Protein AF-A0A1E3P821-F1 (afdb_monomer)

Sequence (654 aa):
MSILVTGGAGYIGSHTVIELIQNNYSVIILDNLSNSSYDAIARIEFIVGRSIPFYNIDLRDHDKLSQLFQSNDIKSVIHFAALKAVGESTKIPLTYYDNNINGTINLLKIMNQFNVKSIVFSSSATVYGDATRFENMIPIPESCPNDPTNPYGQTKYTIEQIIHDLYKSDPTWKAAILRYFNPIGAHPSGLIGEDPLGIPNNLLPYLAQVAIGRREKLSIFGNDYDSHDGTPIRDYIHVVDLAKGHISALNYLEQNQSGLFREWNLGTGKGSTVFDVYNAFCKAVGKNLPYEVVGRRDGDVLNLTADPKRANNELKWFAKLSIQDACADLWKWTIENPFGFNIEGYKWEQFGETRLHHVEIKDFKISIMNYGATVQDLKIGEESLVLGFNDFQSYKSNGNPYFGATIGRYANRISNGEFKLNGKVFKTDVNENSNTLHGGANGFDKQHWLGPIAQISGDSTILQFKLIDQEQSNGFPNQVETIVKFIVGYKSLEIEYQANSNGPTPINLTNHSYFKLGNDIDINLSTKKYLETSNGLPTGEILEIPSQNFKLEDRKFDDCFILNESSSIDTRSNQLIEIFKASTPSHSLTIQSTEPSFQFYTGDGVNIQNFHSRSGFAVEPGRFIDAINSPIYSNQVVLNKDETYGSKTKYIFN

Foldseek 3Di:
DEEEEECLQAFLNLLLLLVCVVVVYQYAYEYLCPWGDCQSQLLSCVVSVHHHHYDNDQLLPLVVLLVVLVVDPHQEYEYDFADAQQVVCQVVVVVRLCRLVSSLVSNVVSCVVSVRQHYEYEAALLQLQFLVVDPPCVVHEPPRHGDHDTSNSVSRNVSLVVNVVVCVVPFQHAYEYEHEWAEFAFPLVLQGHHQGDDADPDLQVNQLLQLVPVDVAAEQAFQCFPDPRGFAKTFYAYSNLVSVLVVLSRVLSVPDPIHDHDYFYDGQQDIDGSVRLQVLLCVLSVHHTHYDYDHHDPSGYRYHGHPRVCCCPRSVGHGDDDSNNRSNRRNSNCVFAVNHQDDPQWDWDDAPPWIWIWGDDPQWIWIAIQQLSFGQFTGRNPDTFWDHDPHDVLLVDPLPPLARGKFDQAAAWAPQQWFDDPNDIWHFADDDDSIAHRRHPCTSNGDGWRHFSWGDDPQWIKTKTWHFAAACRRRWHFIKIKIWIWIDHDQKTKIKIKMATQFKTFGKIWTWIFTDDDAQKKKAFPAQWWFDDDPRAGPRDIDGDPHRIDTLVVDFFFTKGFQALDDALAQPPPDFDFGMKIDDPVKIKTKTWSAGIKTKGQQQPDDDDPDHGRNGITIIGIFDHNLCRDPRGNNNGIHGNPDMGMIMMMIGMD

Mean predicted aligned error: 4.49 Å

Solvent-accessible surface area (backbone atoms only — not comparable to full-atom values): 33433 Å² total; per-residue (Å²): 101,32,34,37,26,32,22,23,43,25,58,62,28,38,48,27,52,52,50,39,48,76,69,66,33,45,62,36,34,30,29,63,54,90,64,36,47,70,60,47,47,27,35,48,23,51,74,73,66,46,88,64,57,73,41,86,46,52,58,72,42,59,68,63,53,45,52,51,55,73,76,40,83,59,54,30,38,39,45,53,60,56,81,78,57,56,82,52,18,72,74,43,40,67,60,42,43,47,53,35,41,48,17,47,53,44,48,53,50,48,28,56,76,70,69,32,45,34,38,37,39,66,42,42,51,46,24,35,37,63,40,78,86,43,86,90,32,77,53,34,44,84,84,54,73,69,52,40,84,45,48,42,23,43,37,42,44,52,47,54,49,52,53,47,51,48,29,73,77,40,58,69,26,28,38,38,38,38,26,35,54,42,74,38,35,28,44,82,85,26,76,46,49,74,52,64,78,76,80,57,90,51,72,64,66,39,47,51,35,31,76,74,63,80,35,88,54,43,80,39,57,30,63,81,44,101,44,102,77,11,27,45,27,35,7,61,23,29,37,59,46,53,21,52,44,51,54,30,46,50,53,49,54,69,73,43,90,64,38,44,78,50,72,36,38,53,30,60,50,49,63,39,36,54,63,57,52,51,52,36,35,24,60,53,74,69,48,89,72,58,67,46,83,45,69,68,54,90,89,71,55,63,61,51,26,29,35,26,62,61,27,42,68,74,44,69,41,74,64,78,66,47,64,55,54,18,27,39,19,31,47,44,17,38,74,67,27,78,64,43,89,62,50,89,52,51,51,71,47,83,41,79,97,35,48,35,35,37,42,46,45,87,57,26,37,40,30,37,25,30,50,6,60,12,41,44,41,37,26,58,65,88,48,62,40,42,46,55,68,98,51,51,68,57,68,72,36,92,76,46,87,45,55,11,13,31,30,12,55,30,38,50,39,32,61,67,11,47,42,67,57,95,90,40,80,42,52,37,35,56,66,47,93,59,20,14,41,34,29,18,77,71,11,39,45,73,35,76,30,35,40,54,49,75,40,77,56,88,87,23,42,34,40,35,31,37,36,72,47,52,55,53,54,41,39,39,56,42,38,36,45,36,37,42,34,40,40,37,39,73,48,30,44,33,42,39,41,39,33,40,28,84,29,65,27,73,43,31,57,33,49,42,41,23,40,34,74,78,70,85,35,40,33,41,42,68,49,45,38,26,51,38,60,60,98,80,39,66,74,80,49,76,46,69,52,98,58,41,63,48,52,54,87,81,55,87,46,83,40,40,32,50,77,43,86,72,63,60,43,47,20,61,86,48,71,72,39,73,50,38,35,40,33,34,102,82,32,36,42,38,35,26,32,32,50,33,18,30,37,38,31,42,28,71,83,40,73,48,94,93,40,44,58,46,62,26,32,33,64,32,50,26,66,61,58,33,20,64,74,33,94,80,40,19,76,42,24,50,37,39,48,94,45,54,34,27,39,33,40,35,42,38,51,89

pLDDT: mean 96.28, std 3.52, range [73.25, 98.94]

Radius of gyration: 28.95 Å; Cα contacts (8 Å, |Δi|>4): 1587; chains: 1; bounding box: 70×55×87 Å

Structure (mmCIF, N/CA/C/O backbone):
data_AF-A0A1E3P821-F1
#
_entry.id   AF-A0A1E3P821-F1
#
loop_
_atom_site.group_PDB
_atom_site.id
_atom_site.type_symbol
_atom_site.label_atom_id
_atom_site.label_alt_id
_atom_site.label_comp_id
_atom_site.label_asym_id
_atom_site.label_entity_id
_atom_site.label_seq_id
_atom_site.pdbx_PDB_ins_code
_atom_site.Cartn_x
_atom_site.Cartn_y
_atom_site.Cartn_z
_atom_site.occupancy
_atom_site.B_iso_or_equiv
_atom_site.auth_seq_id
_atom_site.auth_comp_id
_atom_site.auth_asym_id
_atom_site.auth_atom_id
_atom_site.pdbx_PDB_model_num
ATOM 1 N N . MET A 1 1 ? -7.449 -14.692 -15.722 1.00 88.06 1 MET A N 1
ATOM 2 C CA . MET A 1 1 ? -6.181 -15.397 -16.024 1.00 88.06 1 MET A CA 1
ATOM 3 C C . MET A 1 1 ? -5.154 -15.042 -14.953 1.00 88.06 1 MET A C 1
ATOM 5 O O . MET A 1 1 ? -5.174 -13.899 -14.511 1.00 88.06 1 MET A O 1
ATOM 9 N N . SER A 1 2 ? -4.326 -15.993 -14.497 1.00 96.62 2 SER A N 1
ATOM 10 C CA . SER A 1 2 ? -3.308 -15.742 -13.460 1.00 96.62 2 SER A CA 1
ATOM 11 C C . SER A 1 2 ? -1.955 -15.385 -14.072 1.00 96.62 2 SER A C 1
ATOM 13 O O . SER A 1 2 ? -1.449 -16.117 -14.931 1.00 96.62 2 SER A O 1
ATOM 15 N N . ILE A 1 3 ? -1.387 -14.265 -13.632 1.00 98.62 3 ILE A N 1
ATOM 16 C CA . ILE A 1 3 ? -0.174 -13.656 -14.171 1.00 98.62 3 ILE A CA 1
ATOM 17 C C . ILE A 1 3 ? 0.892 -13.599 -13.077 1.00 98.62 3 ILE A C 1
ATOM 19 O O . ILE A 1 3 ? 0.701 -12.946 -12.050 1.00 98.62 3 ILE A O 1
ATOM 23 N N . LEU A 1 4 ? 2.034 -14.244 -13.314 1.00 98.88 4 LEU A N 1
ATOM 24 C CA . LEU A 1 4 ? 3.218 -14.061 -12.476 1.00 98.88 4 LEU A CA 1
ATOM 25 C C . LEU A 1 4 ? 3.951 -12.792 -12.913 1.00 98.88 4 LEU A C 1
ATOM 27 O O . LEU A 1 4 ? 4.366 -12.679 -14.065 1.00 98.88 4 LEU A O 1
ATOM 31 N N . VAL A 1 5 ? 4.160 -11.861 -11.990 1.00 98.88 5 VAL A N 1
ATOM 32 C CA . VAL A 1 5 ? 4.912 -10.626 -12.220 1.00 98.88 5 VAL A CA 1
ATOM 33 C C . VAL A 1 5 ? 6.214 -10.691 -11.434 1.00 98.88 5 VAL A C 1
ATOM 35 O O . VAL A 1 5 ? 6.258 -10.419 -10.233 1.00 98.88 5 VAL A O 1
ATOM 38 N N . THR A 1 6 ? 7.295 -11.065 -12.115 1.00 98.88 6 THR A N 1
ATOM 39 C CA . THR A 1 6 ? 8.636 -11.048 -11.506 1.00 98.88 6 THR A CA 1
ATOM 40 C C . THR A 1 6 ? 9.162 -9.612 -11.480 1.00 98.88 6 THR A C 1
ATOM 42 O O . THR A 1 6 ? 8.986 -8.898 -12.469 1.00 98.88 6 THR A O 1
ATOM 45 N N . GLY A 1 7 ? 9.826 -9.187 -10.407 1.00 98.50 7 GLY A N 1
ATOM 46 C CA . GLY A 1 7 ? 10.219 -7.789 -10.210 1.00 98.50 7 GLY A CA 1
ATOM 47 C C . GLY A 1 7 ? 9.019 -6.874 -9.926 1.00 98.50 7 GLY A C 1
ATOM 48 O O . GLY A 1 7 ? 9.068 -5.678 -10.221 1.00 98.50 7 GLY A O 1
ATOM 49 N N . GLY A 1 8 ? 7.903 -7.444 -9.453 1.00 98.31 8 GLY A N 1
ATOM 50 C CA . GLY A 1 8 ? 6.634 -6.732 -9.283 1.00 98.31 8 GLY A CA 1
ATOM 51 C C . GLY A 1 8 ? 6.617 -5.729 -8.127 1.00 98.31 8 GLY A C 1
ATOM 52 O O . GLY A 1 8 ? 5.743 -4.867 -8.115 1.00 98.31 8 GLY A O 1
ATOM 53 N N . ALA A 1 9 ? 7.587 -5.782 -7.205 1.00 98.00 9 ALA A N 1
ATOM 54 C CA . ALA A 1 9 ? 7.763 -4.752 -6.177 1.00 98.00 9 ALA A CA 1
ATOM 55 C C . ALA A 1 9 ? 8.562 -3.540 -6.693 1.00 98.00 9 ALA A C 1
ATOM 57 O O . ALA A 1 9 ? 8.598 -2.492 -6.051 1.00 98.00 9 ALA A O 1
ATOM 58 N N . GLY A 1 10 ? 9.207 -3.665 -7.858 1.00 97.19 10 GLY A N 1
ATOM 59 C CA . GLY A 1 10 ? 9.958 -2.588 -8.493 1.00 97.19 10 GLY A CA 1
ATOM 60 C C . GLY A 1 10 ? 9.082 -1.485 -9.095 1.00 97.19 10 GLY A C 1
ATOM 61 O O . GLY A 1 10 ? 7.856 -1.568 -9.152 1.00 97.19 10 GLY A O 1
ATOM 62 N N . TYR A 1 11 ? 9.735 -0.442 -9.615 1.00 97.94 11 TYR A N 1
ATOM 63 C CA . TYR A 1 11 ? 9.069 0.754 -10.144 1.00 97.94 11 TYR A CA 1
ATOM 64 C C . TYR A 1 11 ? 8.019 0.452 -11.229 1.00 97.94 11 TYR A C 1
ATOM 66 O O . TYR A 1 11 ? 6.841 0.707 -11.025 1.00 97.94 11 TYR A O 1
ATOM 74 N N . ILE A 1 12 ? 8.400 -0.132 -12.368 1.00 98.56 12 ILE A N 1
ATOM 75 C CA . ILE A 1 12 ? 7.449 -0.394 -13.469 1.00 98.56 12 ILE A CA 1
ATOM 76 C C . ILE A 1 12 ? 6.516 -1.566 -13.123 1.00 98.56 12 ILE A C 1
ATOM 78 O O . ILE A 1 12 ? 5.328 -1.543 -13.452 1.00 98.56 12 ILE A O 1
ATOM 82 N N . GLY A 1 13 ? 7.053 -2.574 -12.424 1.00 98.56 13 GLY A N 1
ATOM 83 C CA . GLY A 1 13 ? 6.309 -3.753 -11.991 1.00 98.56 13 GLY A CA 1
ATOM 84 C C . GLY A 1 13 ? 5.100 -3.382 -11.137 1.00 98.56 13 GLY A C 1
ATOM 85 O O . GLY A 1 13 ? 3.987 -3.772 -11.477 1.00 98.56 13 GLY A O 1
ATOM 86 N N . SER A 1 14 ? 5.289 -2.543 -10.117 1.00 98.62 14 SER A N 1
ATOM 87 C CA . SER A 1 14 ? 4.220 -2.116 -9.203 1.00 98.62 14 SER A CA 1
ATOM 88 C C . SER A 1 14 ? 3.066 -1.402 -9.912 1.00 98.62 14 SER A C 1
ATOM 90 O O . SER A 1 14 ? 1.900 -1.703 -9.660 1.00 98.62 14 SER A O 1
ATOM 92 N N . HIS A 1 15 ? 3.370 -0.521 -10.867 1.00 98.88 15 HIS A N 1
ATOM 93 C CA . HIS A 1 15 ? 2.353 0.162 -11.672 1.00 98.88 15 HIS A CA 1
ATOM 94 C C . HIS A 1 15 ? 1.616 -0.817 -12.595 1.00 98.88 15 HIS A C 1
ATOM 96 O O . HIS A 1 15 ? 0.401 -0.731 -12.759 1.00 98.88 15 HIS A O 1
ATOM 102 N N . THR A 1 16 ? 2.333 -1.792 -13.157 1.00 98.88 16 THR A N 1
ATOM 103 C CA . THR A 1 16 ? 1.739 -2.829 -14.014 1.00 98.88 16 THR A CA 1
ATOM 104 C C . THR A 1 16 ? 0.839 -3.776 -13.228 1.00 98.88 16 THR A C 1
ATOM 106 O O . THR A 1 16 ? -0.210 -4.166 -13.732 1.00 98.88 16 THR A O 1
ATOM 109 N N . VAL A 1 17 ? 1.187 -4.108 -11.982 1.00 98.81 17 VAL A N 1
ATOM 110 C CA . VAL A 1 17 ? 0.329 -4.907 -11.093 1.00 98.81 17 VAL A CA 1
ATOM 111 C C . VAL A 1 17 ? -1.022 -4.222 -10.869 1.00 98.81 17 VAL A C 1
ATOM 113 O O . VAL A 1 17 ? -2.053 -4.888 -10.950 1.00 98.81 17 VAL A O 1
ATOM 116 N N . ILE A 1 18 ? -1.036 -2.905 -10.632 1.00 98.69 18 ILE A N 1
ATOM 117 C CA . ILE A 1 18 ? -2.286 -2.145 -10.469 1.00 98.69 18 ILE A CA 1
ATOM 118 C C . ILE A 1 18 ? -3.151 -2.269 -11.727 1.00 98.69 18 ILE A C 1
ATOM 120 O O . ILE A 1 18 ? -4.317 -2.653 -11.631 1.00 98.69 18 ILE A O 1
ATOM 124 N N . GLU A 1 19 ? -2.575 -2.006 -12.902 1.00 98.56 19 GLU A N 1
ATOM 125 C CA . GLU A 1 19 ? -3.300 -2.090 -14.175 1.00 98.56 19 GLU A CA 1
ATOM 126 C C . GLU A 1 19 ? -3.802 -3.517 -14.455 1.00 98.56 19 GLU A C 1
ATOM 128 O O . GLU A 1 19 ? -4.927 -3.690 -14.922 1.00 98.56 19 GLU A O 1
ATOM 133 N N . LEU A 1 20 ? -3.025 -4.555 -14.125 1.00 98.62 20 LEU A N 1
ATOM 134 C CA . LEU A 1 20 ? -3.451 -5.954 -14.255 1.00 98.62 20 LEU A CA 1
ATOM 135 C C . LEU A 1 20 ? -4.696 -6.237 -13.406 1.00 98.62 20 LEU A C 1
ATOM 137 O O . LEU A 1 20 ? -5.687 -6.761 -13.916 1.00 98.62 20 LEU A O 1
ATOM 141 N N . ILE A 1 21 ? -4.678 -5.856 -12.129 1.00 98.06 21 ILE A N 1
ATOM 142 C CA . ILE A 1 21 ? -5.801 -6.101 -11.213 1.00 98.06 21 ILE A CA 1
ATOM 143 C C . ILE A 1 21 ? -7.043 -5.309 -11.643 1.00 98.06 21 ILE A C 1
ATOM 145 O O . ILE A 1 21 ? -8.152 -5.846 -11.619 1.00 98.06 21 ILE A O 1
ATOM 149 N N . GLN A 1 22 ? -6.869 -4.060 -12.084 1.00 96.62 22 GLN A N 1
ATOM 150 C CA . GLN A 1 22 ? -7.956 -3.228 -12.613 1.00 96.62 22 GLN A CA 1
ATOM 151 C C . GLN A 1 22 ? -8.552 -3.786 -13.915 1.00 96.62 22 GLN A C 1
ATOM 153 O O . GLN A 1 22 ? -9.733 -3.579 -14.185 1.00 96.62 22 GLN A O 1
ATOM 158 N N . ASN A 1 23 ? -7.772 -4.548 -14.685 1.00 96.94 23 ASN A N 1
ATOM 159 C CA . ASN A 1 23 ? -8.228 -5.279 -15.869 1.00 96.94 23 ASN A CA 1
ATOM 160 C C . ASN A 1 23 ? -8.634 -6.737 -15.557 1.00 96.94 23 ASN A C 1
ATOM 162 O O . ASN A 1 23 ? -8.692 -7.570 -16.458 1.00 96.94 23 ASN A O 1
ATOM 166 N N . ASN A 1 24 ? -8.967 -7.044 -14.296 1.00 96.50 24 ASN A N 1
ATOM 167 C CA . ASN A 1 24 ? -9.491 -8.339 -13.836 1.00 96.50 24 ASN A CA 1
ATOM 168 C C . ASN A 1 24 ? -8.536 -9.537 -14.004 1.00 96.50 24 ASN A C 1
ATOM 170 O O . ASN A 1 24 ? -8.975 -10.692 -14.051 1.00 96.50 24 ASN A O 1
ATOM 174 N N . TYR A 1 25 ? -7.227 -9.290 -14.046 1.00 97.31 25 TYR A N 1
ATOM 175 C CA . TYR A 1 25 ? -6.230 -10.350 -13.928 1.00 97.31 25 TYR A CA 1
ATOM 176 C C . TYR A 1 25 ? -6.003 -10.725 -12.462 1.00 97.31 25 TYR A C 1
ATOM 178 O O . TYR A 1 25 ? -6.017 -9.879 -11.566 1.00 97.31 25 TYR A O 1
ATOM 186 N N . SER A 1 26 ? -5.754 -12.011 -12.217 1.00 97.38 26 SER A N 1
ATOM 187 C CA . SER A 1 26 ? -5.201 -12.472 -10.943 1.00 97.38 26 SER A CA 1
ATOM 188 C C . SER A 1 26 ? -3.687 -12.321 -11.018 1.00 97.38 26 SER A C 1
ATOM 190 O O . SER A 1 26 ? -3.089 -12.694 -12.026 1.00 97.38 26 SER A O 1
ATOM 192 N N . VAL A 1 27 ? -3.067 -11.766 -9.982 1.00 98.44 27 VAL A N 1
ATOM 193 C CA . VAL A 1 27 ? -1.636 -11.448 -9.996 1.00 98.44 27 VAL A CA 1
ATOM 194 C C . VAL A 1 27 ? -0.927 -12.160 -8.858 1.00 98.44 27 VAL A C 1
ATOM 196 O O . VAL A 1 27 ? -1.427 -12.188 -7.737 1.00 98.44 27 VAL A O 1
ATOM 199 N N . ILE A 1 28 ? 0.247 -12.707 -9.159 1.00 98.69 28 ILE A N 1
ATOM 200 C CA . ILE A 1 28 ? 1.212 -13.218 -8.187 1.00 98.69 28 ILE A CA 1
ATOM 201 C C . ILE A 1 28 ? 2.492 -12.413 -8.366 1.00 98.69 28 ILE A C 1
ATOM 203 O O . ILE A 1 28 ? 2.988 -12.290 -9.487 1.00 98.69 28 ILE A O 1
ATOM 207 N N . ILE A 1 29 ? 3.038 -11.871 -7.284 1.00 98.81 29 ILE A N 1
ATOM 208 C CA . ILE A 1 29 ? 4.276 -11.096 -7.319 1.00 98.81 29 ILE A CA 1
ATOM 209 C C . ILE A 1 29 ? 5.436 -11.962 -6.844 1.00 98.81 29 ILE A C 1
ATOM 211 O O . ILE A 1 29 ? 5.369 -12.594 -5.792 1.00 98.81 29 ILE A O 1
ATOM 215 N N . LEU A 1 30 ? 6.523 -11.937 -7.608 1.00 98.69 30 LEU A N 1
ATOM 216 C CA . LEU A 1 30 ? 7.813 -12.494 -7.218 1.00 98.69 30 LEU A CA 1
ATOM 217 C C . LEU A 1 30 ? 8.849 -11.377 -7.262 1.00 98.69 30 LEU A C 1
ATOM 219 O O . LEU A 1 30 ? 9.003 -10.721 -8.290 1.00 98.69 30 LEU A O 1
ATOM 223 N N . ASP A 1 31 ? 9.572 -11.158 -6.175 1.00 98.69 31 ASP A N 1
ATOM 224 C CA . ASP A 1 31 ? 10.675 -10.195 -6.121 1.00 98.69 31 ASP A CA 1
ATOM 225 C C . ASP A 1 31 ? 11.691 -10.655 -5.070 1.00 98.69 31 ASP A C 1
ATOM 227 O O . ASP A 1 31 ? 11.293 -11.286 -4.100 1.00 98.69 31 ASP A O 1
ATOM 231 N N . ASN A 1 32 ? 12.978 -10.352 -5.228 1.00 97.88 32 ASN A N 1
ATOM 232 C CA . ASN A 1 32 ? 13.985 -10.615 -4.186 1.00 97.88 32 ASN A CA 1
ATOM 233 C C . ASN A 1 32 ? 14.290 -9.368 -3.337 1.00 97.88 32 ASN A C 1
ATOM 235 O O . ASN A 1 32 ? 15.161 -9.407 -2.469 1.00 97.88 32 ASN A O 1
ATOM 239 N N . LEU A 1 33 ? 13.600 -8.257 -3.616 1.00 96.81 33 LEU A N 1
ATOM 240 C CA . LEU A 1 33 ? 13.724 -6.967 -2.946 1.00 96.81 33 LEU A CA 1
ATOM 241 C C . LEU A 1 33 ? 15.121 -6.334 -3.045 1.00 96.81 33 LEU A C 1
ATOM 243 O O . LEU A 1 33 ? 15.447 -5.427 -2.284 1.00 96.81 33 LEU A O 1
ATOM 247 N N . SER A 1 34 ? 15.955 -6.747 -4.010 1.00 95.12 34 SER A N 1
ATOM 248 C CA . SER A 1 34 ? 17.329 -6.233 -4.136 1.00 95.12 34 SER A CA 1
ATOM 249 C C . SER A 1 34 ? 17.395 -4.741 -4.482 1.00 95.12 34 SER A C 1
ATOM 251 O O . SER A 1 34 ? 18.425 -4.106 -4.279 1.00 95.12 34 SER A O 1
ATOM 253 N N . ASN A 1 35 ? 16.323 -4.192 -5.062 1.00 94.06 35 ASN A N 1
ATOM 254 C CA . ASN A 1 35 ? 16.183 -2.771 -5.389 1.00 94.06 35 ASN A CA 1
ATOM 255 C C . ASN A 1 35 ? 14.720 -2.302 -5.277 1.00 94.06 35 ASN A C 1
ATOM 257 O O . ASN A 1 35 ? 14.221 -1.564 -6.130 1.00 94.06 35 ASN A O 1
ATOM 261 N N . SER A 1 36 ? 14.007 -2.806 -4.273 1.00 95.19 36 SER A N 1
ATOM 262 C CA . SER A 1 36 ? 12.611 -2.466 -3.988 1.00 95.19 36 SER A CA 1
ATOM 263 C C . SER A 1 36 ? 12.300 -2.697 -2.502 1.00 95.19 36 SER A C 1
ATOM 265 O O . SER A 1 36 ? 13.147 -3.175 -1.751 1.00 95.19 36 SER A O 1
ATOM 267 N N . SER A 1 37 ? 11.096 -2.326 -2.058 1.00 94.62 37 SER A N 1
ATOM 268 C CA . SER A 1 37 ? 10.612 -2.556 -0.690 1.00 94.62 37 SER A CA 1
ATOM 269 C C . SER A 1 37 ? 9.294 -3.320 -0.738 1.00 94.62 37 SER A C 1
ATOM 271 O O . SER A 1 37 ? 8.470 -3.086 -1.625 1.00 94.62 37 SER A O 1
ATOM 273 N N . TYR A 1 38 ? 9.053 -4.178 0.257 1.00 95.56 38 TYR A N 1
ATOM 274 C CA . TYR A 1 38 ? 7.734 -4.779 0.465 1.00 95.56 38 TYR A CA 1
ATOM 275 C C . TYR A 1 38 ? 6.641 -3.715 0.660 1.00 95.56 38 TYR A C 1
ATOM 277 O O . TYR A 1 38 ? 5.482 -3.950 0.331 1.00 95.56 38 TYR A O 1
ATOM 285 N N . ASP A 1 39 ? 6.985 -2.516 1.135 1.00 96.00 39 ASP A N 1
ATOM 286 C CA . ASP A 1 39 ? 6.006 -1.441 1.309 1.00 96.00 39 ASP A CA 1
ATOM 287 C C . ASP A 1 39 ? 5.391 -0.988 -0.021 1.00 96.00 39 ASP A C 1
ATOM 289 O O . ASP A 1 39 ? 4.238 -0.562 -0.037 1.00 96.00 39 ASP A O 1
ATOM 293 N N . ALA A 1 40 ? 6.081 -1.171 -1.154 1.00 97.12 40 ALA A N 1
ATOM 294 C CA . ALA A 1 40 ? 5.457 -0.999 -2.463 1.00 97.12 40 ALA A CA 1
ATOM 295 C C . ALA A 1 40 ? 4.273 -1.967 -2.636 1.00 97.12 40 ALA A C 1
ATOM 297 O O . ALA A 1 40 ? 3.207 -1.549 -3.079 1.00 97.12 40 ALA A O 1
ATOM 298 N N . ILE A 1 41 ? 4.420 -3.228 -2.213 1.00 97.62 41 ILE A N 1
ATOM 299 C CA . ILE A 1 41 ? 3.356 -4.244 -2.263 1.00 97.62 41 ILE A CA 1
ATOM 300 C C . ILE A 1 41 ? 2.196 -3.855 -1.360 1.00 97.62 41 ILE A C 1
ATOM 302 O O . ILE A 1 41 ? 1.065 -3.773 -1.831 1.00 97.62 41 ILE A O 1
ATOM 306 N N . ALA A 1 42 ? 2.482 -3.516 -0.103 1.00 97.50 42 ALA A N 1
ATOM 307 C CA . ALA A 1 42 ? 1.460 -3.096 0.853 1.00 97.50 42 ALA A CA 1
ATOM 308 C C . ALA A 1 42 ? 0.632 -1.904 0.337 1.00 97.50 42 ALA A C 1
ATOM 310 O O . ALA A 1 42 ? -0.577 -1.821 0.564 1.00 97.50 42 ALA A O 1
ATOM 311 N N . ARG A 1 43 ? 1.266 -0.982 -0.397 1.00 98.19 43 ARG A N 1
ATOM 312 C CA . ARG A 1 43 ? 0.585 0.165 -1.005 1.00 98.19 43 ARG A CA 1
ATOM 313 C C . ARG A 1 43 ? -0.172 -0.185 -2.283 1.00 98.19 43 ARG A C 1
ATOM 315 O O . ARG A 1 43 ? -1.239 0.382 -2.499 1.00 98.19 43 ARG A O 1
ATOM 322 N N . ILE A 1 44 ? 0.307 -1.127 -3.098 1.00 98.25 44 ILE A N 1
ATOM 323 C CA . ILE A 1 44 ? -0.481 -1.675 -4.215 1.00 98.25 44 ILE A CA 1
ATOM 324 C C . ILE A 1 44 ? -1.762 -2.314 -3.670 1.00 98.25 44 ILE A C 1
ATOM 326 O O . ILE A 1 44 ? -2.846 -1.990 -4.152 1.00 98.25 44 ILE A O 1
ATOM 330 N N . GLU A 1 45 ? -1.655 -3.165 -2.646 1.00 98.06 45 GLU A N 1
ATOM 331 C CA . GLU A 1 45 ? -2.805 -3.798 -1.987 1.00 98.06 45 GLU A CA 1
ATOM 332 C C . GLU A 1 45 ? -3.796 -2.746 -1.473 1.00 98.06 45 GLU A C 1
ATOM 334 O O . GLU A 1 45 ? -5.000 -2.847 -1.708 1.00 98.06 45 GLU A O 1
ATOM 339 N N . PHE A 1 46 ? -3.286 -1.679 -0.851 1.00 98.06 46 PHE A N 1
ATOM 340 C CA . PHE A 1 46 ? -4.093 -0.552 -0.388 1.00 98.06 46 PHE A CA 1
ATOM 341 C C . PHE A 1 46 ? -4.836 0.169 -1.528 1.00 98.06 46 PHE A C 1
ATOM 343 O O . PHE A 1 46 ? -6.005 0.542 -1.367 1.00 98.06 46 PHE A O 1
ATOM 350 N N . ILE A 1 47 ? -4.177 0.377 -2.676 1.00 97.69 47 ILE A N 1
ATOM 351 C CA . ILE A 1 47 ? -4.766 1.020 -3.864 1.00 97.69 47 ILE A CA 1
ATOM 352 C C . ILE A 1 47 ? -5.861 0.138 -4.469 1.00 97.69 47 ILE A C 1
ATOM 354 O O . ILE A 1 47 ? -6.932 0.640 -4.803 1.00 97.69 47 ILE A O 1
ATOM 358 N N . VAL A 1 48 ? -5.604 -1.163 -4.616 1.00 97.00 48 VAL A N 1
ATOM 359 C CA . VAL A 1 48 ? -6.521 -2.098 -5.294 1.00 97.00 48 VAL A CA 1
ATOM 360 C C . VAL A 1 48 ? -7.558 -2.736 -4.364 1.00 97.00 48 VAL A C 1
ATOM 362 O O . VAL A 1 48 ? -8.431 -3.468 -4.837 1.00 97.00 48 VAL A O 1
ATOM 365 N N . GLY A 1 49 ? -7.469 -2.464 -3.058 1.00 96.44 49 GLY A N 1
ATOM 366 C CA . GLY A 1 49 ? -8.438 -2.876 -2.042 1.00 96.44 49 GLY A CA 1
ATOM 367 C C . GLY A 1 49 ? -8.446 -4.376 -1.743 1.00 96.44 49 GLY A C 1
ATOM 368 O O . GLY A 1 49 ? -9.473 -4.898 -1.321 1.00 96.44 49 GLY A O 1
ATOM 369 N N . ARG A 1 50 ? -7.342 -5.090 -1.992 1.00 95.00 50 ARG A N 1
ATOM 370 C CA . ARG A 1 50 ? -7.229 -6.536 -1.735 1.00 95.00 50 ARG A CA 1
ATOM 371 C C . ARG A 1 50 ? -5.774 -6.966 -1.573 1.00 95.00 50 ARG A C 1
ATOM 373 O O . ARG A 1 50 ? -4.891 -6.337 -2.152 1.00 95.00 50 ARG A O 1
ATOM 380 N N . SER A 1 51 ? -5.551 -8.063 -0.855 1.00 95.19 51 SER A N 1
ATOM 381 C CA . SER A 1 51 ? -4.226 -8.677 -0.728 1.00 95.19 51 SER A CA 1
ATOM 382 C C . SER A 1 51 ? -3.759 -9.333 -2.029 1.00 95.19 51 SER A C 1
ATOM 384 O O . SER A 1 51 ? -4.575 -9.793 -2.837 1.00 95.19 51 SER A O 1
ATOM 386 N N . ILE A 1 52 ? -2.443 -9.399 -2.220 1.00 96.25 52 ILE A N 1
ATOM 387 C CA . ILE A 1 52 ? -1.794 -9.955 -3.408 1.00 96.25 52 ILE A CA 1
ATOM 388 C C . ILE A 1 52 ? -0.744 -10.981 -2.963 1.00 96.25 52 ILE A C 1
ATOM 390 O O . ILE A 1 52 ? 0.131 -10.644 -2.167 1.00 96.25 52 ILE A O 1
ATOM 394 N N . PRO A 1 53 ? -0.769 -12.221 -3.488 1.00 97.00 53 PRO A N 1
ATOM 395 C CA . PRO A 1 53 ? 0.276 -13.199 -3.212 1.00 97.00 53 PRO A CA 1
ATOM 396 C C . PRO A 1 53 ? 1.665 -12.652 -3.557 1.00 97.00 53 PRO A C 1
ATOM 398 O O . PRO A 1 53 ? 1.922 -12.263 -4.699 1.00 97.00 53 PRO A O 1
ATOM 401 N N . PHE A 1 54 ? 2.560 -12.656 -2.572 1.00 97.81 54 PHE A N 1
ATOM 402 C CA . PHE A 1 54 ? 3.937 -12.201 -2.708 1.00 97.81 54 PHE A CA 1
ATOM 403 C C . PHE A 1 54 ? 4.916 -13.304 -2.315 1.00 97.81 54 PHE A C 1
ATOM 405 O O . PHE A 1 54 ? 4.764 -13.952 -1.280 1.00 97.81 54 PHE A O 1
ATOM 412 N N . TYR A 1 55 ? 5.959 -13.467 -3.123 1.00 98.19 55 TYR A N 1
ATOM 413 C CA . TYR A 1 55 ? 7.024 -14.428 -2.897 1.00 98.19 55 TYR A CA 1
ATOM 414 C C . TYR A 1 55 ? 8.388 -13.739 -2.943 1.00 98.19 55 TYR A C 1
ATOM 416 O O . TYR A 1 55 ? 8.815 -13.264 -3.998 1.00 98.19 55 TYR A O 1
ATOM 424 N N . ASN A 1 56 ? 9.084 -13.734 -1.799 1.00 97.88 56 ASN A N 1
ATOM 425 C CA . ASN A 1 56 ? 10.463 -13.257 -1.701 1.00 97.88 56 ASN A CA 1
ATOM 426 C C . ASN A 1 56 ? 11.438 -14.331 -2.207 1.00 97.88 56 ASN A C 1
ATOM 428 O O . ASN A 1 56 ? 11.915 -15.167 -1.433 1.00 97.88 56 ASN A O 1
ATOM 432 N N . ILE A 1 57 ? 11.659 -14.371 -3.520 1.00 98.00 57 ILE A N 1
ATOM 433 C CA . ILE A 1 57 ? 12.439 -15.414 -4.194 1.00 98.00 57 ILE A CA 1
ATOM 434 C C . ILE A 1 57 ? 13.385 -14.761 -5.200 1.00 98.00 57 ILE A C 1
ATOM 436 O O . ILE A 1 57 ? 12.983 -13.925 -6.007 1.00 98.00 57 ILE A O 1
ATOM 440 N N . ASP A 1 58 ? 14.645 -15.189 -5.191 1.00 98.44 58 ASP A N 1
ATOM 441 C CA . ASP A 1 58 ? 15.578 -14.906 -6.278 1.00 98.44 58 ASP A CA 1
ATOM 442 C C . ASP A 1 58 ? 15.294 -15.847 -7.452 1.00 98.44 58 ASP A C 1
ATOM 444 O O . ASP A 1 58 ? 15.193 -17.057 -7.264 1.00 98.44 58 ASP A O 1
ATOM 448 N N . LEU A 1 59 ? 15.199 -15.317 -8.674 1.00 98.25 59 LEU A N 1
ATOM 449 C CA . LEU A 1 59 ? 14.930 -16.135 -9.860 1.00 98.25 59 LEU A CA 1
ATOM 450 C C . LEU A 1 59 ? 15.988 -17.210 -10.118 1.00 98.25 59 LEU A C 1
ATOM 452 O O . LEU A 1 59 ? 15.713 -18.128 -10.882 1.00 98.25 59 LEU A O 1
ATOM 456 N N . ARG A 1 60 ? 17.177 -17.126 -9.516 1.00 97.81 60 ARG A N 1
ATOM 457 C CA . ARG A 1 60 ? 18.228 -18.150 -9.607 1.00 97.81 60 ARG A CA 1
ATOM 458 C C . ARG A 1 60 ? 18.002 -19.329 -8.649 1.00 97.81 60 ARG A C 1
ATOM 460 O O . ARG A 1 60 ? 18.628 -20.370 -8.822 1.00 97.81 60 ARG A O 1
ATOM 467 N N . ASP A 1 61 ? 17.096 -19.203 -7.678 1.00 98.25 61 ASP A N 1
ATOM 468 C CA . ASP A 1 61 ? 16.689 -20.286 -6.775 1.00 98.25 61 ASP A CA 1
ATOM 469 C C . ASP A 1 61 ? 15.651 -21.182 -7.475 1.00 98.25 61 ASP A C 1
ATOM 471 O O . ASP A 1 61 ? 14.440 -20.953 -7.421 1.00 98.25 61 ASP A O 1
ATOM 475 N N . HIS A 1 62 ? 16.147 -22.186 -8.204 1.00 97.00 62 HIS A N 1
ATOM 476 C CA . HIS A 1 62 ? 15.328 -23.119 -8.984 1.00 97.00 62 HIS A CA 1
ATOM 477 C C . HIS A 1 62 ? 14.264 -23.832 -8.143 1.00 97.00 62 HIS A C 1
ATOM 479 O O . HIS A 1 62 ? 13.122 -23.958 -8.585 1.00 97.00 62 HIS A O 1
ATOM 485 N N . ASP A 1 63 ? 14.608 -24.277 -6.937 1.00 97.88 63 ASP A N 1
ATOM 486 C CA . ASP A 1 63 ? 13.712 -25.108 -6.134 1.00 97.88 63 ASP A CA 1
ATOM 487 C C . ASP A 1 63 ? 12.540 -24.294 -5.594 1.00 97.88 63 ASP A C 1
ATOM 489 O O . ASP A 1 63 ? 11.387 -24.717 -5.725 1.00 97.88 63 ASP A O 1
ATOM 493 N N . LYS A 1 64 ? 12.797 -23.086 -5.078 1.00 98.19 64 LYS A N 1
ATOM 494 C CA . LYS A 1 64 ? 11.714 -22.187 -4.653 1.00 98.19 64 LYS A CA 1
ATOM 495 C C . LYS A 1 64 ? 10.865 -21.715 -5.827 1.00 98.19 64 LYS A C 1
ATOM 497 O O . LYS A 1 64 ? 9.643 -21.641 -5.701 1.00 98.19 64 LYS A O 1
ATOM 502 N N . LEU A 1 65 ? 11.482 -21.425 -6.974 1.00 98.25 65 LEU A N 1
ATOM 503 C CA . LEU A 1 65 ? 10.746 -21.041 -8.178 1.00 98.25 65 LEU A CA 1
ATOM 504 C C . LEU A 1 65 ? 9.839 -22.181 -8.667 1.00 98.25 65 LEU A C 1
ATOM 506 O O . LEU A 1 65 ? 8.677 -21.946 -8.988 1.00 98.25 65 LEU A O 1
ATOM 510 N N . SER A 1 66 ? 10.325 -23.422 -8.653 1.00 98.12 66 SER A N 1
ATOM 511 C CA . SER A 1 66 ? 9.533 -24.613 -8.979 1.00 98.12 66 SER A CA 1
ATOM 512 C C . SER A 1 66 ? 8.354 -24.801 -8.015 1.00 98.12 66 SER A C 1
ATOM 514 O O . SER A 1 66 ? 7.221 -24.995 -8.457 1.00 98.12 66 SER A O 1
ATOM 516 N N . GLN A 1 67 ? 8.577 -24.654 -6.703 1.00 98.19 67 GLN A N 1
ATOM 517 C CA . GLN A 1 67 ? 7.514 -24.726 -5.687 1.00 98.19 67 GLN A CA 1
ATOM 518 C C . GLN A 1 67 ? 6.435 -23.654 -5.890 1.00 98.19 67 GLN A C 1
ATOM 520 O O . GLN A 1 67 ? 5.243 -23.931 -5.724 1.00 98.19 67 GLN A O 1
ATOM 525 N N . LEU A 1 68 ? 6.834 -22.442 -6.283 1.00 98.31 68 LEU A N 1
ATOM 526 C CA . LEU A 1 68 ? 5.908 -21.363 -6.612 1.00 98.31 68 LEU A CA 1
ATOM 527 C C . LEU A 1 68 ? 5.005 -21.741 -7.790 1.00 98.31 68 LEU A C 1
ATOM 529 O O . LEU A 1 68 ? 3.793 -21.561 -7.690 1.00 98.31 68 LEU A O 1
ATOM 533 N N . PHE A 1 69 ? 5.562 -22.294 -8.871 1.00 98.50 69 PHE A N 1
ATOM 534 C CA . PHE A 1 69 ? 4.773 -22.746 -10.024 1.00 98.50 69 PHE A CA 1
ATOM 535 C C . PHE A 1 69 ? 3.901 -23.961 -9.693 1.00 98.50 69 PHE A C 1
ATOM 537 O O . PHE A 1 69 ? 2.787 -24.067 -10.190 1.00 98.50 69 PHE A O 1
ATOM 544 N N . GLN A 1 70 ? 4.360 -24.851 -8.815 1.00 98.00 70 GLN A N 1
ATOM 545 C CA . GLN A 1 70 ? 3.564 -25.988 -8.357 1.00 98.00 70 GLN A CA 1
ATOM 546 C C . GLN A 1 70 ? 2.347 -25.559 -7.527 1.00 98.00 70 GLN A C 1
ATOM 548 O O . GLN A 1 70 ? 1.293 -26.188 -7.604 1.00 98.00 70 GLN A O 1
ATOM 553 N N . SER A 1 71 ? 2.491 -24.499 -6.732 1.00 97.06 71 SER A N 1
ATOM 554 C CA . SER A 1 71 ? 1.457 -24.036 -5.798 1.00 97.06 71 SER A CA 1
ATOM 555 C C . SER A 1 71 ? 0.454 -23.067 -6.429 1.00 97.06 71 SER A C 1
ATOM 557 O O . SER A 1 71 ? -0.498 -22.664 -5.766 1.00 97.06 71 SER A O 1
ATOM 559 N N . ASN A 1 72 ? 0.659 -22.666 -7.688 1.00 97.44 72 ASN A N 1
ATOM 560 C CA . ASN A 1 72 ? -0.127 -21.626 -8.344 1.00 97.44 72 ASN A CA 1
ATOM 561 C C . ASN A 1 72 ? -0.454 -21.989 -9.795 1.00 97.44 72 ASN A C 1
ATOM 563 O O . ASN A 1 72 ? 0.418 -22.393 -10.556 1.00 97.44 72 ASN A O 1
ATOM 567 N N . ASP A 1 73 ? -1.690 -21.738 -10.228 1.00 95.94 73 ASP A N 1
ATOM 568 C CA . ASP A 1 73 ? -2.108 -21.971 -11.616 1.00 95.94 73 ASP A CA 1
ATOM 569 C C . ASP A 1 73 ? -1.697 -20.816 -12.552 1.00 95.94 73 ASP A C 1
ATOM 571 O O . ASP A 1 73 ? -2.532 -20.050 -13.042 1.00 95.94 73 ASP A O 1
ATOM 575 N N . ILE A 1 74 ? -0.391 -20.639 -12.758 1.00 98.50 74 ILE A N 1
ATOM 576 C CA . ILE A 1 74 ? 0.176 -19.551 -13.570 1.00 98.50 74 ILE A CA 1
ATOM 577 C C . ILE A 1 74 ? -0.099 -19.808 -15.054 1.00 98.50 74 ILE A C 1
ATOM 579 O O . ILE A 1 74 ? 0.172 -20.888 -15.571 1.00 98.50 74 ILE A O 1
ATOM 583 N N . LYS A 1 75 ? -0.609 -18.797 -15.766 1.00 98.00 75 LYS A N 1
ATOM 584 C CA . LYS A 1 75 ? -0.930 -18.897 -17.203 1.00 98.00 75 LYS A CA 1
ATOM 585 C C . LYS A 1 75 ? -0.021 -18.064 -18.097 1.00 98.00 75 LYS A C 1
ATOM 587 O O . LYS A 1 75 ? 0.164 -18.400 -19.263 1.00 98.00 75 LYS A O 1
ATOM 592 N N . SER A 1 76 ? 0.535 -16.978 -17.571 1.00 98.44 76 SER A N 1
ATOM 593 C CA . SER A 1 76 ? 1.497 -16.132 -18.278 1.00 98.44 76 SER A CA 1
ATOM 594 C C . SER A 1 76 ? 2.416 -15.436 -17.285 1.00 98.44 76 SER A C 1
ATOM 596 O O . SER A 1 76 ? 2.081 -15.286 -16.108 1.00 98.44 76 SER A O 1
ATOM 598 N N . VAL A 1 77 ? 3.572 -14.997 -17.770 1.00 98.94 77 VAL A N 1
ATOM 599 C CA . VAL A 1 77 ? 4.568 -14.275 -16.977 1.00 98.94 77 VAL A CA 1
ATOM 600 C C . VAL A 1 77 ? 4.805 -12.889 -17.567 1.00 98.94 77 VAL A C 1
ATOM 602 O O . VAL A 1 77 ? 4.951 -12.748 -18.779 1.00 98.94 77 VAL A O 1
ATOM 605 N N . ILE A 1 78 ? 4.883 -11.866 -16.717 1.00 98.94 78 ILE A N 1
ATOM 606 C CA . ILE A 1 78 ? 5.472 -10.569 -17.061 1.00 98.94 78 ILE A CA 1
ATOM 607 C C . ILE A 1 78 ? 6.802 -10.446 -16.320 1.00 98.94 78 ILE A C 1
ATOM 609 O O . ILE A 1 78 ? 6.861 -10.466 -15.086 1.00 98.94 78 ILE A O 1
ATOM 613 N N . HIS A 1 79 ? 7.890 -10.365 -17.081 1.00 98.88 79 HIS A N 1
ATOM 614 C CA . HIS A 1 79 ? 9.240 -10.458 -16.548 1.00 98.88 79 HIS A CA 1
ATOM 615 C C . HIS A 1 79 ? 9.916 -9.080 -16.458 1.00 98.88 79 HIS A C 1
ATOM 617 O O . HIS A 1 79 ? 10.437 -8.584 -17.461 1.00 98.88 79 HIS A O 1
ATOM 623 N N . PHE A 1 80 ? 9.899 -8.456 -15.268 1.00 98.81 80 PHE A N 1
ATOM 624 C CA . PHE A 1 80 ? 10.624 -7.206 -14.972 1.00 98.81 80 PHE A CA 1
ATOM 625 C C . PHE A 1 80 ? 11.952 -7.416 -14.239 1.00 98.81 80 PHE A C 1
ATOM 627 O O . PHE A 1 80 ? 12.838 -6.571 -14.371 1.00 98.81 80 PHE A O 1
ATOM 634 N N . ALA A 1 81 ? 12.085 -8.493 -13.457 1.00 98.38 81 ALA A N 1
ATOM 635 C CA . ALA A 1 81 ? 13.228 -8.719 -12.570 1.00 98.38 81 ALA A CA 1
ATOM 636 C C . ALA A 1 81 ? 14.568 -8.667 -13.325 1.00 98.38 81 ALA A C 1
ATOM 638 O O . ALA A 1 81 ? 14.863 -9.524 -14.154 1.00 98.38 81 ALA A O 1
ATOM 639 N N . ALA A 1 82 ? 15.371 -7.642 -13.038 1.00 97.31 82 ALA A N 1
ATOM 640 C CA . ALA A 1 82 ? 16.705 -7.440 -13.590 1.00 97.31 82 ALA A CA 1
ATOM 641 C C . ALA A 1 82 ? 17.443 -6.349 -12.801 1.00 97.31 82 ALA A C 1
ATOM 643 O O . ALA A 1 82 ? 16.831 -5.383 -12.339 1.00 97.31 82 ALA A O 1
ATOM 644 N N . LEU A 1 83 ? 18.771 -6.438 -12.746 1.00 96.25 83 LEU A N 1
ATOM 645 C CA . LEU A 1 83 ? 19.613 -5.276 -12.476 1.00 96.25 83 LEU A CA 1
ATOM 646 C C . LEU A 1 83 ? 19.591 -4.361 -13.707 1.00 96.25 83 LEU A C 1
ATOM 648 O O . LEU A 1 83 ? 19.671 -4.846 -14.843 1.00 96.25 83 LEU A O 1
ATOM 652 N N . LYS A 1 84 ? 19.463 -3.044 -13.490 1.00 93.31 84 LYS A N 1
ATOM 653 C CA . LYS A 1 84 ? 19.151 -2.078 -14.563 1.00 93.31 84 LYS A CA 1
ATOM 654 C C . LYS A 1 84 ? 20.087 -0.873 -14.698 1.00 93.31 84 LYS A C 1
ATOM 656 O O . LYS A 1 84 ? 19.906 -0.079 -15.619 1.00 93.31 84 LYS A O 1
ATOM 661 N N . ALA A 1 85 ? 21.047 -0.675 -13.796 1.00 89.94 85 ALA A N 1
ATOM 662 C CA . ALA A 1 85 ? 21.872 0.531 -13.808 1.00 89.94 85 ALA A CA 1
ATOM 663 C C . ALA A 1 85 ? 23.024 0.409 -14.822 1.00 89.94 85 ALA A C 1
ATOM 665 O O . ALA A 1 85 ? 24.011 -0.285 -14.590 1.00 89.94 85 ALA A O 1
ATOM 666 N N . VAL A 1 86 ? 22.926 1.136 -15.942 1.00 88.56 86 VAL A N 1
ATOM 667 C CA . VAL A 1 86 ? 23.923 1.106 -17.033 1.00 88.56 86 VAL A CA 1
ATOM 668 C C . VAL A 1 86 ? 25.346 1.355 -16.520 1.00 88.56 86 VAL A C 1
ATOM 670 O O . VAL A 1 86 ? 26.232 0.540 -16.767 1.00 88.56 86 VAL A O 1
ATOM 673 N N . GLY A 1 87 ? 25.561 2.430 -15.754 1.00 86.75 87 GLY A N 1
ATOM 674 C CA . GLY A 1 87 ? 26.891 2.794 -15.248 1.00 86.75 87 GLY A CA 1
ATOM 675 C C . GLY A 1 87 ? 27.454 1.854 -14.175 1.00 86.75 87 GLY A C 1
ATOM 676 O O . GLY A 1 87 ? 28.660 1.829 -13.958 1.00 86.75 87 GLY A O 1
ATOM 677 N N . GLU A 1 88 ? 26.609 1.078 -13.497 1.00 90.12 88 GLU A N 1
ATOM 678 C CA . GLU A 1 88 ? 27.058 0.027 -12.577 1.00 90.12 88 GLU A CA 1
ATOM 679 C C . GLU A 1 88 ? 27.409 -1.251 -13.347 1.00 90.12 88 GLU A C 1
ATOM 681 O O . GLU A 1 88 ? 28.407 -1.902 -13.044 1.00 90.12 88 GLU A O 1
ATOM 686 N N . SER A 1 89 ? 26.645 -1.573 -14.395 1.00 94.12 89 SER A N 1
ATOM 687 C CA . SER A 1 89 ? 26.868 -2.765 -15.216 1.00 94.12 89 SER A CA 1
ATOM 688 C C . SER A 1 89 ? 28.257 -2.811 -15.856 1.00 94.12 89 SER A C 1
ATOM 690 O O . SER A 1 89 ? 28.815 -3.890 -16.024 1.00 94.12 89 SER A O 1
ATOM 692 N N . THR A 1 90 ? 28.855 -1.655 -16.160 1.00 93.06 90 THR A N 1
ATOM 693 C CA . THR A 1 90 ? 30.231 -1.565 -16.678 1.00 93.06 90 THR A CA 1
ATOM 694 C C . THR A 1 90 ? 31.287 -1.867 -15.613 1.00 93.06 90 THR A C 1
ATOM 696 O O . THR A 1 90 ? 32.399 -2.259 -15.955 1.00 93.06 90 THR A O 1
ATOM 699 N N . LYS A 1 91 ? 30.942 -1.724 -14.327 1.00 94.94 91 LYS A N 1
ATOM 700 C CA . LYS A 1 91 ? 31.826 -1.975 -13.179 1.00 94.94 91 LYS A CA 1
ATOM 701 C C . LYS A 1 91 ? 31.713 -3.410 -12.665 1.00 94.94 91 LYS A C 1
ATOM 703 O O . LYS A 1 91 ? 32.722 -3.993 -12.284 1.00 94.94 91 LYS A O 1
ATOM 708 N N . ILE A 1 92 ? 30.505 -3.981 -12.666 1.00 95.94 92 ILE A N 1
ATOM 709 C CA . ILE A 1 92 ? 30.223 -5.353 -12.199 1.00 95.94 92 ILE A CA 1
ATOM 710 C C . ILE A 1 92 ? 29.504 -6.206 -13.264 1.00 95.94 92 ILE A C 1
ATOM 712 O O . ILE A 1 92 ? 28.431 -6.759 -13.009 1.00 95.94 92 ILE A O 1
ATOM 716 N N . PRO A 1 93 ? 30.080 -6.355 -14.473 1.00 97.12 93 PRO A N 1
ATOM 717 C CA . PRO A 1 93 ? 29.400 -6.991 -15.603 1.00 97.12 93 PRO A CA 1
ATOM 718 C C . PRO A 1 93 ? 28.981 -8.437 -15.326 1.00 97.12 93 PRO A C 1
ATOM 720 O O . PRO A 1 93 ? 27.875 -8.826 -15.692 1.00 97.12 93 PRO A O 1
ATOM 723 N N . LEU A 1 94 ? 29.816 -9.232 -14.645 1.00 98.44 94 LEU A N 1
ATOM 724 C CA . LEU A 1 94 ? 29.505 -10.637 -14.348 1.00 98.44 94 LEU A CA 1
ATOM 725 C C . LEU A 1 94 ? 28.255 -10.787 -13.473 1.00 98.44 94 LEU A C 1
ATOM 727 O O . LEU A 1 94 ? 27.448 -11.674 -13.729 1.00 98.44 94 LEU A O 1
ATOM 731 N N . THR A 1 95 ? 28.049 -9.887 -12.507 1.00 98.12 95 THR A N 1
ATOM 732 C CA . THR A 1 95 ? 26.838 -9.864 -11.674 1.00 98.12 95 THR A CA 1
ATOM 733 C C . THR A 1 95 ? 25.593 -9.580 -12.511 1.00 98.12 95 THR A C 1
ATOM 735 O O . THR A 1 95 ? 24.560 -10.212 -12.311 1.00 98.12 95 THR A O 1
ATOM 738 N N . TYR A 1 96 ? 25.685 -8.663 -13.479 1.00 98.25 96 TYR A N 1
ATOM 739 C CA . TYR A 1 96 ? 24.581 -8.355 -14.393 1.00 98.25 96 TYR A CA 1
ATOM 740 C C . TYR A 1 96 ? 24.247 -9.540 -15.300 1.00 98.25 96 TYR A C 1
ATOM 742 O O . TYR A 1 96 ? 23.072 -9.875 -15.450 1.00 98.25 96 TYR A O 1
ATOM 750 N N . TYR A 1 97 ? 25.260 -10.187 -15.883 1.00 98.62 97 TYR A N 1
ATOM 751 C CA . TYR A 1 97 ? 25.060 -11.380 -16.706 1.00 98.62 97 TYR A CA 1
ATOM 752 C C . TYR A 1 97 ? 24.450 -12.528 -15.903 1.00 98.62 97 TYR A C 1
ATOM 754 O O . TYR A 1 97 ? 23.455 -13.097 -16.345 1.00 98.62 97 TYR A O 1
ATOM 762 N N . ASP A 1 98 ? 24.987 -12.831 -14.721 1.00 98.56 98 ASP A N 1
ATOM 763 C CA . ASP A 1 98 ? 24.451 -13.885 -13.859 1.00 98.56 98 ASP A CA 1
ATOM 764 C C . ASP A 1 98 ? 23.003 -13.589 -13.442 1.00 98.56 98 ASP A C 1
ATOM 766 O O . ASP A 1 98 ? 22.102 -14.378 -13.717 1.00 98.56 98 ASP A O 1
ATOM 770 N N . ASN A 1 99 ? 22.740 -12.416 -12.864 1.00 98.50 99 ASN A N 1
ATOM 771 C CA . ASN A 1 99 ? 21.402 -12.070 -12.393 1.00 98.50 99 ASN A CA 1
ATOM 772 C C . ASN A 1 99 ? 20.372 -12.057 -13.531 1.00 98.50 99 ASN A C 1
ATOM 774 O O . ASN A 1 99 ? 19.322 -12.691 -13.433 1.00 98.50 99 ASN A O 1
ATOM 778 N N . ASN A 1 100 ? 20.660 -11.332 -14.614 1.00 98.75 100 ASN A N 1
ATOM 779 C CA . ASN A 1 100 ? 19.671 -11.099 -15.661 1.00 98.75 100 ASN A CA 1
ATOM 780 C C . ASN A 1 100 ? 19.518 -12.332 -16.558 1.00 98.75 100 ASN A C 1
ATOM 782 O O . ASN A 1 100 ? 18.395 -12.754 -16.823 1.00 98.75 100 ASN A O 1
ATOM 786 N N . ILE A 1 101 ? 20.622 -12.926 -17.025 1.00 98.75 101 ILE A N 1
ATOM 787 C CA . ILE A 1 101 ? 20.557 -14.042 -17.977 1.00 98.75 101 ILE A CA 1
ATOM 788 C C . ILE A 1 101 ? 20.255 -15.353 -17.260 1.00 98.75 101 ILE A C 1
ATOM 790 O O . ILE A 1 101 ? 19.291 -16.016 -17.641 1.00 98.75 101 ILE A O 1
ATOM 794 N N . ASN A 1 102 ? 21.014 -15.733 -16.223 1.00 98.44 102 ASN A N 1
ATOM 795 C CA . ASN A 1 102 ? 20.769 -17.020 -15.558 1.00 98.44 102 ASN A CA 1
ATOM 796 C C . ASN A 1 102 ? 19.413 -17.026 -14.845 1.00 98.44 102 ASN A C 1
ATOM 798 O O . ASN A 1 102 ? 18.708 -18.032 -14.921 1.00 98.44 102 ASN A O 1
ATOM 802 N N . GLY A 1 103 ? 18.999 -15.900 -14.250 1.00 98.62 103 GLY A N 1
ATOM 803 C CA . GLY A 1 103 ? 17.644 -15.738 -13.717 1.00 98.62 103 GLY A CA 1
ATOM 804 C C . GLY A 1 103 ? 16.560 -15.965 -14.780 1.00 98.62 103 GLY A C 1
ATOM 805 O O . GLY A 1 103 ? 15.622 -16.729 -14.549 1.00 98.62 103 GLY A O 1
ATOM 806 N N . THR A 1 104 ? 16.719 -15.390 -15.980 1.00 98.88 104 THR A N 1
ATOM 807 C CA . THR A 1 104 ? 15.763 -15.602 -17.084 1.00 98.88 104 THR A CA 1
ATOM 808 C C . THR A 1 104 ? 15.781 -17.042 -17.599 1.00 98.88 104 THR A C 1
ATOM 810 O O . THR A 1 104 ? 14.725 -17.626 -17.823 1.00 98.88 104 THR A O 1
ATOM 813 N N . ILE A 1 105 ? 16.961 -17.645 -17.778 1.00 98.81 105 ILE A N 1
ATOM 814 C CA . ILE A 1 105 ? 17.087 -19.044 -18.217 1.00 98.81 105 ILE A CA 1
ATOM 815 C C . ILE A 1 105 ? 16.379 -19.971 -17.227 1.00 98.81 105 ILE A C 1
ATOM 817 O O . ILE A 1 105 ? 15.668 -20.885 -17.646 1.00 98.81 105 ILE A O 1
ATOM 821 N N . ASN A 1 106 ? 16.558 -19.741 -15.925 1.00 98.56 106 ASN A N 1
ATOM 822 C CA . ASN A 1 106 ? 15.911 -20.539 -14.894 1.00 98.56 106 ASN A CA 1
ATOM 823 C C . ASN A 1 106 ? 14.383 -20.407 -14.959 1.00 98.56 106 ASN A C 1
ATOM 825 O O . ASN A 1 106 ? 13.672 -21.411 -15.002 1.00 98.56 106 ASN A O 1
ATOM 829 N N . LEU A 1 107 ? 13.885 -19.173 -15.077 1.00 98.88 107 LEU A N 1
ATOM 830 C CA . LEU A 1 107 ? 12.465 -18.889 -15.266 1.00 98.88 107 LEU A CA 1
ATOM 831 C C . LEU A 1 107 ? 11.889 -19.597 -16.498 1.00 98.88 107 LEU A C 1
ATOM 833 O O . LEU A 1 107 ? 10.875 -20.278 -16.379 1.00 98.88 107 LEU A O 1
ATOM 837 N N . LEU A 1 108 ? 12.543 -19.498 -17.658 1.00 98.88 108 LEU A N 1
ATOM 838 C CA . LEU A 1 108 ? 12.084 -20.139 -18.895 1.00 98.88 108 LEU A CA 1
ATOM 839 C C . LEU A 1 108 ? 12.077 -21.672 -18.794 1.00 98.88 108 LEU A C 1
ATOM 841 O O . LEU A 1 108 ? 11.157 -22.310 -19.306 1.00 98.88 108 LEU A O 1
ATOM 845 N N . LYS A 1 109 ? 13.055 -22.276 -18.104 1.00 98.75 109 LYS A N 1
ATOM 846 C CA . LYS A 1 109 ? 13.075 -23.726 -17.838 1.00 98.75 109 LYS A CA 1
ATOM 847 C C . LYS A 1 109 ? 11.878 -24.165 -16.997 1.00 98.75 109 LYS A C 1
ATOM 849 O O . LYS A 1 109 ? 11.202 -25.121 -17.376 1.00 98.75 109 LYS A O 1
ATOM 854 N N . ILE A 1 110 ? 11.595 -23.458 -15.901 1.00 98.69 110 ILE A N 1
ATOM 855 C CA . ILE A 1 110 ? 10.443 -23.749 -15.035 1.00 98.69 110 ILE A CA 1
ATOM 856 C C . ILE A 1 110 ? 9.130 -23.524 -15.791 1.00 98.69 110 ILE A C 1
ATOM 858 O O . ILE A 1 110 ? 8.264 -24.394 -15.800 1.00 98.69 110 ILE A O 1
ATOM 862 N N . MET A 1 111 ? 9.001 -22.407 -16.505 1.00 98.81 111 MET A N 1
ATOM 863 C CA . MET A 1 111 ? 7.852 -22.140 -17.371 1.00 98.81 111 MET A CA 1
ATOM 864 C C . MET A 1 111 ? 7.607 -23.292 -18.356 1.00 98.81 111 MET A C 1
ATOM 866 O O . MET A 1 111 ? 6.485 -23.786 -18.454 1.00 98.81 111 MET A O 1
ATOM 870 N N . ASN A 1 112 ? 8.657 -23.790 -19.018 1.00 98.44 112 ASN A N 1
ATOM 871 C CA . ASN A 1 112 ? 8.560 -24.940 -19.914 1.00 98.44 112 ASN A CA 1
ATOM 872 C C . ASN A 1 112 ? 8.111 -26.219 -19.187 1.00 98.44 112 ASN A C 1
ATOM 874 O O . ASN A 1 112 ? 7.222 -26.918 -19.669 1.00 98.44 112 ASN A O 1
ATOM 878 N N . GLN A 1 113 ? 8.697 -26.510 -18.020 1.00 98.25 113 GLN A N 1
ATOM 879 C CA . GLN A 1 113 ? 8.358 -27.675 -17.195 1.00 98.25 113 GLN A CA 1
ATOM 880 C C . GLN A 1 113 ? 6.873 -27.697 -16.803 1.00 98.25 113 GLN A C 1
ATOM 882 O O . GLN A 1 113 ? 6.250 -28.756 -16.828 1.00 98.25 113 GLN A O 1
ATOM 887 N N . PHE A 1 114 ? 6.301 -26.538 -16.470 1.00 98.44 114 PHE A N 1
ATOM 888 C CA . PHE A 1 114 ? 4.893 -26.392 -16.084 1.00 98.44 114 PHE A CA 1
ATOM 889 C C . PHE A 1 114 ? 3.970 -26.036 -17.261 1.00 98.44 114 PHE A C 1
ATOM 891 O O . PHE A 1 114 ? 2.796 -25.731 -17.057 1.00 98.44 114 PHE A O 1
ATOM 898 N N . ASN A 1 115 ? 4.474 -26.092 -18.500 1.00 98.00 115 ASN A N 1
ATOM 899 C CA . ASN A 1 115 ? 3.731 -25.776 -19.722 1.00 98.00 115 ASN A CA 1
ATOM 900 C C . ASN A 1 115 ? 3.110 -24.358 -19.735 1.00 98.00 115 ASN A C 1
ATOM 902 O O . ASN A 1 115 ? 2.066 -24.119 -20.345 1.00 98.00 115 ASN A O 1
ATOM 906 N N . VAL A 1 116 ? 3.767 -23.398 -19.082 1.00 98.38 116 VAL A N 1
ATOM 907 C CA . VAL A 1 116 ? 3.435 -21.970 -19.132 1.00 98.38 116 VAL A CA 1
ATOM 908 C C . VAL A 1 116 ? 4.223 -21.346 -20.276 1.00 98.38 116 VAL A C 1
ATOM 910 O O . VAL A 1 116 ? 5.411 -21.088 -20.145 1.00 98.38 116 VAL A O 1
ATOM 913 N N . LYS A 1 117 ? 3.576 -21.105 -21.416 1.00 98.00 117 LYS A N 1
ATOM 914 C CA . LYS A 1 117 ? 4.268 -20.706 -22.657 1.00 98.00 117 LYS A CA 1
ATOM 915 C C . LYS A 1 117 ? 3.967 -19.284 -23.126 1.00 98.00 117 LYS A C 1
ATOM 917 O O . LYS A 1 117 ? 4.154 -18.971 -24.295 1.00 98.00 117 LYS A O 1
ATOM 922 N N . SER A 1 118 ? 3.486 -18.423 -22.231 1.00 98.44 118 SER A N 1
ATOM 923 C CA . SER A 1 118 ? 3.207 -17.010 -22.510 1.00 98.44 118 SER A CA 1
ATOM 924 C C . SER A 1 118 ? 4.094 -16.113 -21.651 1.00 98.44 118 SER A C 1
ATOM 926 O O . SER A 1 118 ? 4.091 -16.235 -20.423 1.00 98.44 118 SER A O 1
ATOM 928 N N . ILE A 1 119 ? 4.857 -15.223 -22.288 1.00 98.81 119 ILE A N 1
ATOM 929 C CA . ILE A 1 119 ? 5.764 -14.288 -21.619 1.00 98.81 119 ILE A CA 1
ATOM 930 C C . ILE A 1 119 ? 5.715 -12.895 -22.249 1.00 98.81 119 ILE A C 1
ATOM 932 O O . ILE A 1 119 ? 5.818 -12.729 -23.464 1.00 98.81 119 ILE A O 1
ATOM 936 N N . VAL A 1 120 ? 5.620 -11.880 -21.396 1.00 98.88 120 VAL A N 1
ATOM 937 C CA . VAL A 1 120 ? 5.887 -10.480 -21.731 1.00 98.88 120 VAL A CA 1
ATOM 938 C C . VAL A 1 120 ? 7.226 -10.107 -21.100 1.00 98.88 120 VAL A C 1
ATOM 940 O O . VAL A 1 120 ? 7.370 -10.133 -19.876 1.00 98.88 120 VAL A O 1
ATOM 943 N N . PHE A 1 121 ? 8.227 -9.799 -21.919 1.00 98.88 121 PHE A N 1
ATOM 944 C CA . PHE A 1 121 ? 9.582 -9.504 -21.465 1.00 98.88 121 PHE A CA 1
ATOM 945 C C . PHE A 1 121 ? 9.879 -8.007 -21.474 1.00 98.88 121 PHE A C 1
ATOM 947 O O . PHE A 1 121 ? 9.686 -7.322 -22.482 1.00 98.88 121 PHE A O 1
ATOM 954 N N . SER A 1 122 ? 10.442 -7.536 -20.361 1.00 98.25 122 SER A N 1
ATOM 955 C CA . SER A 1 122 ? 10.962 -6.180 -20.226 1.00 98.25 122 SER A CA 1
ATOM 956 C C . SER A 1 122 ? 12.315 -6.023 -20.899 1.00 98.25 122 SER A C 1
ATOM 958 O O . SER A 1 122 ? 13.359 -6.193 -20.260 1.00 98.25 122 SER A O 1
ATOM 960 N N . SER A 1 123 ? 12.298 -5.665 -22.178 1.00 98.50 123 SER A N 1
ATOM 961 C CA . SER A 1 123 ? 13.485 -5.227 -22.903 1.00 98.50 123 SER A CA 1
ATOM 962 C C . SER A 1 123 ? 13.707 -3.715 -22.737 1.00 98.50 123 SER A C 1
ATOM 964 O O . SER A 1 123 ? 13.136 -3.065 -21.859 1.00 98.50 123 SER A O 1
ATOM 966 N N . SER A 1 124 ? 14.604 -3.133 -23.527 1.00 97.69 124 SER A N 1
ATOM 967 C CA . SER A 1 124 ? 14.996 -1.730 -23.419 1.00 97.69 124 SER A CA 1
ATOM 968 C C . SER A 1 124 ? 15.496 -1.192 -24.749 1.00 97.69 124 SER A C 1
ATOM 970 O O . SER A 1 124 ? 16.126 -1.916 -25.509 1.00 97.69 124 SER A O 1
ATOM 972 N N . ALA A 1 125 ? 15.307 0.102 -24.994 1.00 97.00 125 ALA A N 1
ATOM 973 C CA . ALA A 1 125 ? 15.905 0.807 -26.122 1.00 97.00 125 ALA A CA 1
ATOM 974 C C . ALA A 1 125 ? 17.449 0.756 -26.123 1.00 97.00 125 ALA A C 1
ATOM 976 O O . ALA A 1 125 ? 18.067 1.005 -27.154 1.00 97.00 125 ALA A O 1
ATOM 977 N N . THR A 1 126 ? 18.093 0.367 -25.014 1.00 94.81 126 THR A N 1
ATOM 978 C CA . THR A 1 126 ? 19.549 0.142 -24.969 1.00 94.81 126 THR A CA 1
ATOM 979 C C . THR A 1 126 ? 20.029 -0.969 -25.904 1.00 94.81 126 THR A C 1
ATOM 981 O O . THR A 1 126 ? 21.213 -0.979 -26.236 1.00 94.81 126 THR A O 1
ATOM 984 N N . VAL A 1 127 ? 19.147 -1.870 -26.363 1.00 97.31 127 VAL A N 1
ATOM 985 C CA . VAL A 1 127 ? 19.496 -2.902 -27.360 1.00 97.31 127 VAL A CA 1
ATOM 986 C C . VAL A 1 127 ? 19.867 -2.301 -28.715 1.00 97.31 127 VAL A C 1
ATOM 988 O O . VAL A 1 127 ? 20.653 -2.896 -29.447 1.00 97.31 127 VAL A O 1
ATOM 991 N N . TYR A 1 128 ? 19.359 -1.107 -29.033 1.00 96.88 128 TYR A N 1
ATOM 992 C CA . TYR A 1 128 ? 19.687 -0.414 -30.275 1.00 96.88 128 TYR A CA 1
ATOM 993 C C . TYR A 1 128 ? 21.088 0.206 -30.250 1.00 96.88 128 TYR A C 1
ATOM 995 O O . TYR A 1 128 ? 21.673 0.407 -31.308 1.00 96.88 128 TYR A O 1
ATOM 1003 N N . GLY A 1 129 ? 21.647 0.504 -29.072 1.00 92.94 129 GLY A N 1
ATOM 1004 C CA . GLY A 1 129 ? 22.886 1.276 -28.960 1.00 92.94 129 GLY A CA 1
ATOM 1005 C C . GLY A 1 129 ? 22.742 2.683 -29.541 1.00 92.94 129 GLY A C 1
ATOM 1006 O O . GLY A 1 129 ? 21.761 3.374 -29.263 1.00 92.94 129 GLY A O 1
ATOM 1007 N N . ASP A 1 130 ? 23.718 3.109 -30.343 1.00 91.50 130 ASP A N 1
ATOM 1008 C CA . ASP A 1 130 ? 23.657 4.387 -31.052 1.00 91.50 130 ASP A CA 1
ATOM 1009 C C . ASP A 1 130 ? 22.988 4.228 -32.421 1.00 91.50 130 ASP A C 1
ATOM 1011 O O . ASP A 1 130 ? 23.627 3.873 -33.410 1.00 91.50 130 ASP A O 1
ATOM 1015 N N . ALA A 1 131 ? 21.687 4.509 -32.488 1.00 92.88 131 ALA A N 1
ATOM 1016 C CA . ALA A 1 131 ? 20.933 4.438 -33.736 1.00 92.88 131 ALA A CA 1
ATOM 1017 C C . ALA A 1 131 ? 21.323 5.532 -34.749 1.00 92.88 131 ALA A C 1
ATOM 1019 O O . ALA A 1 131 ? 21.021 5.386 -35.932 1.00 92.88 131 ALA A O 1
ATOM 1020 N N . THR A 1 132 ? 22.022 6.596 -34.327 1.00 89.00 132 THR A N 1
ATOM 1021 C CA . THR A 1 132 ? 22.438 7.688 -35.228 1.00 89.00 132 THR A CA 1
ATOM 1022 C C . THR A 1 132 ? 23.524 7.267 -36.217 1.00 89.00 132 THR A C 1
ATOM 1024 O O . THR A 1 132 ? 23.698 7.910 -37.249 1.00 89.00 132 THR A O 1
ATOM 1027 N N . ARG A 1 133 ? 24.198 6.134 -35.968 1.00 90.81 133 ARG A N 1
ATOM 1028 C CA . ARG A 1 133 ? 25.153 5.526 -36.911 1.00 90.81 133 ARG A CA 1
ATOM 1029 C C . ARG A 1 133 ? 24.499 5.021 -38.203 1.00 90.81 133 ARG A C 1
ATOM 1031 O O . ARG A 1 133 ? 25.206 4.669 -39.145 1.00 90.81 133 ARG A O 1
ATOM 1038 N N . PHE A 1 134 ? 23.168 4.940 -38.236 1.00 92.88 134 PHE A N 1
ATOM 1039 C CA . PHE A 1 134 ? 22.393 4.530 -39.398 1.00 92.88 134 PHE A CA 1
ATOM 1040 C C . PHE A 1 134 ? 21.558 5.695 -39.927 1.00 92.88 134 PHE A C 1
ATOM 1042 O O . PHE A 1 134 ? 20.906 6.419 -39.175 1.00 92.88 134 PHE A O 1
ATOM 1049 N N . GLU A 1 135 ? 21.530 5.840 -41.248 1.00 92.38 135 GLU A N 1
ATOM 1050 C CA . GLU A 1 135 ? 20.702 6.845 -41.905 1.00 92.38 135 GLU A CA 1
ATOM 1051 C C . GLU A 1 135 ? 19.207 6.541 -41.698 1.00 92.38 135 GLU A C 1
ATOM 1053 O O . GLU A 1 135 ? 18.780 5.389 -41.794 1.00 92.38 135 GLU A O 1
ATOM 1058 N N . ASN A 1 136 ? 18.399 7.575 -41.439 1.00 91.69 136 ASN A N 1
ATOM 1059 C CA . ASN A 1 136 ? 16.935 7.485 -41.319 1.00 91.69 136 ASN A CA 1
ATOM 1060 C C . ASN A 1 136 ? 16.413 6.527 -40.221 1.00 91.69 136 ASN A C 1
ATOM 1062 O O . ASN A 1 136 ? 15.299 6.016 -40.329 1.00 91.69 136 ASN A O 1
ATOM 1066 N N . MET A 1 137 ? 17.187 6.304 -39.151 1.00 95.50 137 MET A N 1
ATOM 1067 C CA . MET A 1 137 ? 16.799 5.469 -37.999 1.00 95.50 137 MET A CA 1
ATOM 1068 C C . MET A 1 137 ? 16.363 6.268 -36.761 1.00 95.50 137 MET A C 1
ATOM 1070 O O . MET A 1 137 ? 16.248 5.702 -35.680 1.00 95.50 137 MET A O 1
ATOM 1074 N N . ILE A 1 138 ? 16.117 7.574 -36.889 1.00 95.44 138 ILE A N 1
ATOM 1075 C CA . ILE A 1 138 ? 15.533 8.410 -35.831 1.00 95.44 138 ILE A CA 1
ATOM 1076 C C . ILE A 1 138 ? 14.241 9.045 -36.376 1.00 95.44 138 ILE A C 1
ATOM 1078 O O . ILE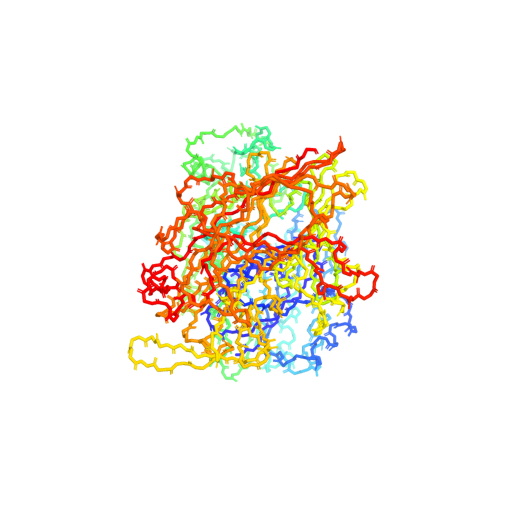 A 1 138 ? 14.320 9.769 -37.369 1.00 95.44 138 ILE A O 1
ATOM 1082 N N . PRO A 1 139 ? 13.066 8.833 -35.749 1.00 97.56 139 PRO A N 1
ATOM 1083 C CA . PRO A 1 139 ? 12.808 7.964 -34.594 1.00 97.56 139 PRO A CA 1
ATOM 1084 C C . PRO A 1 139 ? 13.076 6.475 -34.878 1.00 97.56 139 PRO A C 1
ATOM 1086 O O . PRO A 1 139 ? 12.952 6.035 -36.015 1.00 97.56 139 PRO A O 1
ATOM 1089 N N . ILE A 1 140 ? 13.451 5.715 -33.848 1.00 98.38 140 ILE A N 1
ATOM 1090 C CA . ILE A 1 140 ? 13.994 4.352 -33.939 1.00 98.38 140 ILE A CA 1
ATOM 1091 C C . ILE A 1 140 ? 12.873 3.335 -34.182 1.00 98.38 140 ILE A C 1
ATOM 1093 O O . ILE A 1 140 ? 12.089 3.093 -33.260 1.00 98.38 140 ILE A O 1
ATOM 1097 N N . PRO A 1 141 ? 12.790 2.691 -35.364 1.00 98.31 141 PRO A N 1
ATOM 1098 C CA . PRO A 1 141 ? 11.872 1.579 -35.592 1.00 98.31 141 PRO A CA 1
ATOM 1099 C C . PRO A 1 141 ? 12.440 0.280 -35.013 1.00 98.31 141 PRO A C 1
ATOM 1101 O O . PRO A 1 141 ? 13.653 0.133 -34.862 1.00 98.31 141 PRO A O 1
ATOM 1104 N N . GLU A 1 142 ? 11.601 -0.726 -34.758 1.00 98.38 142 GLU A N 1
ATOM 1105 C CA . GLU A 1 142 ? 12.101 -2.003 -34.225 1.00 98.38 142 GLU A CA 1
ATOM 1106 C C . GLU A 1 142 ? 12.976 -2.792 -35.210 1.00 98.38 142 GLU A C 1
ATOM 1108 O O . GLU A 1 142 ? 13.682 -3.709 -34.796 1.00 98.38 142 GLU A O 1
ATOM 1113 N N . SER A 1 143 ? 12.950 -2.425 -36.497 1.00 97.00 143 SER A N 1
ATOM 1114 C CA . SER A 1 143 ? 13.848 -2.946 -37.534 1.00 97.00 143 SER A CA 1
ATOM 1115 C C . SER A 1 143 ? 15.257 -2.342 -37.496 1.00 97.00 143 SER A C 1
ATOM 1117 O O . SER A 1 143 ? 16.101 -2.756 -38.290 1.00 97.00 143 SER A O 1
ATOM 1119 N N . CYS A 1 144 ? 15.516 -1.353 -36.632 1.00 97.50 144 CYS A N 1
ATOM 1120 C CA . CYS A 1 144 ? 16.860 -0.826 -36.415 1.00 97.50 144 CYS A CA 1
ATOM 1121 C C . CYS A 1 144 ? 17.795 -1.963 -35.953 1.00 97.50 144 CYS A C 1
ATOM 1123 O O . CYS A 1 144 ? 17.430 -2.699 -35.031 1.00 97.50 144 CYS A O 1
ATOM 1125 N N . PRO A 1 145 ? 18.983 -2.136 -36.564 1.00 96.25 145 PRO A N 1
ATOM 1126 C CA . PRO A 1 145 ? 19.931 -3.153 -36.125 1.00 96.25 145 PRO A CA 1
ATOM 1127 C C . PRO A 1 145 ? 20.374 -2.944 -34.671 1.00 96.25 145 PRO A C 1
ATOM 1129 O O . PRO A 1 145 ? 20.839 -1.863 -34.300 1.00 96.25 145 PRO A O 1
ATOM 1132 N N . ASN A 1 146 ? 20.263 -4.005 -33.870 1.00 95.62 146 ASN A N 1
ATOM 1133 C CA . ASN A 1 146 ? 20.679 -4.017 -32.469 1.00 95.62 146 ASN A CA 1
ATOM 1134 C C . ASN A 1 146 ? 22.206 -4.111 -32.346 1.00 95.62 146 ASN A C 1
ATOM 1136 O O . ASN A 1 146 ? 22.827 -4.959 -32.984 1.00 95.62 146 ASN A O 1
ATOM 1140 N N . ASP A 1 147 ? 22.790 -3.273 -31.494 1.00 94.00 147 ASP A N 1
ATOM 1141 C CA . ASP A 1 147 ? 24.224 -3.253 -31.171 1.00 94.00 147 ASP A CA 1
ATOM 1142 C C . ASP A 1 147 ? 24.412 -2.498 -29.841 1.00 94.00 147 ASP A C 1
ATOM 1144 O O . ASP A 1 147 ? 24.702 -1.295 -29.832 1.00 94.00 147 ASP A O 1
ATOM 1148 N N . PRO A 1 148 ? 24.110 -3.155 -28.704 1.00 93.94 148 PRO A N 1
ATOM 1149 C CA . PRO A 1 148 ? 24.169 -2.532 -27.389 1.00 93.94 148 PRO A CA 1
ATOM 1150 C C . PRO A 1 148 ? 25.605 -2.167 -26.993 1.00 93.94 148 PRO A C 1
ATOM 1152 O O . PRO A 1 148 ? 26.538 -2.941 -27.164 1.00 93.94 148 PRO A O 1
ATOM 1155 N N . THR A 1 149 ? 25.774 -1.009 -26.354 1.00 92.06 149 THR A N 1
ATOM 1156 C CA . THR A 1 149 ? 27.095 -0.427 -26.038 1.00 92.06 149 THR A CA 1
ATOM 1157 C C . THR A 1 149 ? 27.555 -0.645 -24.593 1.00 92.06 149 THR A C 1
ATOM 1159 O O . THR A 1 149 ? 28.580 -0.114 -24.172 1.00 92.06 149 THR A O 1
ATOM 1162 N N . ASN A 1 150 ? 26.791 -1.388 -23.788 1.00 92.88 150 ASN A N 1
ATOM 1163 C CA . ASN A 1 150 ? 27.075 -1.609 -22.369 1.00 92.88 150 ASN A CA 1
ATOM 1164 C C . ASN A 1 150 ? 26.576 -2.985 -21.891 1.00 92.88 150 ASN A C 1
ATOM 1166 O O . ASN A 1 150 ? 25.652 -3.536 -22.497 1.00 92.88 150 ASN A O 1
ATOM 1170 N N . PRO A 1 151 ? 27.126 -3.532 -20.785 1.00 96.31 151 PRO A N 1
ATOM 1171 C CA . PRO A 1 151 ? 26.754 -4.859 -20.296 1.00 96.31 151 PRO A CA 1
ATOM 1172 C C . PRO A 1 151 ? 25.262 -5.019 -19.989 1.00 96.31 151 PRO A C 1
ATOM 1174 O O . PRO A 1 151 ? 24.690 -6.038 -20.356 1.00 96.31 151 PRO A O 1
ATOM 1177 N N . TYR A 1 152 ? 24.589 -4.022 -19.400 1.00 95.88 152 TYR A N 1
ATOM 1178 C CA . TYR A 1 152 ? 23.134 -4.086 -19.199 1.00 95.88 152 TYR A CA 1
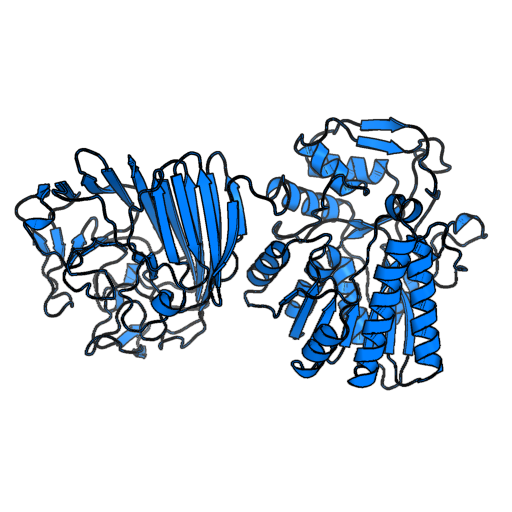ATOM 1179 C C . TYR A 1 152 ? 22.375 -4.282 -20.524 1.00 95.88 152 TYR A C 1
ATOM 1181 O O . TYR A 1 152 ? 21.583 -5.221 -20.641 1.00 95.88 152 TYR A O 1
ATOM 1189 N N . GLY A 1 153 ? 22.648 -3.449 -21.534 1.00 96.38 153 GLY A N 1
ATOM 1190 C CA . GLY A 1 153 ? 22.060 -3.584 -22.870 1.00 96.38 153 GLY A CA 1
ATOM 1191 C C . GLY A 1 153 ? 22.369 -4.939 -23.507 1.00 96.38 153 GLY A C 1
ATOM 1192 O O . GLY A 1 153 ? 21.475 -5.569 -24.072 1.00 96.38 153 GLY A O 1
ATOM 1193 N N . GLN A 1 154 ? 23.594 -5.441 -23.326 1.00 98.06 154 GLN A N 1
ATOM 1194 C CA . GLN A 1 154 ? 23.985 -6.767 -23.796 1.00 98.06 154 GLN A CA 1
ATOM 1195 C C . GLN A 1 154 ? 23.168 -7.876 -23.121 1.00 98.06 154 GLN A C 1
ATOM 1197 O O . GLN A 1 154 ? 22.717 -8.784 -23.813 1.00 98.06 154 GLN A O 1
ATOM 1202 N N . THR A 1 155 ? 22.896 -7.798 -21.810 1.00 98.69 155 THR A N 1
ATOM 1203 C CA . THR A 1 155 ? 22.024 -8.790 -21.149 1.00 98.69 155 THR A CA 1
ATOM 1204 C C . THR A 1 155 ? 20.618 -8.801 -21.742 1.00 98.69 155 THR A C 1
ATOM 1206 O O . THR A 1 155 ? 20.089 -9.876 -22.012 1.00 98.69 155 THR A O 1
ATOM 1209 N N . LYS A 1 156 ? 20.022 -7.627 -21.999 1.00 98.62 156 LYS A N 1
ATOM 1210 C CA . LYS A 1 156 ? 18.680 -7.524 -22.592 1.00 98.62 156 LYS A CA 1
ATOM 1211 C C . LYS A 1 156 ? 18.646 -8.102 -23.997 1.00 98.62 156 LYS A C 1
ATOM 1213 O O . LYS A 1 156 ? 17.776 -8.918 -24.283 1.00 98.62 156 LYS A O 1
ATOM 1218 N N . TYR A 1 157 ? 19.624 -7.752 -24.828 1.00 98.56 157 TYR A N 1
ATOM 1219 C CA . TYR A 1 157 ? 19.716 -8.283 -26.183 1.00 98.56 157 TYR A CA 1
ATOM 1220 C C . TYR A 1 157 ? 19.920 -9.804 -26.196 1.00 98.56 157 TYR A C 1
ATOM 1222 O O . TYR A 1 157 ? 19.219 -10.506 -26.922 1.00 98.56 157 TYR A O 1
ATOM 1230 N N . THR A 1 158 ? 20.805 -10.337 -25.346 1.00 98.81 158 THR A N 1
ATOM 1231 C CA . THR A 1 158 ? 20.999 -11.789 -25.230 1.00 98.81 158 THR A CA 1
ATOM 1232 C C . THR A 1 158 ? 19.717 -12.497 -24.788 1.00 98.81 158 THR A C 1
ATOM 1234 O O . THR A 1 158 ? 19.391 -13.550 -25.328 1.00 98.81 158 THR A O 1
ATOM 1237 N N . ILE A 1 159 ? 18.949 -11.922 -23.858 1.00 98.88 159 ILE A N 1
ATOM 1238 C CA . ILE A 1 159 ? 17.662 -12.495 -23.441 1.00 98.88 159 ILE A CA 1
ATOM 1239 C C . ILE A 1 159 ? 16.635 -12.472 -24.582 1.00 98.88 159 ILE A C 1
ATOM 1241 O O . ILE A 1 159 ? 15.934 -13.467 -24.767 1.00 98.88 159 ILE A O 1
ATOM 1245 N N . GLU A 1 160 ? 16.565 -11.400 -25.384 1.00 98.81 160 GLU A N 1
ATOM 1246 C CA . GLU A 1 160 ? 15.713 -11.388 -26.586 1.00 98.81 160 GLU A CA 1
ATOM 1247 C C . GLU A 1 160 ? 16.058 -12.555 -27.524 1.00 98.81 160 GLU A C 1
ATOM 1249 O O . GLU A 1 160 ? 15.151 -13.235 -28.004 1.00 98.81 160 GLU A O 1
ATOM 1254 N N . GLN A 1 161 ? 17.353 -12.825 -27.741 1.00 98.75 161 GLN A N 1
ATOM 1255 C CA . GLN A 1 161 ? 17.797 -13.950 -28.571 1.00 98.75 161 GLN A CA 1
ATOM 1256 C C . GLN A 1 161 ? 17.442 -15.306 -27.953 1.00 98.75 161 GLN A C 1
ATOM 1258 O O . GLN A 1 161 ? 16.924 -16.166 -28.656 1.00 98.75 161 GLN A O 1
ATOM 1263 N N . ILE A 1 162 ? 17.631 -15.484 -26.641 1.00 98.88 162 ILE A N 1
ATOM 1264 C CA . ILE A 1 162 ? 17.249 -16.721 -25.939 1.00 98.88 162 ILE A CA 1
ATOM 1265 C C . ILE A 1 162 ? 15.752 -17.009 -26.114 1.00 98.88 162 ILE A C 1
ATOM 1267 O O . ILE A 1 162 ? 15.374 -18.137 -26.428 1.00 98.88 162 ILE A O 1
ATOM 1271 N N . ILE A 1 163 ? 14.892 -16.003 -25.933 1.00 98.88 163 ILE A N 1
ATOM 1272 C CA . ILE A 1 163 ? 13.437 -16.167 -26.077 1.00 98.88 163 ILE A CA 1
ATOM 1273 C C . ILE A 1 163 ? 13.063 -16.446 -27.541 1.00 98.88 163 ILE A C 1
ATOM 1275 O O . ILE A 1 163 ? 12.190 -17.273 -27.810 1.00 98.88 163 ILE A O 1
ATOM 1279 N N . HIS A 1 164 ? 13.729 -15.791 -28.492 1.00 98.75 164 HIS A N 1
ATOM 1280 C CA . HIS A 1 164 ? 13.528 -16.026 -29.920 1.00 98.75 164 HIS A CA 1
ATOM 1281 C C . HIS A 1 164 ? 13.915 -17.449 -30.338 1.00 98.75 164 HIS A C 1
ATOM 1283 O O . HIS A 1 164 ? 13.149 -18.111 -31.042 1.00 98.75 164 HIS A O 1
ATOM 1289 N N . ASP A 1 165 ? 15.065 -17.940 -29.881 1.00 98.75 165 ASP A N 1
ATOM 1290 C CA . ASP A 1 165 ? 15.532 -19.297 -30.162 1.00 98.75 165 ASP A CA 1
ATOM 1291 C C . ASP A 1 165 ? 14.633 -20.344 -29.496 1.00 98.75 165 ASP A C 1
ATOM 1293 O O . ASP A 1 165 ? 14.314 -21.361 -30.116 1.00 98.75 165 ASP A O 1
ATOM 1297 N N . LEU A 1 166 ? 14.136 -20.068 -28.284 1.00 98.62 166 LEU A N 1
ATOM 1298 C CA . LEU A 1 166 ? 13.140 -20.907 -27.619 1.00 98.62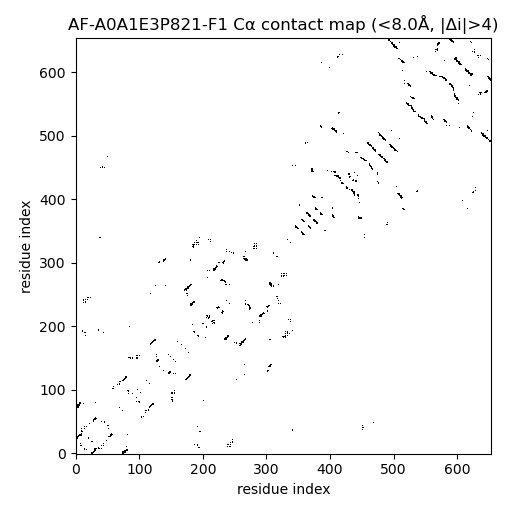 166 LEU A CA 1
ATOM 1299 C C . LEU A 1 166 ? 11.858 -21.014 -28.457 1.00 98.62 166 LEU A C 1
ATOM 1301 O O . LEU A 1 166 ? 11.424 -22.127 -28.751 1.00 98.62 166 LEU A O 1
ATOM 1305 N N . TYR A 1 167 ? 11.308 -19.888 -28.921 1.00 98.50 167 TYR A N 1
ATOM 1306 C CA . TYR A 1 167 ? 10.151 -19.872 -29.822 1.00 98.50 167 TYR A CA 1
ATOM 1307 C C . TYR A 1 167 ? 10.417 -20.600 -31.148 1.00 98.50 167 TYR A C 1
ATOM 1309 O O . TYR A 1 167 ? 9.565 -21.341 -31.630 1.00 98.50 167 TYR A O 1
ATOM 1317 N N . LYS A 1 168 ? 11.601 -20.441 -31.749 1.00 98.38 168 LYS A N 1
ATOM 1318 C CA . LYS A 1 168 ? 11.962 -21.183 -32.968 1.00 98.38 168 LYS A CA 1
ATOM 1319 C C . LYS A 1 168 ? 12.029 -22.691 -32.736 1.00 98.38 168 LYS A C 1
ATOM 1321 O O . LYS A 1 168 ? 11.649 -23.450 -33.624 1.00 98.38 168 LYS A O 1
ATOM 1326 N N . SER A 1 169 ? 12.532 -23.113 -31.576 1.00 98.25 169 SER A N 1
ATOM 1327 C CA . SER A 1 169 ? 12.617 -24.530 -31.204 1.00 98.25 169 SER A CA 1
ATOM 1328 C C . SER A 1 169 ? 11.251 -25.135 -30.871 1.00 98.25 169 SER A C 1
ATOM 1330 O O . SER A 1 169 ? 11.015 -26.311 -31.137 1.00 98.25 169 SER A O 1
ATOM 1332 N N . ASP A 1 170 ? 10.343 -24.319 -30.335 1.00 98.12 170 ASP A N 1
ATOM 1333 C CA . ASP A 1 170 ? 8.983 -24.688 -29.974 1.00 98.12 170 ASP A CA 1
ATOM 1334 C C . ASP A 1 170 ? 8.016 -23.538 -30.323 1.00 98.12 170 ASP A C 1
ATOM 1336 O O . ASP A 1 170 ? 7.775 -22.638 -29.509 1.00 98.12 170 ASP A O 1
ATOM 1340 N N . PRO A 1 171 ? 7.406 -23.570 -31.522 1.00 96.81 171 PRO A N 1
ATOM 1341 C CA . PRO A 1 171 ? 6.504 -22.517 -31.994 1.00 96.81 171 PRO A CA 1
ATOM 1342 C C . PRO A 1 171 ? 5.169 -22.423 -31.246 1.00 96.81 171 PRO A C 1
ATOM 1344 O O . PRO A 1 171 ? 4.264 -21.735 -31.713 1.00 96.81 171 PRO A O 1
ATOM 1347 N N . THR A 1 172 ? 4.998 -23.124 -30.121 1.00 97.38 172 THR A N 1
ATOM 1348 C CA . THR A 1 172 ? 3.845 -22.941 -29.226 1.00 97.38 172 THR A CA 1
ATOM 1349 C C . THR A 1 172 ? 4.051 -21.809 -28.216 1.00 97.38 172 THR A C 1
ATOM 1351 O O . THR A 1 172 ? 3.083 -21.365 -27.597 1.00 97.38 172 THR A O 1
ATOM 1354 N N . TRP A 1 173 ? 5.280 -21.303 -28.072 1.00 98.56 173 TRP A N 1
ATOM 1355 C CA . TRP A 1 173 ? 5.575 -20.146 -27.228 1.00 98.56 173 TRP A CA 1
ATOM 1356 C C . TRP A 1 173 ? 4.989 -18.850 -27.783 1.00 98.56 173 TRP A C 1
ATOM 1358 O O . TRP A 1 173 ? 4.994 -18.601 -28.985 1.00 98.56 173 TRP A O 1
ATOM 1368 N N . LYS A 1 174 ? 4.507 -18.007 -26.876 1.00 98.56 174 LYS A N 1
ATOM 1369 C CA . LYS A 1 174 ? 3.967 -16.672 -27.118 1.00 98.56 174 LYS A CA 1
ATOM 1370 C C . LYS A 1 174 ? 4.817 -15.665 -26.354 1.00 98.56 174 LYS A C 1
ATOM 1372 O O . LYS A 1 174 ? 4.745 -15.587 -25.131 1.00 98.56 174 LYS A O 1
ATOM 1377 N N . ALA A 1 175 ? 5.635 -14.916 -27.073 1.00 98.62 175 ALA A N 1
ATOM 1378 C CA . ALA A 1 175 ? 6.594 -13.978 -26.524 1.00 98.62 175 ALA A CA 1
ATOM 1379 C C . ALA A 1 175 ? 6.339 -12.566 -27.055 1.00 98.62 175 ALA A C 1
ATOM 1381 O O . ALA A 1 175 ? 6.476 -12.303 -28.253 1.00 98.62 175 ALA A O 1
ATOM 1382 N N . ALA A 1 176 ? 6.010 -11.657 -26.140 1.00 98.81 176 ALA A N 1
ATOM 1383 C CA . ALA A 1 176 ? 5.977 -10.224 -26.388 1.00 98.81 176 ALA A CA 1
ATOM 1384 C C . ALA A 1 176 ? 7.242 -9.575 -25.825 1.00 98.81 176 ALA A C 1
ATOM 1386 O O . ALA A 1 176 ? 7.477 -9.604 -24.618 1.00 98.81 176 ALA A O 1
ATOM 1387 N N . ILE A 1 177 ? 8.048 -8.973 -26.691 1.00 98.88 177 ILE A N 1
ATOM 1388 C CA . ILE A 1 177 ? 9.271 -8.268 -26.313 1.00 98.88 177 ILE A CA 1
ATOM 1389 C C . ILE A 1 177 ? 8.987 -6.771 -26.320 1.00 98.88 177 ILE A C 1
ATOM 1391 O O . ILE A 1 177 ? 8.764 -6.176 -27.374 1.00 98.88 177 ILE A O 1
ATOM 1395 N N . LEU A 1 178 ? 8.987 -6.144 -25.149 1.00 98.88 178 LEU A N 1
ATOM 1396 C CA . LEU A 1 178 ? 8.654 -4.730 -25.029 1.00 98.88 178 LEU A CA 1
ATOM 1397 C C . LEU A 1 178 ? 9.922 -3.918 -24.778 1.00 98.88 178 LEU A C 1
ATOM 1399 O O . LEU A 1 178 ? 10.549 -4.029 -23.726 1.00 98.88 178 LEU A O 1
ATOM 1403 N N . ARG A 1 179 ? 10.325 -3.109 -25.758 1.00 98.75 179 ARG A N 1
ATOM 1404 C CA . ARG A 1 179 ? 11.514 -2.252 -25.681 1.00 98.75 179 ARG A CA 1
ATOM 1405 C C . ARG A 1 179 ? 11.113 -0.889 -25.132 1.00 98.75 179 ARG A C 1
ATOM 1407 O O . ARG A 1 179 ? 10.571 -0.049 -25.850 1.00 98.75 179 ARG A O 1
ATOM 1414 N N . TYR A 1 180 ? 11.351 -0.689 -23.837 1.00 98.25 180 TYR A N 1
ATOM 1415 C CA . TYR A 1 180 ? 11.026 0.571 -23.166 1.00 98.25 180 TYR A CA 1
ATOM 1416 C C . TYR A 1 180 ? 12.062 1.641 -23.478 1.00 98.25 180 TYR A C 1
ATOM 1418 O O . TYR A 1 180 ? 13.261 1.351 -23.526 1.00 98.25 180 TYR A O 1
ATOM 1426 N N . PHE A 1 181 ? 11.594 2.878 -23.601 1.00 96.69 181 PHE A N 1
ATOM 1427 C CA . PHE A 1 181 ? 12.455 4.049 -23.720 1.00 96.69 181 PHE A CA 1
ATOM 1428 C C . PHE A 1 181 ? 12.810 4.582 -22.329 1.00 96.69 181 PHE A C 1
ATOM 1430 O O . PHE A 1 181 ? 13.516 3.891 -21.591 1.00 96.69 181 PHE A O 1
ATOM 1437 N N . ASN A 1 182 ? 12.326 5.758 -21.924 1.00 96.56 182 ASN A N 1
ATOM 1438 C CA . ASN A 1 182 ? 12.650 6.345 -20.623 1.00 96.56 182 ASN A CA 1
ATOM 1439 C C . ASN A 1 182 ? 11.386 6.500 -19.762 1.00 96.56 182 ASN A C 1
ATOM 1441 O O . ASN A 1 182 ? 10.741 7.546 -19.814 1.00 96.56 182 ASN A O 1
ATOM 1445 N N . PRO A 1 183 ? 11.015 5.477 -18.966 1.00 97.56 183 PRO A N 1
ATOM 1446 C CA . PRO A 1 183 ? 9.853 5.539 -18.088 1.00 97.56 183 PRO A CA 1
ATOM 1447 C C . PRO A 1 183 ? 10.046 6.584 -16.991 1.00 97.56 183 PRO A C 1
ATOM 1449 O O . PRO A 1 183 ? 11.089 6.600 -16.333 1.00 97.56 183 PRO A O 1
ATOM 1452 N N . ILE A 1 184 ? 9.042 7.437 -16.804 1.00 97.69 184 ILE A N 1
ATOM 1453 C CA . ILE A 1 184 ? 9.014 8.524 -15.823 1.00 97.69 184 ILE A CA 1
ATOM 1454 C C . ILE A 1 184 ? 7.625 8.679 -15.194 1.00 97.69 184 ILE A C 1
ATOM 1456 O O . ILE A 1 184 ? 6.654 8.077 -15.645 1.00 97.69 184 ILE A O 1
ATOM 1460 N N . GLY A 1 185 ? 7.515 9.523 -14.170 1.00 97.88 185 GLY A N 1
ATOM 1461 C CA . GLY A 1 185 ? 6.258 9.766 -13.467 1.00 97.88 185 GLY A CA 1
ATOM 1462 C C . GLY A 1 185 ? 6.043 8.833 -12.282 1.00 97.88 185 GLY A C 1
ATOM 1463 O O . GLY A 1 185 ? 6.961 8.154 -11.820 1.00 97.88 185 GLY A O 1
ATOM 1464 N N . ALA A 1 186 ? 4.823 8.809 -11.776 1.00 98.50 186 ALA A N 1
ATOM 1465 C CA . ALA A 1 186 ? 4.411 7.950 -10.675 1.00 98.50 186 ALA A CA 1
ATOM 1466 C C . ALA A 1 186 ? 2.937 7.579 -10.860 1.00 98.50 186 ALA A C 1
ATOM 1468 O O . ALA A 1 186 ? 2.306 7.989 -11.834 1.00 98.50 186 ALA A O 1
ATOM 1469 N N . HIS A 1 187 ? 2.370 6.797 -9.949 1.00 98.56 187 HIS A N 1
ATOM 1470 C CA . HIS A 1 187 ? 0.934 6.571 -9.966 1.00 98.56 187 HIS A CA 1
ATOM 1471 C C . HIS A 1 187 ? 0.238 7.856 -9.482 1.00 98.56 187 HIS A C 1
ATOM 1473 O O . HIS A 1 187 ? 0.655 8.410 -8.460 1.00 98.56 187 HIS A O 1
ATOM 1479 N N . PRO A 1 188 ? -0.854 8.314 -10.122 1.00 97.94 188 PRO A N 1
ATOM 1480 C CA . PRO A 1 188 ? -1.506 9.593 -9.804 1.00 97.94 188 PRO A CA 1
ATOM 1481 C C . PRO A 1 188 ? -2.068 9.674 -8.376 1.00 97.94 188 PRO A C 1
ATOM 1483 O O . PRO A 1 188 ? -2.394 10.752 -7.875 1.00 97.94 188 PRO A O 1
ATOM 1486 N N . SER A 1 189 ? -2.185 8.540 -7.674 1.00 97.44 189 SER A N 1
ATOM 1487 C CA . SER A 1 189 ? -2.523 8.549 -6.246 1.00 97.44 189 SER A CA 1
ATOM 1488 C C . SER A 1 189 ? -1.441 9.192 -5.378 1.00 97.44 189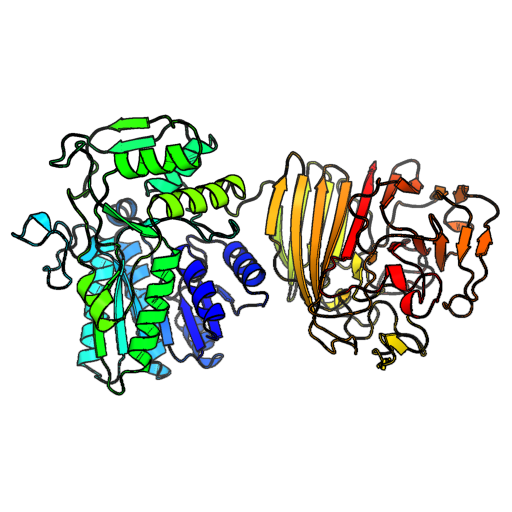 SER A C 1
ATOM 1490 O O . SER A 1 189 ? -1.800 9.661 -4.309 1.00 97.44 189 SER A O 1
ATOM 1492 N N . GLY A 1 190 ? -0.177 9.233 -5.817 1.00 97.50 190 GLY A N 1
ATOM 1493 C CA . GLY A 1 190 ? 0.968 9.653 -4.998 1.00 97.50 190 GLY A CA 1
ATOM 1494 C C . GLY A 1 190 ? 1.482 8.569 -4.042 1.00 97.50 190 GLY A C 1
ATOM 1495 O O . GLY A 1 190 ? 2.479 8.770 -3.360 1.00 97.50 190 GLY A O 1
ATOM 1496 N N . LEU A 1 191 ? 0.859 7.383 -4.025 1.00 97.25 191 LEU A N 1
ATOM 1497 C CA . LEU A 1 191 ? 1.185 6.319 -3.069 1.00 97.25 191 LEU A CA 1
ATOM 1498 C C . LEU A 1 191 ? 2.303 5.377 -3.518 1.00 97.25 191 LEU A C 1
ATOM 1500 O O . LEU A 1 191 ? 2.887 4.709 -2.669 1.00 97.25 191 LEU A O 1
ATOM 1504 N N . ILE A 1 192 ? 2.603 5.297 -4.812 1.00 97.94 192 ILE A N 1
ATOM 1505 C CA . ILE A 1 192 ? 3.750 4.545 -5.335 1.00 97.94 192 ILE A CA 1
ATOM 1506 C C . ILE A 1 192 ? 4.452 5.362 -6.419 1.00 97.94 192 ILE A C 1
ATOM 1508 O O . ILE A 1 192 ? 3.808 6.101 -7.165 1.00 97.94 192 ILE A O 1
ATOM 1512 N N . GLY A 1 193 ? 5.767 5.201 -6.521 1.00 96.88 193 GLY A N 1
ATOM 1513 C CA . GLY A 1 193 ? 6.622 5.868 -7.497 1.00 96.88 193 GLY A CA 1
ATOM 1514 C C . GLY A 1 193 ? 7.987 5.189 -7.571 1.00 96.88 193 GLY A C 1
ATOM 1515 O O . GLY A 1 193 ? 8.159 4.070 -7.083 1.00 96.88 193 GLY A O 1
ATOM 1516 N N . GLU A 1 194 ? 8.960 5.833 -8.215 1.00 94.81 194 GLU A N 1
ATOM 1517 C CA . GLU A 1 194 ? 10.331 5.316 -8.237 1.00 94.81 194 GLU A CA 1
ATOM 1518 C C . GLU A 1 194 ? 11.048 5.674 -6.927 1.00 94.81 194 GLU A C 1
ATOM 1520 O O . GLU A 1 194 ? 11.230 6.851 -6.616 1.00 94.81 194 GLU A O 1
ATOM 1525 N N . ASP A 1 195 ? 11.476 4.651 -6.185 1.00 91.75 195 ASP A N 1
ATOM 1526 C CA . ASP A 1 195 ? 12.307 4.781 -4.985 1.00 91.75 195 ASP A CA 1
ATOM 1527 C C . ASP A 1 195 ? 13.656 4.076 -5.204 1.00 91.75 195 ASP A C 1
ATOM 1529 O O . ASP A 1 195 ? 13.808 2.893 -4.892 1.00 91.75 195 ASP A O 1
ATOM 1533 N N . PRO A 1 196 ? 14.628 4.737 -5.856 1.00 82.75 196 PRO A N 1
ATOM 1534 C CA . PRO A 1 196 ? 15.922 4.124 -6.110 1.00 82.75 196 PRO A CA 1
ATOM 1535 C C . PRO A 1 196 ? 16.692 3.956 -4.794 1.00 82.75 196 PRO A C 1
ATOM 1537 O O . PRO A 1 196 ? 16.923 4.935 -4.080 1.00 82.75 196 PRO A O 1
ATOM 1540 N N . LEU A 1 197 ? 17.169 2.739 -4.508 1.00 78.94 197 LEU A N 1
ATOM 1541 C CA . LEU A 1 197 ? 18.068 2.524 -3.378 1.00 78.94 197 LEU A CA 1
ATOM 1542 C C . LEU A 1 197 ? 19.417 3.201 -3.671 1.00 78.94 197 LEU A C 1
ATOM 1544 O O . LEU A 1 197 ? 20.107 2.878 -4.637 1.00 78.94 197 LEU A O 1
ATOM 1548 N N . GLY A 1 198 ? 19.793 4.172 -2.837 1.00 77.88 198 GLY A N 1
ATOM 1549 C CA . GLY A 1 198 ? 21.049 4.913 -2.965 1.00 77.88 198 GLY A CA 1
ATOM 1550 C C . GLY A 1 198 ? 20.958 6.183 -3.821 1.00 77.88 198 GLY A C 1
ATOM 1551 O O . GLY A 1 198 ? 20.017 6.972 -3.711 1.00 77.88 198 GLY A O 1
ATOM 1552 N N . ILE A 1 199 ? 22.006 6.454 -4.609 1.00 75.56 199 ILE A N 1
ATOM 1553 C CA . ILE A 1 199 ? 22.074 7.643 -5.473 1.00 75.56 199 ILE A CA 1
ATOM 1554 C C . ILE A 1 199 ? 21.326 7.339 -6.777 1.00 75.56 199 ILE A C 1
ATOM 1556 O O . ILE A 1 199 ? 21.697 6.389 -7.469 1.00 75.56 199 ILE A O 1
ATOM 1560 N N . PRO A 1 200 ? 20.309 8.134 -7.157 1.00 80.19 200 PRO A N 1
ATOM 1561 C CA . PRO A 1 200 ? 19.624 7.919 -8.421 1.00 80.19 200 PRO A CA 1
ATOM 1562 C C . PRO A 1 200 ? 20.564 8.077 -9.618 1.00 80.19 200 PRO A C 1
ATOM 1564 O O . PRO A 1 200 ? 21.295 9.057 -9.715 1.00 80.19 200 PRO A O 1
ATOM 1567 N N . ASN A 1 201 ? 20.490 7.145 -10.569 1.00 78.25 201 ASN A N 1
ATOM 1568 C CA . ASN A 1 201 ? 21.231 7.232 -11.835 1.00 78.25 201 ASN A CA 1
ATOM 1569 C C . ASN A 1 201 ? 20.451 7.971 -12.942 1.00 78.25 201 ASN A C 1
ATOM 1571 O O . ASN A 1 201 ? 21.035 8.388 -13.945 1.00 78.25 201 ASN A O 1
ATOM 1575 N N . ASN A 1 202 ? 19.131 8.106 -12.769 1.00 84.06 202 ASN A N 1
ATOM 1576 C CA . ASN A 1 202 ? 18.211 8.684 -13.746 1.00 84.06 202 ASN A CA 1
ATOM 1577 C C . ASN A 1 202 ? 17.897 10.151 -13.411 1.00 84.06 202 ASN A C 1
ATOM 1579 O O . ASN A 1 202 ? 17.841 10.527 -12.240 1.00 84.06 202 ASN A O 1
ATOM 1583 N N . LEU A 1 203 ? 17.632 10.952 -14.449 1.00 87.00 203 LEU A N 1
ATOM 1584 C CA . LEU A 1 203 ? 17.436 12.405 -14.367 1.00 87.00 203 LEU A CA 1
ATOM 1585 C C . LEU A 1 203 ? 16.359 12.825 -13.352 1.00 87.00 203 LEU A C 1
ATOM 1587 O O . LEU A 1 203 ? 16.627 13.619 -12.454 1.00 87.00 203 LEU A O 1
ATOM 1591 N N . LEU A 1 204 ? 15.140 12.301 -13.496 1.00 88.62 204 LEU A N 1
ATOM 1592 C CA . LEU A 1 204 ? 13.986 12.798 -12.747 1.00 88.62 204 LEU A CA 1
ATOM 1593 C C . LEU A 1 204 ? 13.989 12.436 -11.255 1.00 88.62 204 LEU A C 1
ATOM 1595 O O . LEU A 1 204 ? 13.765 13.342 -10.457 1.00 88.62 204 LEU A O 1
ATOM 1599 N N . PRO A 1 205 ? 14.298 11.197 -10.825 1.00 87.75 205 PRO A N 1
ATOM 1600 C CA . PRO A 1 205 ? 14.411 10.912 -9.395 1.00 87.75 205 PRO A CA 1
ATOM 1601 C C . PRO A 1 205 ? 15.540 11.707 -8.722 1.00 87.75 205 PRO A C 1
ATOM 1603 O O . PRO A 1 205 ? 15.421 12.085 -7.558 1.00 87.75 205 PRO A O 1
ATOM 1606 N N . TYR A 1 206 ? 16.624 12.013 -9.447 1.00 90.31 206 TYR A N 1
ATOM 1607 C CA . TYR A 1 206 ? 17.670 12.900 -8.938 1.00 90.31 206 TYR A CA 1
ATOM 1608 C C . TYR A 1 206 ? 17.141 14.329 -8.756 1.00 90.31 206 TYR A C 1
ATOM 1610 O O . TYR A 1 206 ? 17.324 14.936 -7.701 1.00 90.31 206 TYR A O 1
ATOM 1618 N N . LEU A 1 207 ? 16.440 14.857 -9.763 1.00 91.81 207 LEU A N 1
ATOM 1619 C CA . LEU A 1 207 ? 15.857 16.197 -9.721 1.00 91.81 207 LEU A CA 1
ATOM 1620 C C . LEU A 1 207 ? 14.775 16.328 -8.632 1.00 91.81 207 LEU A C 1
ATOM 1622 O O . LEU A 1 207 ? 14.714 17.347 -7.944 1.00 91.81 207 LEU A O 1
ATOM 1626 N N . ALA A 1 208 ? 13.992 15.274 -8.405 1.00 92.88 208 ALA A N 1
ATOM 1627 C CA . ALA A 1 208 ? 13.050 15.176 -7.296 1.00 92.88 208 ALA A CA 1
ATOM 1628 C C . ALA A 1 208 ? 13.755 15.295 -5.936 1.00 92.88 208 ALA A C 1
ATOM 1630 O O . ALA A 1 208 ? 13.320 16.080 -5.097 1.00 92.88 208 ALA A O 1
ATOM 1631 N N . GLN A 1 209 ? 14.892 14.612 -5.741 1.00 92.19 209 GLN A N 1
ATOM 1632 C CA . GLN A 1 209 ? 15.701 14.744 -4.521 1.00 92.19 209 GLN A CA 1
ATOM 1633 C C . GLN A 1 209 ? 16.283 16.157 -4.335 1.00 92.19 209 GLN A C 1
ATOM 1635 O O . GLN A 1 209 ? 16.368 16.627 -3.200 1.00 92.19 209 GLN A O 1
ATOM 1640 N N . VAL A 1 210 ? 16.655 16.853 -5.416 1.00 94.25 210 VAL A N 1
ATOM 1641 C CA . VAL A 1 210 ? 17.064 18.272 -5.355 1.00 94.25 210 VAL A CA 1
ATOM 1642 C C . VAL A 1 210 ? 15.895 19.153 -4.901 1.00 94.25 210 VAL A C 1
ATOM 1644 O O . VAL A 1 210 ? 16.065 20.007 -4.033 1.00 94.25 210 VAL A O 1
ATOM 1647 N N . ALA A 1 211 ? 14.687 18.931 -5.429 1.00 94.38 211 ALA A N 1
ATOM 1648 C CA . ALA A 1 211 ? 13.512 19.754 -5.123 1.00 94.38 211 ALA A CA 1
ATOM 1649 C C . ALA A 1 211 ? 13.127 19.769 -3.633 1.00 94.38 211 ALA A C 1
ATOM 1651 O O . ALA A 1 211 ? 12.673 20.809 -3.133 1.00 94.38 211 ALA A O 1
ATOM 1652 N N . ILE A 1 212 ? 13.363 18.650 -2.940 1.00 93.19 212 ILE A N 1
ATOM 1653 C CA . ILE A 1 212 ? 13.140 18.459 -1.496 1.00 93.19 212 ILE A CA 1
ATOM 1654 C C . ILE A 1 212 ? 14.410 18.624 -0.645 1.00 93.19 212 ILE A C 1
ATOM 1656 O O . ILE A 1 212 ? 14.393 18.326 0.545 1.00 93.19 212 ILE A O 1
ATOM 1660 N N . GLY A 1 213 ? 15.524 19.077 -1.230 1.00 92.12 213 GLY A N 1
ATOM 1661 C CA . GLY A 1 213 ? 16.745 19.417 -0.490 1.00 92.12 213 GLY A CA 1
ATOM 1662 C C . GLY A 1 213 ? 17.615 18.235 -0.045 1.00 92.12 213 GLY A C 1
ATOM 1663 O O . GLY A 1 213 ? 18.576 18.437 0.690 1.00 92.12 213 GLY A O 1
ATOM 1664 N N . ARG A 1 214 ? 17.351 17.007 -0.513 1.00 89.94 214 ARG A N 1
ATOM 1665 C CA . ARG A 1 214 ? 18.237 15.844 -0.278 1.00 89.94 214 ARG A CA 1
ATOM 1666 C C . ARG A 1 214 ? 19.553 15.936 -1.056 1.00 89.94 214 ARG A C 1
ATOM 1668 O O . ARG A 1 214 ? 20.494 15.193 -0.778 1.00 89.94 214 ARG A O 1
ATOM 1675 N N . ARG A 1 215 ? 19.603 16.801 -2.070 1.00 90.88 215 ARG A N 1
ATOM 1676 C CA . ARG A 1 215 ? 20.762 17.062 -2.929 1.00 90.88 215 ARG A CA 1
ATOM 1677 C C . ARG A 1 215 ? 20.876 18.562 -3.162 1.00 90.88 215 ARG A C 1
ATOM 1679 O O . ARG A 1 215 ? 19.864 19.242 -3.280 1.00 90.88 215 ARG A O 1
ATOM 1686 N N . GLU A 1 216 ? 22.107 19.046 -3.279 1.00 93.94 216 GLU A N 1
ATOM 1687 C CA . GLU A 1 216 ? 22.381 20.471 -3.476 1.00 93.94 216 GLU A CA 1
ATOM 1688 C C . GLU A 1 216 ? 21.968 20.961 -4.871 1.00 93.94 216 GLU A C 1
ATOM 1690 O O . GLU A 1 216 ? 21.350 22.012 -4.987 1.00 93.94 216 GLU A O 1
ATOM 1695 N N . LYS A 1 217 ? 22.300 20.205 -5.928 1.00 94.31 217 LYS A N 1
ATOM 1696 C CA . LYS A 1 217 ? 22.060 20.569 -7.336 1.00 94.31 217 LYS A CA 1
ATOM 1697 C C . LYS A 1 217 ? 22.069 19.353 -8.260 1.00 94.31 217 LYS A C 1
ATOM 1699 O O . LYS A 1 217 ? 22.641 18.320 -7.910 1.00 94.31 217 LYS A O 1
ATOM 1704 N N . LEU A 1 218 ? 21.469 19.490 -9.443 1.00 94.19 218 LEU A N 1
ATOM 1705 C CA . LEU A 1 218 ? 21.542 18.518 -10.541 1.00 94.19 218 LEU A CA 1
ATOM 1706 C C . LEU A 1 218 ? 22.806 18.739 -11.394 1.00 94.19 218 LEU A C 1
ATOM 1708 O O . LEU A 1 218 ? 23.106 19.869 -11.761 1.00 94.19 218 LEU A O 1
ATOM 1712 N N . SER A 1 219 ? 23.492 17.669 -11.796 1.00 92.69 219 SER A N 1
ATOM 1713 C CA . SER A 1 219 ? 24.510 17.732 -12.857 1.00 92.69 219 SER A CA 1
ATOM 1714 C C . SER A 1 219 ? 23.891 17.383 -14.215 1.00 92.69 219 SER A C 1
ATOM 1716 O O . SER A 1 219 ? 23.339 16.296 -14.382 1.00 92.69 219 SER A O 1
ATOM 1718 N N . ILE A 1 220 ? 23.983 18.294 -15.184 1.00 92.88 220 ILE A N 1
ATOM 1719 C CA . ILE A 1 220 ? 23.544 18.106 -16.575 1.00 92.88 220 ILE A CA 1
ATOM 1720 C C . ILE A 1 220 ? 24.765 17.729 -17.417 1.00 92.88 220 ILE A C 1
ATOM 1722 O O . ILE A 1 220 ? 25.703 18.511 -17.532 1.00 92.88 220 ILE A O 1
ATOM 1726 N N . PHE A 1 221 ? 24.765 16.526 -17.991 1.00 91.06 221 PHE A N 1
ATOM 1727 C CA . PHE A 1 221 ? 25.921 15.965 -18.696 1.00 91.06 221 PHE A CA 1
ATOM 1728 C C . PHE A 1 221 ? 25.941 16.351 -20.182 1.00 91.06 221 PHE A C 1
ATOM 1730 O O . PHE A 1 221 ? 25.278 15.717 -21.005 1.00 91.06 221 PHE A O 1
ATOM 1737 N N . GLY A 1 222 ? 26.763 17.344 -20.521 1.00 90.62 222 GLY A N 1
ATOM 1738 C CA . GLY A 1 222 ? 26.971 17.850 -21.877 1.00 90.62 222 GLY A CA 1
ATOM 1739 C C . GLY A 1 222 ? 25.921 18.866 -22.332 1.00 90.62 222 GLY A C 1
ATOM 1740 O O . GLY A 1 222 ? 24.735 18.741 -22.035 1.00 90.62 222 GLY A O 1
ATOM 1741 N N . ASN A 1 223 ? 26.384 19.874 -23.068 1.00 92.19 223 ASN A N 1
ATOM 1742 C CA . ASN A 1 223 ? 25.588 20.953 -23.666 1.00 92.19 223 ASN A CA 1
ATOM 1743 C C . ASN A 1 223 ? 26.053 21.305 -25.095 1.00 92.19 223 ASN A C 1
ATOM 1745 O O . ASN A 1 223 ? 25.812 22.406 -25.582 1.00 92.19 223 ASN A O 1
ATOM 1749 N N . ASP A 1 224 ? 26.770 20.390 -25.738 1.00 92.88 224 ASP A N 1
ATOM 1750 C CA . ASP A 1 224 ? 27.402 20.544 -27.047 1.00 92.88 224 ASP A CA 1
ATOM 1751 C C . ASP A 1 224 ? 26.958 19.445 -28.035 1.00 92.88 224 ASP A C 1
ATOM 1753 O O . ASP A 1 224 ? 27.621 19.203 -29.045 1.00 92.88 224 ASP A O 1
ATOM 1757 N N . TYR A 1 225 ? 25.871 18.729 -27.730 1.00 91.81 225 TYR A N 1
ATOM 1758 C CA . TYR A 1 225 ? 25.234 17.777 -28.642 1.00 91.81 225 TYR A CA 1
ATOM 1759 C C . TYR A 1 225 ? 24.511 18.507 -29.784 1.00 91.81 225 TYR A C 1
ATOM 1761 O O . TYR A 1 225 ? 24.084 19.647 -29.630 1.00 91.81 225 TYR A O 1
ATOM 1769 N N . ASP A 1 226 ? 24.327 17.833 -30.922 1.00 92.31 226 ASP A N 1
ATOM 1770 C CA . ASP A 1 226 ? 23.550 18.361 -32.055 1.00 92.31 226 ASP A CA 1
ATOM 1771 C C . ASP A 1 226 ? 22.034 18.230 -31.799 1.00 92.31 226 ASP A C 1
ATOM 1773 O O . ASP A 1 226 ? 21.323 17.426 -32.403 1.00 92.31 226 ASP A O 1
ATOM 1777 N N . SER A 1 227 ? 21.556 18.959 -30.794 1.00 94.56 227 SER A N 1
ATOM 1778 C CA . SER A 1 227 ? 20.152 19.084 -30.392 1.00 94.56 227 SER A CA 1
ATOM 1779 C C . SER A 1 227 ? 19.797 20.563 -30.212 1.00 94.56 227 SER A C 1
ATOM 1781 O O . SER A 1 227 ? 20.674 21.426 -30.217 1.00 94.56 227 SER A O 1
ATOM 1783 N N . HIS A 1 228 ? 18.512 20.895 -30.041 1.00 94.50 228 HIS A N 1
ATOM 1784 C CA . HIS A 1 228 ? 18.078 22.301 -30.033 1.00 94.50 228 HIS A CA 1
ATOM 1785 C C . HIS A 1 228 ? 18.602 23.131 -28.852 1.00 94.50 228 HIS A C 1
ATOM 1787 O O . HIS A 1 228 ? 18.569 24.357 -28.923 1.00 94.50 228 HIS A O 1
ATOM 1793 N N . ASP A 1 229 ? 19.080 22.493 -27.784 1.00 94.69 229 ASP A N 1
ATOM 1794 C CA . ASP A 1 229 ? 19.657 23.155 -26.606 1.00 94.69 229 ASP A CA 1
ATOM 1795 C C . ASP A 1 229 ? 21.006 22.566 -26.169 1.00 94.69 229 ASP A C 1
ATOM 1797 O O . ASP A 1 229 ? 21.503 22.862 -25.078 1.00 94.69 229 ASP A O 1
ATOM 1801 N N . GLY A 1 230 ? 21.599 21.726 -27.017 1.00 94.88 230 GLY A N 1
ATOM 1802 C CA . GLY A 1 230 ? 22.891 21.106 -26.769 1.00 94.88 230 GLY A CA 1
ATOM 1803 C C . GLY A 1 230 ? 22.865 19.898 -25.833 1.00 94.88 230 GLY A C 1
ATOM 1804 O O . GLY A 1 230 ? 23.917 19.292 -25.634 1.00 94.88 230 GLY A O 1
ATOM 1805 N N . THR A 1 231 ? 21.726 19.508 -25.250 1.00 96.06 231 THR A N 1
ATOM 1806 C CA . THR A 1 231 ? 21.641 18.346 -24.343 1.00 96.06 231 THR A CA 1
ATOM 1807 C C . THR A 1 231 ? 21.063 17.091 -25.027 1.00 96.06 231 THR A C 1
ATOM 1809 O O . THR A 1 231 ? 20.347 17.208 -26.025 1.00 96.06 231 THR A O 1
ATOM 1812 N N . PRO A 1 232 ? 21.348 15.866 -24.535 1.00 94.12 232 PRO A N 1
ATOM 1813 C CA . PRO A 1 232 ? 20.854 14.629 -25.150 1.00 94.12 232 PRO A CA 1
ATOM 1814 C C . PRO A 1 232 ? 19.324 14.522 -25.199 1.00 94.12 232 PRO A C 1
ATOM 1816 O O . PRO A 1 232 ? 18.630 14.937 -24.270 1.00 94.12 232 PRO A O 1
ATOM 1819 N N . ILE A 1 233 ? 18.809 13.867 -26.242 1.00 95.44 233 ILE A N 1
ATOM 1820 C CA . ILE A 1 233 ? 17.380 13.644 -26.484 1.00 95.44 233 ILE A CA 1
ATOM 1821 C C . ILE A 1 233 ? 16.986 12.225 -26.062 1.00 95.44 233 ILE A C 1
ATOM 1823 O O . ILE A 1 233 ? 17.632 11.238 -26.437 1.00 95.44 233 ILE A O 1
ATOM 1827 N N . ARG A 1 234 ? 15.898 12.105 -25.303 1.00 95.81 234 ARG A N 1
ATOM 1828 C CA . ARG A 1 234 ? 15.272 10.830 -24.919 1.00 95.81 234 ARG A CA 1
ATOM 1829 C C . ARG A 1 234 ? 13.760 10.905 -25.124 1.00 95.81 234 ARG A C 1
ATOM 1831 O O . ARG A 1 234 ? 13.179 11.983 -25.043 1.00 95.81 234 ARG A O 1
ATOM 1838 N N . ASP A 1 235 ? 13.124 9.761 -25.350 1.00 97.81 235 ASP A N 1
ATOM 1839 C CA . ASP A 1 235 ? 11.664 9.632 -25.340 1.00 97.81 235 ASP A CA 1
ATOM 1840 C C . ASP A 1 235 ? 11.179 9.244 -23.941 1.00 97.81 235 ASP A C 1
ATOM 1842 O O . ASP A 1 235 ? 11.327 8.102 -23.490 1.00 97.81 235 ASP A O 1
ATOM 1846 N N . TYR A 1 236 ? 10.646 10.242 -23.238 1.00 98.06 236 TYR A N 1
ATOM 1847 C CA . TYR A 1 236 ? 10.147 10.099 -21.880 1.00 98.06 236 TYR A CA 1
ATOM 1848 C C . TYR A 1 236 ? 8.677 9.684 -21.886 1.00 98.06 236 TYR A C 1
ATOM 1850 O O . TYR A 1 236 ? 7.800 10.444 -22.292 1.00 98.06 236 TYR A O 1
ATOM 1858 N N . ILE A 1 237 ? 8.413 8.481 -21.386 1.00 98.56 237 ILE A N 1
ATOM 1859 C CA . ILE A 1 237 ? 7.088 7.861 -21.360 1.00 98.56 237 ILE A CA 1
ATOM 1860 C C . ILE A 1 237 ? 6.564 7.784 -19.928 1.00 98.56 237 ILE A C 1
ATOM 1862 O O . ILE A 1 237 ? 7.281 7.379 -19.016 1.00 98.56 237 ILE A O 1
ATOM 1866 N N . HIS A 1 238 ? 5.294 8.127 -19.720 1.00 98.81 238 HIS A N 1
ATOM 1867 C CA . HIS A 1 238 ? 4.664 7.977 -18.413 1.00 98.81 238 HIS A CA 1
ATOM 1868 C C . HIS A 1 238 ? 4.586 6.498 -17.997 1.00 98.81 238 HIS A C 1
ATOM 1870 O O . HIS A 1 238 ? 4.125 5.650 -18.763 1.00 98.81 238 HIS A O 1
ATOM 1876 N N . VAL A 1 239 ? 4.970 6.171 -16.763 1.00 98.69 239 VAL A N 1
ATOM 1877 C CA . VAL A 1 239 ? 5.015 4.790 -16.251 1.00 98.69 239 VAL A CA 1
ATOM 1878 C C . VAL A 1 239 ? 3.646 4.096 -16.279 1.00 98.69 239 VAL A C 1
ATOM 1880 O O . VAL A 1 239 ? 3.567 2.906 -16.563 1.00 98.69 239 VAL A O 1
ATOM 1883 N N . VAL A 1 240 ? 2.557 4.839 -16.067 1.00 98.75 240 VAL A N 1
ATOM 1884 C CA . VAL A 1 240 ? 1.176 4.329 -16.214 1.00 98.75 240 VAL A CA 1
ATOM 1885 C C . VAL A 1 240 ? 0.826 3.996 -17.672 1.00 98.75 240 VAL A C 1
ATOM 1887 O O . VAL A 1 240 ? 0.210 2.963 -17.928 1.00 98.75 240 VAL A O 1
ATOM 1890 N N . ASP A 1 241 ? 1.239 4.813 -18.648 1.00 98.81 241 ASP A N 1
ATOM 1891 C CA . ASP A 1 241 ? 1.036 4.467 -20.063 1.00 98.81 241 ASP A CA 1
ATOM 1892 C C . ASP A 1 241 ? 1.830 3.217 -20.427 1.00 98.81 241 ASP A C 1
ATOM 1894 O O . ASP A 1 241 ? 1.312 2.314 -21.088 1.00 98.81 241 ASP A O 1
ATOM 1898 N N . LEU A 1 242 ? 3.066 3.131 -19.935 1.00 98.88 242 LEU A N 1
ATOM 1899 C CA . LEU A 1 242 ? 3.900 1.954 -20.099 1.00 98.88 242 LEU A CA 1
ATOM 1900 C C . LEU A 1 242 ? 3.249 0.700 -19.493 1.00 98.88 242 LEU A C 1
ATOM 1902 O O . LEU A 1 242 ? 3.196 -0.340 -20.151 1.00 98.88 242 LEU A O 1
ATOM 1906 N N . ALA A 1 243 ? 2.711 0.790 -18.276 1.00 98.75 243 ALA A N 1
ATOM 1907 C CA . ALA A 1 243 ? 1.976 -0.292 -17.622 1.00 98.75 243 ALA A CA 1
ATOM 1908 C C . ALA A 1 243 ? 0.779 -0.760 -18.474 1.00 98.75 243 ALA A C 1
ATOM 1910 O O . ALA A 1 243 ? 0.625 -1.953 -18.728 1.00 98.75 243 ALA A O 1
ATOM 1911 N N . LYS A 1 244 ? -0.000 0.167 -19.044 1.00 98.75 244 LYS A N 1
ATOM 1912 C CA . LYS A 1 244 ? -1.097 -0.150 -19.984 1.00 98.75 244 LYS A CA 1
ATOM 1913 C C . LYS A 1 244 ? -0.618 -0.802 -21.286 1.00 98.75 244 LYS A C 1
ATOM 1915 O O . LYS A 1 244 ? -1.351 -1.586 -21.897 1.00 98.75 244 LYS A O 1
ATOM 1920 N N . GLY A 1 245 ? 0.620 -0.529 -21.699 1.00 98.75 245 GLY A N 1
ATOM 1921 C CA . GLY A 1 245 ? 1.270 -1.207 -22.823 1.00 98.75 245 GLY A CA 1
ATOM 1922 C C . GLY A 1 245 ? 1.437 -2.707 -22.583 1.00 98.75 245 GLY A C 1
ATOM 1923 O O . GLY A 1 245 ? 1.237 -3.500 -23.500 1.00 98.75 245 GLY A O 1
ATOM 1924 N N . HIS A 1 246 ? 1.682 -3.114 -21.335 1.00 98.75 246 HIS A N 1
ATOM 1925 C CA . HIS A 1 246 ? 1.770 -4.526 -20.957 1.00 98.75 246 HIS A CA 1
ATOM 1926 C C . HIS A 1 246 ? 0.425 -5.230 -21.049 1.00 98.75 246 HIS A C 1
ATOM 1928 O O . HIS A 1 246 ? 0.365 -6.352 -21.541 1.00 98.75 246 HIS A O 1
ATOM 1934 N N . ILE A 1 247 ? -0.652 -4.565 -20.622 1.00 98.56 247 ILE A N 1
ATOM 1935 C CA . ILE A 1 247 ? -2.015 -5.094 -20.757 1.00 98.56 247 ILE A CA 1
ATOM 1936 C C . ILE A 1 247 ? -2.341 -5.315 -22.236 1.00 98.56 247 ILE A C 1
ATOM 1938 O O . ILE A 1 247 ? -2.861 -6.359 -22.616 1.00 98.56 247 ILE A O 1
ATOM 1942 N N . SER A 1 248 ? -1.965 -4.360 -23.087 1.00 98.62 248 SER A N 1
ATOM 1943 C CA . SER A 1 248 ? -2.188 -4.443 -24.534 1.00 98.62 248 SER A CA 1
ATOM 1944 C C . SER A 1 248 ? -1.383 -5.580 -25.174 1.00 98.62 248 SER A C 1
ATOM 1946 O O . SER A 1 248 ? -1.919 -6.339 -25.979 1.00 98.62 248 SER A O 1
ATOM 1948 N N . ALA A 1 249 ? -0.121 -5.753 -24.772 1.00 98.56 249 ALA A N 1
ATOM 1949 C CA . ALA A 1 249 ? 0.722 -6.860 -25.214 1.00 98.56 249 ALA A CA 1
ATOM 1950 C C . ALA A 1 249 ? 0.190 -8.223 -24.747 1.00 98.56 249 ALA A C 1
ATOM 1952 O O . ALA A 1 249 ? 0.126 -9.159 -25.540 1.00 98.56 249 ALA A O 1
ATOM 1953 N N . LEU A 1 250 ? -0.240 -8.332 -23.488 1.00 97.62 250 LEU A N 1
ATOM 1954 C CA . LEU A 1 250 ? -0.827 -9.552 -22.937 1.00 97.62 250 LEU A CA 1
ATOM 1955 C C . LEU A 1 250 ? -2.110 -9.935 -23.686 1.00 97.62 250 LEU A C 1
ATOM 1957 O O . LEU A 1 250 ? -2.219 -11.060 -24.169 1.00 97.62 250 LEU A O 1
ATOM 1961 N N . ASN A 1 251 ? -3.019 -8.976 -23.888 1.00 97.06 251 ASN A N 1
ATOM 1962 C CA . ASN A 1 251 ? -4.231 -9.171 -24.685 1.00 97.06 251 ASN A CA 1
ATOM 1963 C C . ASN A 1 251 ? -3.901 -9.638 -26.113 1.00 97.06 251 ASN A C 1
ATOM 1965 O O . ASN A 1 251 ? -4.578 -10.515 -26.650 1.00 97.06 251 ASN A O 1
ATOM 1969 N N . TYR A 1 252 ? -2.847 -9.088 -26.728 1.00 97.94 252 TYR A N 1
ATOM 1970 C CA . TYR A 1 252 ? -2.390 -9.519 -28.049 1.00 97.94 252 TYR A CA 1
ATOM 1971 C C . TYR A 1 252 ? -1.941 -10.987 -28.035 1.00 97.94 252 TYR A C 1
ATOM 1973 O O . TYR A 1 252 ? -2.358 -11.763 -28.895 1.00 97.94 252 TYR A O 1
ATOM 1981 N N . LEU A 1 253 ? -1.148 -11.413 -27.045 1.00 96.56 253 LEU A N 1
ATOM 1982 C CA . LEU A 1 253 ? -0.744 -12.820 -26.910 1.00 96.56 253 LEU A CA 1
ATOM 1983 C C . LEU A 1 253 ? -1.948 -13.753 -26.701 1.00 96.56 253 LEU A C 1
ATOM 1985 O O . LEU A 1 253 ? -1.985 -14.849 -27.265 1.00 96.56 253 LEU A O 1
ATOM 1989 N N . GLU A 1 254 ? -2.945 -13.335 -25.923 1.00 94.12 254 GLU A N 1
ATOM 1990 C CA . GLU A 1 254 ? -4.153 -14.128 -25.666 1.00 94.12 254 GLU A CA 1
ATOM 1991 C C . GLU A 1 254 ? -5.014 -14.321 -26.920 1.00 94.12 254 GLU A C 1
ATOM 1993 O O . GLU A 1 254 ? -5.485 -15.430 -27.175 1.00 94.12 254 GLU A O 1
ATOM 1998 N N . GLN A 1 255 ? -5.171 -13.275 -27.735 1.00 93.56 255 GLN A N 1
ATOM 1999 C CA . GLN A 1 255 ? -5.989 -13.311 -28.954 1.00 93.56 255 GLN A CA 1
ATOM 2000 C C . GLN A 1 255 ? -5.369 -14.143 -30.085 1.00 93.56 255 GLN A C 1
ATOM 2002 O O . GLN A 1 255 ? -6.091 -14.663 -30.939 1.00 93.56 255 GLN A O 1
ATOM 2007 N N . ASN A 1 256 ? -4.044 -14.295 -30.109 1.00 89.62 256 ASN A N 1
ATOM 2008 C CA . ASN A 1 256 ? -3.366 -15.107 -31.116 1.00 89.62 256 ASN A CA 1
ATOM 2009 C C . ASN A 1 256 ? -3.515 -16.603 -30.803 1.00 89.62 256 ASN A C 1
ATOM 2011 O O . ASN A 1 256 ? -3.167 -17.054 -29.718 1.00 89.62 256 ASN A O 1
ATOM 2015 N N . GLN A 1 257 ? -4.013 -17.405 -31.746 1.00 84.12 257 GLN A N 1
ATOM 2016 C CA . GLN A 1 257 ? -4.209 -18.847 -31.521 1.00 84.12 257 GLN A CA 1
ATOM 2017 C C . GLN A 1 257 ? -2.917 -19.665 -31.675 1.00 84.12 257 GLN A C 1
ATOM 2019 O O . GLN A 1 257 ? -2.773 -20.707 -31.039 1.00 84.12 257 GLN A O 1
ATOM 2024 N N . SER A 1 258 ? -1.973 -19.193 -32.490 1.00 91.88 258 SER A N 1
ATOM 2025 C CA . SER A 1 258 ? -0.645 -19.789 -32.655 1.00 91.88 258 SER A CA 1
ATOM 2026 C C . SER A 1 258 ? 0.368 -19.181 -31.683 1.00 91.88 258 SER A C 1
ATOM 2028 O O . SER A 1 258 ? 0.128 -18.115 -31.107 1.00 91.88 258 SER A O 1
ATOM 2030 N N . GLY A 1 259 ? 1.524 -19.833 -31.522 1.00 93.25 259 GLY A N 1
ATOM 2031 C CA . GLY A 1 259 ? 2.667 -19.158 -30.919 1.00 93.25 259 GLY A CA 1
ATOM 2032 C C . GLY A 1 259 ? 3.147 -17.991 -31.779 1.00 93.25 259 GLY A C 1
ATOM 2033 O O . GLY A 1 259 ? 2.764 -17.832 -32.943 1.00 93.25 259 GLY A O 1
ATOM 2034 N N . LEU A 1 260 ? 3.945 -17.136 -31.155 1.00 96.69 260 LEU A N 1
ATOM 2035 C CA . LEU A 1 260 ? 4.394 -15.865 -31.692 1.00 96.69 260 LEU A CA 1
ATOM 2036 C C . LEU A 1 260 ? 5.673 -15.437 -30.974 1.00 96.69 260 LEU A C 1
ATOM 2038 O O . LEU A 1 260 ? 5.760 -15.538 -29.755 1.00 96.69 260 LEU A O 1
ATOM 2042 N N . PHE A 1 261 ? 6.600 -14.838 -31.711 1.00 98.25 261 PHE A N 1
ATOM 2043 C CA . PHE A 1 261 ? 7.624 -13.961 -31.156 1.00 98.25 261 PHE A CA 1
ATOM 2044 C C . PHE A 1 261 ? 7.490 -12.599 -31.825 1.00 98.25 261 PHE A C 1
ATOM 2046 O O . PHE A 1 261 ? 7.509 -12.518 -33.058 1.00 98.25 261 PHE A O 1
ATOM 2053 N N . ARG A 1 262 ? 7.317 -11.538 -31.035 1.00 98.31 262 ARG A N 1
ATOM 2054 C CA . ARG A 1 262 ? 7.155 -10.195 -31.588 1.00 98.31 262 ARG A CA 1
ATOM 2055 C C . ARG A 1 262 ? 7.637 -9.113 -30.636 1.00 98.31 262 ARG A C 1
ATOM 2057 O O . ARG A 1 262 ? 7.367 -9.157 -29.438 1.00 98.31 262 ARG A O 1
ATOM 2064 N N . GLU A 1 263 ? 8.338 -8.141 -31.200 1.00 98.62 263 GLU A N 1
ATOM 2065 C CA . GLU A 1 263 ? 8.896 -6.993 -30.504 1.00 98.62 263 GLU A CA 1
ATOM 2066 C C . GLU A 1 263 ? 8.195 -5.676 -30.859 1.00 98.62 263 GLU A C 1
ATOM 2068 O O . GLU A 1 263 ? 7.859 -5.430 -32.025 1.00 98.62 263 GLU A O 1
ATOM 2073 N N . TRP A 1 264 ? 8.024 -4.824 -29.844 1.00 98.88 264 TRP A N 1
ATOM 2074 C CA . TRP A 1 264 ? 7.420 -3.496 -29.949 1.00 98.88 264 TRP A CA 1
ATOM 2075 C C . TRP A 1 264 ? 8.186 -2.462 -29.133 1.00 98.88 264 TRP A C 1
ATOM 2077 O O . TRP A 1 264 ? 8.570 -2.705 -27.985 1.00 98.88 264 TRP A O 1
ATOM 2087 N N . ASN A 1 265 ? 8.336 -1.272 -29.703 1.00 98.88 265 ASN A N 1
ATOM 2088 C CA . ASN A 1 265 ? 8.745 -0.087 -28.971 1.00 98.88 265 ASN A CA 1
ATOM 2089 C C . ASN A 1 265 ? 7.575 0.463 -28.155 1.00 98.88 265 ASN A C 1
ATOM 2091 O O . ASN A 1 265 ? 6.511 0.752 -28.704 1.00 98.88 265 ASN A O 1
ATOM 2095 N N . LEU A 1 266 ? 7.797 0.673 -26.857 1.00 98.81 266 LEU A N 1
ATOM 2096 C CA . LEU A 1 266 ? 6.880 1.429 -26.006 1.00 98.81 266 LEU A CA 1
ATOM 2097 C C . LEU A 1 266 ? 7.519 2.774 -25.659 1.00 98.81 266 LEU A C 1
ATOM 2099 O O . LEU A 1 266 ? 8.336 2.885 -24.742 1.00 98.81 266 LEU A O 1
ATOM 2103 N N . GLY A 1 267 ? 7.138 3.783 -26.437 1.00 98.31 267 GLY A N 1
ATOM 2104 C CA . GLY A 1 267 ? 7.549 5.177 -26.307 1.00 98.31 267 GLY A CA 1
ATOM 2105 C C . GLY A 1 267 ? 6.444 6.109 -26.799 1.00 98.31 267 GLY A C 1
ATOM 2106 O O . GLY A 1 267 ? 5.429 5.663 -27.339 1.00 98.31 267 GLY A O 1
ATOM 2107 N N . THR A 1 268 ? 6.623 7.407 -26.592 1.00 98.19 268 THR A N 1
ATOM 2108 C CA . THR A 1 268 ? 5.665 8.437 -27.014 1.00 98.19 268 THR A CA 1
ATOM 2109 C C . THR A 1 268 ? 5.837 8.839 -28.479 1.00 98.19 268 THR A C 1
ATOM 2111 O O . THR A 1 268 ? 4.927 9.420 -29.074 1.00 98.19 268 THR A O 1
ATOM 2114 N N . GLY A 1 269 ? 7.005 8.560 -29.061 1.00 97.69 269 GLY A N 1
ATOM 2115 C CA . GLY A 1 269 ? 7.423 9.081 -30.358 1.00 97.69 269 GLY A CA 1
ATOM 2116 C C . GLY A 1 269 ? 7.865 10.541 -30.333 1.00 97.69 269 GLY A C 1
ATOM 2117 O O . GLY A 1 269 ? 8.096 11.130 -31.389 1.00 97.69 269 GLY A O 1
ATOM 2118 N N . LYS A 1 270 ? 7.977 11.142 -29.144 1.00 97.31 270 LYS A N 1
ATOM 2119 C CA . LYS A 1 270 ? 8.411 12.524 -28.944 1.00 97.31 270 LYS A CA 1
ATOM 2120 C C . LYS A 1 270 ? 9.742 12.530 -28.207 1.00 97.31 270 LYS A C 1
ATOM 2122 O O . LYS A 1 270 ? 9.822 12.141 -27.046 1.00 97.31 270 LYS A O 1
ATOM 2127 N N . GLY A 1 271 ? 10.783 12.991 -28.890 1.00 96.62 271 GLY A N 1
ATOM 2128 C CA . GLY A 1 271 ? 12.068 13.261 -28.262 1.00 96.62 271 GLY A CA 1
ATOM 2129 C C . GLY A 1 271 ? 11.993 14.540 -27.435 1.00 96.62 271 GLY A C 1
ATOM 2130 O O . GLY A 1 271 ? 11.425 15.536 -27.883 1.00 96.62 271 GLY A O 1
ATOM 2131 N N . SER A 1 272 ? 12.560 14.521 -26.236 1.00 97.62 272 SER A N 1
ATOM 2132 C CA . SER A 1 272 ? 12.739 15.712 -25.407 1.00 97.62 272 SER A CA 1
ATOM 2133 C C . SER A 1 272 ? 14.155 15.765 -24.869 1.00 97.62 272 SER A C 1
ATOM 2135 O O . SER A 1 272 ? 14.761 14.733 -24.556 1.00 97.62 272 SER A O 1
ATOM 2137 N N . THR A 1 273 ? 14.691 16.972 -24.790 1.00 97.12 273 THR A N 1
ATOM 2138 C CA . THR A 1 273 ? 16.026 17.217 -24.253 1.00 97.12 273 THR A CA 1
ATOM 2139 C C . THR A 1 273 ? 16.033 17.163 -22.727 1.00 97.12 273 THR A C 1
ATOM 2141 O O . THR A 1 273 ? 14.991 17.070 -22.066 1.00 97.12 273 THR A O 1
ATOM 2144 N N . VAL A 1 274 ? 17.224 17.229 -22.128 1.00 95.62 274 VAL A N 1
ATOM 2145 C CA . VAL A 1 274 ? 17.355 17.319 -20.668 1.00 95.62 274 VAL A CA 1
ATOM 2146 C C . VAL A 1 274 ? 16.724 18.614 -20.153 1.00 95.62 274 VAL A C 1
ATOM 2148 O O . VAL A 1 274 ? 16.037 18.583 -19.129 1.00 95.62 274 VAL A O 1
ATOM 2151 N N . PHE A 1 275 ? 16.895 19.735 -20.865 1.00 96.62 275 PHE A N 1
ATOM 2152 C CA . PHE A 1 275 ? 16.289 21.003 -20.457 1.00 96.62 275 PHE A CA 1
ATOM 2153 C C . PHE A 1 275 ? 14.769 21.031 -20.633 1.00 96.62 275 PHE A C 1
ATOM 2155 O O . PHE A 1 275 ? 14.098 21.609 -19.777 1.00 96.62 275 PHE A O 1
ATOM 2162 N N . ASP A 1 276 ? 14.199 20.370 -21.646 1.00 96.94 276 ASP A N 1
ATOM 2163 C CA . ASP A 1 276 ? 12.739 20.239 -21.776 1.00 96.94 276 ASP A CA 1
ATOM 2164 C C . ASP A 1 276 ? 12.124 19.604 -20.517 1.00 96.94 276 ASP A C 1
ATOM 2166 O O . ASP A 1 276 ? 11.164 20.128 -19.939 1.00 96.94 276 ASP A O 1
ATOM 2170 N N . VAL A 1 277 ? 12.715 18.501 -20.045 1.00 96.94 277 VAL A N 1
ATOM 2171 C CA . VAL A 1 277 ? 12.252 17.793 -18.842 1.00 96.94 277 VAL A CA 1
ATOM 2172 C C . VAL A 1 277 ? 12.523 18.592 -17.575 1.00 96.94 277 VAL A C 1
ATOM 2174 O O . VAL A 1 277 ? 11.644 18.689 -16.718 1.00 96.94 277 VAL A O 1
ATOM 2177 N N . TYR A 1 278 ? 13.705 19.200 -17.454 1.00 96.88 278 TYR A N 1
ATOM 2178 C CA . TYR A 1 278 ? 14.036 20.068 -16.324 1.00 96.88 278 TYR A CA 1
ATOM 2179 C C . TYR A 1 278 ? 13.026 21.219 -16.190 1.00 96.88 278 TYR A C 1
ATOM 2181 O O . TYR A 1 278 ? 12.518 21.469 -15.096 1.00 96.88 278 TYR A O 1
ATOM 2189 N N . ASN A 1 279 ? 12.672 21.875 -17.298 1.00 97.44 279 ASN A N 1
ATOM 2190 C CA . ASN A 1 279 ? 11.699 22.965 -17.309 1.00 97.44 279 ASN A CA 1
ATOM 2191 C C . ASN A 1 279 ? 10.288 22.470 -16.960 1.00 97.44 279 ASN A C 1
ATOM 2193 O O . ASN A 1 279 ? 9.586 23.110 -16.172 1.00 97.44 279 ASN A O 1
ATOM 2197 N N . ALA A 1 280 ? 9.876 21.316 -17.494 1.00 97.81 280 ALA A N 1
ATOM 2198 C CA . ALA A 1 280 ? 8.594 20.703 -17.149 1.00 97.81 280 ALA A CA 1
ATOM 2199 C C . ALA A 1 280 ? 8.509 20.352 -15.654 1.00 97.81 280 ALA A C 1
ATOM 2201 O O . ALA A 1 280 ? 7.478 20.590 -15.024 1.00 97.81 280 ALA A O 1
ATOM 2202 N N . PHE A 1 281 ? 9.593 19.839 -15.071 1.00 98.00 281 PHE A N 1
ATOM 2203 C CA . PHE A 1 281 ? 9.635 19.506 -13.652 1.00 98.00 281 PHE A CA 1
ATOM 2204 C C . PHE A 1 281 ? 9.681 20.752 -12.760 1.00 98.00 281 PHE A C 1
ATOM 2206 O O . PHE A 1 281 ? 8.903 20.838 -11.816 1.00 98.00 281 PHE A O 1
ATOM 2213 N N . CYS A 1 282 ? 10.486 21.769 -13.088 1.00 97.88 282 CYS A N 1
ATOM 2214 C CA . CYS A 1 282 ? 10.470 23.058 -12.380 1.00 97.88 282 CYS A CA 1
ATOM 2215 C C . CYS A 1 282 ? 9.066 23.682 -12.362 1.00 97.88 282 CYS A C 1
ATOM 2217 O O . CYS A 1 282 ? 8.632 24.214 -11.339 1.00 97.88 282 CYS A O 1
ATOM 2219 N N . LYS A 1 283 ? 8.320 23.564 -13.470 1.00 97.88 283 LYS A N 1
ATOM 2220 C CA . LYS A 1 283 ? 6.921 24.001 -13.541 1.00 97.88 283 LYS A CA 1
ATOM 2221 C C . LYS A 1 283 ? 6.010 23.207 -12.599 1.00 97.88 283 LYS A C 1
ATOM 2223 O O . LYS A 1 283 ? 5.170 23.820 -11.951 1.00 97.88 283 LYS A O 1
ATOM 2228 N N . ALA A 1 284 ? 6.176 21.885 -12.505 1.00 97.50 284 ALA A N 1
ATOM 2229 C CA . ALA A 1 284 ? 5.408 21.044 -11.581 1.00 97.50 284 ALA A CA 1
ATOM 2230 C C . ALA A 1 284 ? 5.714 21.362 -10.106 1.00 97.50 284 ALA A C 1
ATOM 2232 O O . ALA A 1 284 ? 4.800 21.428 -9.289 1.00 97.50 284 ALA A O 1
ATOM 2233 N N . VAL A 1 285 ? 6.985 21.620 -9.780 1.00 97.12 285 VAL A N 1
ATOM 2234 C CA . VAL A 1 285 ? 7.423 22.010 -8.428 1.00 97.12 285 VAL A CA 1
ATOM 2235 C C . VAL A 1 285 ? 6.993 23.445 -8.082 1.00 97.12 285 VAL A C 1
ATOM 2237 O O . VAL A 1 285 ? 6.796 23.771 -6.913 1.00 97.12 285 VAL A O 1
ATOM 2240 N N . GLY A 1 286 ? 6.853 24.320 -9.082 1.00 97.06 286 GLY A N 1
ATOM 2241 C CA . GLY A 1 286 ? 6.531 25.738 -8.901 1.00 97.06 286 GLY A CA 1
ATOM 2242 C C . GLY A 1 286 ? 7.741 26.624 -8.578 1.00 97.06 286 GLY A C 1
ATOM 2243 O O . GLY A 1 286 ? 7.564 27.762 -8.145 1.00 97.06 286 GLY A O 1
ATOM 2244 N N . LYS A 1 287 ? 8.972 26.128 -8.775 1.00 94.06 287 LYS A N 1
ATOM 2245 C CA . LYS A 1 287 ? 10.221 26.893 -8.598 1.00 94.06 287 LYS A CA 1
ATOM 2246 C C . LYS A 1 287 ? 11.343 26.354 -9.488 1.00 94.06 287 LYS A C 1
ATOM 2248 O O . LYS A 1 287 ? 11.342 25.181 -9.853 1.00 94.06 287 LYS A O 1
ATOM 2253 N N . ASN A 1 288 ? 12.331 27.201 -9.772 1.00 95.81 288 ASN A N 1
ATOM 2254 C CA . ASN A 1 288 ? 13.563 26.786 -10.446 1.00 95.81 288 ASN A CA 1
ATOM 2255 C C . ASN A 1 288 ? 14.451 25.972 -9.499 1.00 95.81 288 ASN A C 1
ATOM 2257 O O . ASN A 1 288 ? 14.544 26.286 -8.309 1.00 95.81 288 ASN A O 1
ATOM 2261 N N . LEU A 1 289 ? 15.119 24.951 -10.032 1.00 96.62 289 LEU A N 1
ATOM 2262 C CA . LEU A 1 289 ? 15.982 24.058 -9.265 1.00 96.62 289 LEU A CA 1
ATOM 2263 C C . LEU A 1 289 ? 17.458 24.290 -9.618 1.00 96.62 289 LEU A C 1
ATOM 2265 O O . LEU A 1 289 ? 17.792 24.518 -10.774 1.00 96.62 289 LEU A O 1
ATOM 2269 N N . PRO A 1 290 ? 18.378 24.235 -8.651 1.00 97.12 290 PRO A N 1
ATOM 2270 C CA . PRO A 1 290 ? 19.793 24.428 -8.942 1.00 97.12 290 PRO A CA 1
ATOM 2271 C C . PRO A 1 290 ? 20.339 23.302 -9.835 1.00 97.12 290 PRO A C 1
ATOM 2273 O O . PRO A 1 290 ? 20.103 22.115 -9.586 1.00 97.12 290 PRO A O 1
ATOM 2276 N N . TYR A 1 291 ? 21.111 23.675 -10.856 1.00 96.88 291 TYR A N 1
ATOM 2277 C CA . TYR A 1 291 ? 21.831 22.747 -11.724 1.00 96.88 291 TYR A CA 1
ATOM 2278 C C . TYR A 1 291 ? 23.220 23.281 -12.096 1.00 96.88 291 TYR A C 1
ATOM 2280 O O . TYR A 1 291 ? 23.504 24.471 -11.968 1.00 96.88 291 TYR A O 1
ATOM 2288 N N . GLU A 1 292 ? 24.077 22.392 -12.584 1.00 95.94 292 GLU A N 1
ATOM 2289 C CA . GLU A 1 292 ? 25.371 22.702 -13.187 1.00 95.94 292 GLU A CA 1
ATOM 2290 C C . GLU A 1 292 ? 25.554 21.863 -14.451 1.00 95.94 292 GLU A C 1
ATOM 2292 O O . GLU A 1 292 ? 25.288 20.661 -14.447 1.00 95.94 292 GLU A O 1
ATOM 2297 N N . VAL A 1 293 ? 26.017 22.489 -15.532 1.00 95.38 293 VAL A N 1
ATOM 2298 C CA . VAL A 1 293 ? 26.399 21.771 -16.751 1.00 95.38 293 VAL A CA 1
ATOM 2299 C C . VAL A 1 293 ? 27.827 21.261 -16.590 1.00 95.38 293 VAL A C 1
ATOM 2301 O O . VAL A 1 293 ? 28.740 22.034 -16.314 1.00 95.38 293 VAL A O 1
ATOM 2304 N N . VAL A 1 294 ? 28.012 19.960 -16.782 1.00 93.69 294 VAL A N 1
ATOM 2305 C CA . VAL A 1 294 ? 29.304 19.269 -16.722 1.00 93.69 294 VAL A CA 1
ATOM 2306 C C . VAL A 1 294 ? 29.617 18.618 -18.073 1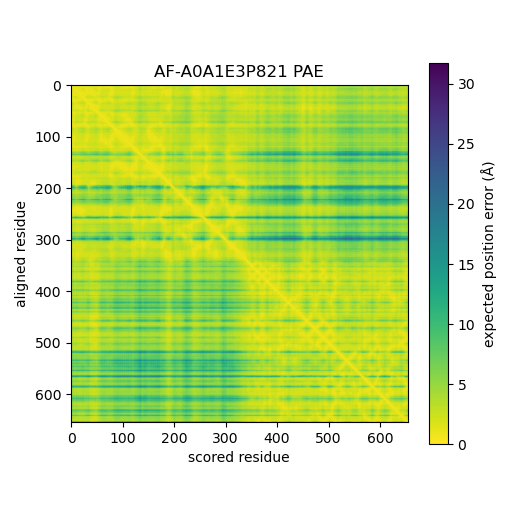.00 93.69 294 VAL A C 1
ATOM 2308 O O . VAL A 1 294 ? 28.815 18.679 -19.006 1.00 93.69 294 VAL A O 1
ATOM 2311 N N . GLY A 1 295 ? 30.790 17.989 -18.195 1.00 92.00 295 GLY A N 1
ATOM 2312 C CA . GLY A 1 295 ? 31.164 17.245 -19.400 1.00 92.00 295 GLY A CA 1
ATOM 2313 C C . GLY A 1 295 ? 30.178 16.122 -19.748 1.00 92.00 295 GLY A C 1
ATOM 2314 O O . GLY A 1 295 ? 29.361 15.701 -18.925 1.00 92.00 295 GLY A O 1
ATOM 2315 N N . ARG A 1 296 ? 30.259 15.620 -20.985 1.00 89.94 296 ARG A N 1
ATOM 2316 C CA . ARG A 1 296 ? 29.469 14.460 -21.420 1.00 89.94 296 ARG A CA 1
ATOM 2317 C C . ARG A 1 296 ? 29.762 13.249 -20.534 1.00 89.94 296 ARG A C 1
ATOM 2319 O O . ARG A 1 296 ? 30.878 13.073 -20.051 1.00 89.94 296 ARG A O 1
ATOM 2326 N N . ARG A 1 297 ? 28.753 12.403 -20.346 1.00 82.69 297 ARG A N 1
ATOM 2327 C CA . ARG A 1 297 ? 28.888 11.125 -19.649 1.00 82.69 297 ARG A CA 1
ATOM 2328 C C . ARG A 1 297 ? 29.139 10.017 -20.667 1.00 82.69 297 ARG A C 1
ATOM 2330 O O . ARG A 1 297 ? 28.424 9.919 -21.662 1.00 82.69 297 ARG A O 1
ATOM 2337 N N . ASP A 1 298 ? 30.130 9.176 -20.392 1.00 76.00 298 ASP A N 1
ATOM 2338 C CA . ASP A 1 298 ? 30.479 8.056 -21.266 1.00 76.00 298 ASP A CA 1
ATOM 2339 C C . ASP A 1 298 ? 29.273 7.139 -21.514 1.00 76.00 298 ASP A C 1
ATOM 2341 O O . ASP A 1 298 ? 28.568 6.734 -20.586 1.00 76.00 298 ASP A O 1
ATOM 2345 N N . GLY A 1 299 ? 29.048 6.808 -22.787 1.00 73.25 299 GLY A N 1
ATOM 2346 C CA . GLY A 1 299 ? 27.954 5.945 -23.234 1.00 73.25 299 GLY A CA 1
ATOM 2347 C C . GLY A 1 299 ? 26.615 6.648 -23.488 1.00 73.25 299 GLY A C 1
ATOM 2348 O O . GLY A 1 299 ? 25.691 5.983 -23.959 1.00 73.25 299 GLY A O 1
ATOM 2349 N N . ASP A 1 300 ? 26.478 7.955 -23.226 1.00 77.88 300 ASP A N 1
ATOM 2350 C CA . ASP A 1 300 ? 25.285 8.697 -23.647 1.00 77.88 300 ASP A CA 1
ATOM 2351 C C . ASP A 1 300 ? 25.269 8.902 -25.171 1.00 77.88 300 ASP A C 1
ATOM 2353 O O . ASP A 1 300 ? 26.218 9.402 -25.771 1.00 77.88 300 ASP A O 1
ATOM 2357 N N . VAL A 1 301 ? 24.148 8.534 -25.792 1.00 84.69 301 VAL A N 1
ATOM 2358 C CA . VAL A 1 301 ? 23.875 8.765 -27.219 1.00 84.69 301 VAL A CA 1
ATOM 2359 C C . VAL A 1 301 ? 23.122 10.077 -27.424 1.00 84.69 301 VAL A C 1
ATOM 2361 O O . VAL A 1 301 ? 22.421 10.540 -26.515 1.00 84.69 301 VAL A O 1
ATOM 2364 N N . LEU A 1 302 ? 23.226 10.653 -28.627 1.00 89.69 302 LEU A N 1
ATOM 2365 C CA . LEU A 1 302 ? 22.551 11.904 -28.986 1.00 89.69 302 LEU A CA 1
ATOM 2366 C C . LEU A 1 302 ? 21.029 11.786 -28.855 1.00 89.69 302 LEU A C 1
ATOM 2368 O O . LEU A 1 302 ? 20.419 12.577 -28.140 1.00 89.69 302 LEU A O 1
ATOM 2372 N N . ASN A 1 303 ? 20.415 10.810 -29.528 1.00 93.62 303 ASN A N 1
ATOM 2373 C CA . ASN A 1 303 ? 18.962 10.720 -29.640 1.00 93.62 303 ASN A CA 1
ATOM 2374 C C . ASN A 1 303 ? 18.473 9.278 -29.483 1.00 93.62 303 ASN A C 1
ATOM 2376 O O . ASN A 1 303 ? 18.908 8.381 -30.200 1.00 93.62 303 ASN A O 1
ATOM 2380 N N . LEU A 1 304 ? 17.547 9.080 -28.546 1.00 94.62 304 LEU A N 1
ATOM 2381 C CA . LEU A 1 304 ? 16.883 7.809 -28.289 1.00 94.62 304 LEU A CA 1
ATOM 2382 C C . LEU A 1 304 ? 15.362 8.026 -28.299 1.00 94.62 304 LEU A C 1
ATOM 2384 O O . LEU A 1 304 ? 14.724 8.017 -27.248 1.00 94.62 304 LEU A O 1
ATOM 2388 N N . THR A 1 305 ? 14.798 8.290 -29.481 1.00 98.00 305 THR A N 1
ATOM 2389 C CA . THR A 1 305 ? 13.352 8.513 -29.670 1.00 98.00 305 THR A CA 1
ATOM 2390 C C . THR A 1 305 ? 12.695 7.321 -30.350 1.00 98.00 305 THR A C 1
ATOM 2392 O O . THR A 1 305 ? 13.239 6.834 -31.335 1.00 98.00 305 THR A O 1
ATOM 2395 N N . ALA A 1 306 ? 11.545 6.848 -29.866 1.00 98.44 306 ALA A N 1
ATOM 2396 C CA . ALA A 1 306 ? 10.864 5.685 -30.438 1.00 98.44 306 ALA A CA 1
ATOM 2397 C C . ALA A 1 306 ? 10.147 6.015 -31.752 1.00 98.44 306 ALA A C 1
ATOM 2399 O O . ALA A 1 306 ? 9.542 7.074 -31.863 1.00 98.44 306 ALA A O 1
ATOM 2400 N N . ASP A 1 307 ? 10.095 5.092 -32.713 1.00 98.62 307 ASP A N 1
ATOM 2401 C CA . ASP A 1 307 ? 8.953 5.032 -33.634 1.00 98.62 307 ASP A CA 1
ATOM 2402 C C . ASP A 1 307 ? 7.892 4.092 -33.020 1.00 98.62 307 ASP A C 1
ATOM 2404 O O . ASP A 1 307 ? 8.111 2.878 -32.986 1.00 98.62 307 ASP A O 1
ATOM 2408 N N . PRO A 1 308 ? 6.755 4.612 -32.507 1.00 98.38 308 PRO A N 1
ATOM 2409 C CA . PRO A 1 308 ? 5.733 3.797 -31.850 1.00 98.38 308 PRO A CA 1
ATOM 2410 C C . PRO A 1 308 ? 4.716 3.190 -32.829 1.00 98.38 308 PRO A C 1
ATOM 2412 O O . PRO A 1 308 ? 3.767 2.531 -32.398 1.00 98.38 308 PRO A O 1
ATOM 2415 N N . LYS A 1 309 ? 4.849 3.403 -34.150 1.00 98.62 309 LYS A N 1
ATOM 2416 C CA . LYS A 1 309 ? 3.822 3.006 -35.134 1.00 98.62 309 LYS A CA 1
ATOM 2417 C C . LYS A 1 309 ? 3.433 1.536 -35.039 1.00 98.62 309 LYS A C 1
ATOM 2419 O O . LYS A 1 309 ? 2.254 1.222 -35.196 1.00 98.62 309 LYS A O 1
ATOM 2424 N N . ARG A 1 310 ? 4.385 0.633 -34.793 1.00 98.75 310 ARG A N 1
ATOM 2425 C CA . ARG A 1 310 ? 4.086 -0.800 -34.689 1.00 98.75 310 ARG A CA 1
ATOM 2426 C C . ARG A 1 310 ? 3.181 -1.096 -33.495 1.00 98.75 310 ARG A C 1
ATOM 2428 O O . ARG A 1 310 ? 2.165 -1.758 -33.679 1.00 98.75 310 ARG A O 1
ATOM 2435 N N . ALA A 1 311 ? 3.491 -0.567 -32.309 1.00 98.75 311 ALA A N 1
ATOM 2436 C CA . ALA A 1 311 ? 2.642 -0.716 -31.124 1.00 98.75 311 ALA A CA 1
ATOM 2437 C C . ALA A 1 311 ? 1.250 -0.097 -31.348 1.00 98.75 311 ALA A C 1
ATOM 2439 O O . ALA A 1 311 ? 0.232 -0.736 -31.078 1.00 98.75 311 ALA A O 1
ATOM 2440 N N . ASN A 1 312 ? 1.194 1.095 -31.946 1.00 98.62 312 ASN A N 1
ATOM 2441 C CA . ASN A 1 312 ? -0.060 1.774 -32.279 1.00 98.62 312 ASN A CA 1
ATOM 2442 C C . ASN A 1 312 ? -0.941 0.940 -33.227 1.00 98.62 312 ASN A C 1
ATOM 2444 O O . ASN A 1 312 ? -2.161 0.859 -33.061 1.00 98.62 312 ASN A O 1
ATOM 2448 N N . ASN A 1 313 ? -0.329 0.300 -34.226 1.00 98.56 313 ASN A N 1
ATOM 2449 C CA . ASN A 1 313 ? -1.039 -0.461 -35.248 1.00 98.56 313 ASN A CA 1
ATOM 2450 C C . ASN A 1 313 ? -1.426 -1.868 -34.785 1.00 98.56 313 ASN A C 1
ATOM 2452 O O . ASN A 1 313 ? -2.563 -2.280 -35.023 1.00 98.56 313 ASN A O 1
ATOM 2456 N N . GLU A 1 314 ? -0.503 -2.596 -34.159 1.00 98.38 314 GLU A N 1
ATOM 2457 C CA . GLU A 1 314 ? -0.670 -4.005 -33.788 1.00 98.38 314 GLU A CA 1
ATOM 2458 C C . GLU A 1 314 ? -1.326 -4.146 -32.405 1.00 98.38 314 GLU A C 1
ATOM 2460 O O . GLU A 1 314 ? -2.342 -4.826 -32.284 1.00 98.38 314 GLU A O 1
ATOM 2465 N N . LEU A 1 315 ? -0.814 -3.447 -31.382 1.00 98.44 315 LEU A N 1
ATOM 2466 C CA . LEU A 1 315 ? -1.314 -3.534 -29.999 1.00 98.44 315 LEU A CA 1
ATOM 2467 C C . LEU A 1 315 ? -2.507 -2.611 -29.720 1.00 98.44 315 LEU A C 1
ATOM 2469 O O . LEU A 1 315 ? -3.133 -2.721 -28.668 1.00 98.44 315 LEU A O 1
ATOM 2473 N N . LYS A 1 316 ? -2.804 -1.673 -30.632 1.00 98.44 316 LYS A N 1
ATOM 2474 C CA . LYS A 1 316 ? -3.801 -0.599 -30.434 1.00 98.44 316 LYS A CA 1
ATOM 2475 C C . LYS A 1 316 ? -3.535 0.241 -29.180 1.00 98.44 316 LYS A C 1
ATOM 2477 O O . LYS A 1 316 ? -4.456 0.809 -28.592 1.00 98.44 316 LYS A O 1
ATOM 2482 N N . TRP A 1 317 ? -2.269 0.333 -28.791 1.00 98.50 317 TRP A N 1
ATOM 2483 C CA . TRP A 1 317 ? -1.814 1.079 -27.628 1.00 98.50 317 TRP A CA 1
ATOM 2484 C C . TRP A 1 317 ? -1.187 2.405 -28.055 1.00 98.50 317 TRP A C 1
ATOM 2486 O O . TRP A 1 317 ? -0.509 2.462 -29.071 1.00 98.50 317 TRP A O 1
ATOM 2496 N N . PHE A 1 318 ? -1.407 3.460 -27.269 1.00 98.44 318 PHE A N 1
ATOM 2497 C CA . PHE A 1 318 ? -0.858 4.796 -27.498 1.00 98.44 318 PHE A CA 1
ATOM 2498 C C . PHE A 1 318 ? -0.478 5.408 -26.150 1.00 98.44 318 PHE A C 1
ATOM 2500 O O . PHE A 1 318 ? -1.280 5.335 -25.216 1.00 98.44 318 PHE A O 1
ATOM 2507 N N . ALA A 1 319 ? 0.678 6.066 -26.065 1.00 98.06 319 ALA A N 1
ATOM 2508 C CA . ALA A 1 319 ? 0.977 6.944 -24.937 1.00 98.06 319 ALA A CA 1
ATOM 2509 C C . ALA A 1 319 ? 0.054 8.176 -24.982 1.00 98.06 319 ALA A C 1
ATOM 2511 O O . ALA A 1 319 ? -0.071 8.831 -26.022 1.00 98.06 319 ALA A O 1
ATOM 2512 N N . LYS A 1 320 ? -0.620 8.471 -23.870 1.00 98.19 320 LYS A N 1
ATOM 2513 C CA . LYS A 1 320 ? -1.633 9.532 -23.754 1.00 98.19 320 LYS A CA 1
ATOM 2514 C C . LYS A 1 320 ? -1.211 10.643 -22.802 1.00 98.19 320 LYS A C 1
ATOM 2516 O O . LYS A 1 320 ? -1.649 11.776 -22.983 1.00 98.19 320 LYS A O 1
ATOM 2521 N N . LEU A 1 321 ? -0.398 10.318 -21.806 1.00 98.38 321 LEU A N 1
ATOM 2522 C CA . LEU A 1 321 ? 0.077 11.237 -20.785 1.00 98.38 321 LEU A CA 1
ATOM 2523 C C . LEU A 1 321 ? 1.320 11.973 -21.283 1.00 98.38 321 LEU A C 1
ATOM 2525 O O . LEU A 1 321 ? 2.199 11.412 -21.942 1.00 98.38 321 LEU A O 1
ATOM 2529 N N . SER A 1 322 ? 1.370 13.262 -20.983 1.00 97.81 322 SER A N 1
ATOM 2530 C CA . SER A 1 322 ? 2.463 14.153 -21.351 1.00 97.81 322 SER A CA 1
ATOM 2531 C C . SER A 1 322 ? 3.614 14.094 -20.341 1.00 97.81 322 SER A C 1
ATOM 2533 O O . SER A 1 322 ? 3.484 13.571 -19.233 1.00 97.81 322 SER A O 1
ATOM 2535 N N . ILE A 1 323 ? 4.750 14.705 -20.693 1.00 97.31 323 ILE A N 1
ATOM 2536 C CA . ILE A 1 323 ? 5.854 14.921 -19.744 1.00 97.31 323 ILE A CA 1
ATOM 2537 C C . ILE A 1 323 ? 5.393 15.804 -18.576 1.00 97.31 323 ILE A C 1
ATOM 2539 O O . ILE A 1 323 ? 5.856 15.622 -17.455 1.00 97.31 323 ILE A O 1
ATOM 2543 N N . GLN A 1 324 ? 4.464 16.738 -18.806 1.00 97.69 324 GLN A N 1
ATOM 2544 C CA . GLN A 1 324 ? 3.905 17.575 -17.745 1.00 97.69 324 GLN A CA 1
ATOM 2545 C C . GLN A 1 324 ? 3.100 16.743 -16.743 1.00 97.69 324 GLN A C 1
ATOM 2547 O O . GLN A 1 324 ? 3.286 16.932 -15.543 1.00 97.69 324 GLN A O 1
ATOM 2552 N N . ASP A 1 325 ? 2.281 15.803 -17.224 1.00 98.31 325 ASP A N 1
ATOM 2553 C CA . ASP A 1 325 ? 1.536 14.878 -16.360 1.00 98.31 325 ASP A CA 1
ATOM 2554 C C . ASP A 1 325 ?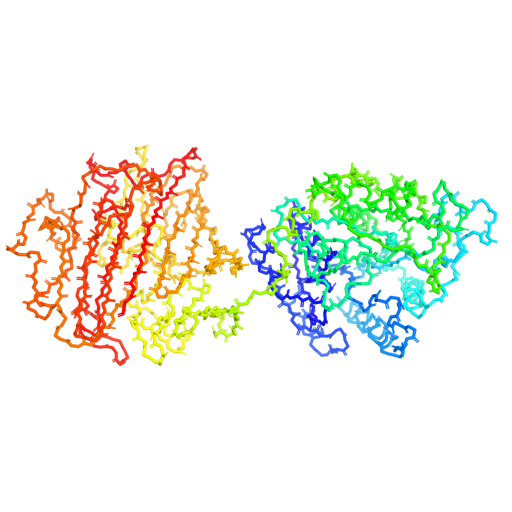 2.507 14.013 -15.549 1.00 98.31 325 ASP A C 1
ATOM 2556 O O . ASP A 1 325 ? 2.405 13.941 -14.328 1.00 98.31 325 ASP A O 1
ATOM 2560 N N . ALA A 1 326 ? 3.534 13.460 -16.204 1.00 98.12 326 ALA A N 1
ATOM 2561 C CA . ALA A 1 326 ? 4.555 12.662 -15.528 1.00 98.12 326 ALA A CA 1
ATOM 2562 C C . ALA A 1 326 ? 5.301 13.456 -14.449 1.00 98.12 326 ALA A C 1
ATOM 2564 O O . ALA A 1 326 ? 5.530 12.952 -13.351 1.00 98.12 326 ALA A O 1
ATOM 2565 N N . CYS A 1 327 ? 5.676 14.704 -14.731 1.00 98.19 327 CYS A N 1
ATOM 2566 C CA . CYS A 1 327 ? 6.322 15.570 -13.751 1.00 98.19 327 CYS A CA 1
ATOM 2567 C C . CYS A 1 327 ? 5.391 15.912 -12.578 1.00 98.19 327 CYS A C 1
ATOM 2569 O O . CYS A 1 327 ? 5.862 15.950 -11.442 1.00 98.19 327 CYS A O 1
ATOM 2571 N N . ALA A 1 328 ? 4.098 16.139 -12.829 1.00 98.38 328 ALA A N 1
ATOM 2572 C CA . ALA A 1 328 ? 3.111 16.410 -11.786 1.00 98.38 328 ALA A CA 1
ATOM 2573 C C . ALA A 1 328 ? 2.883 15.188 -10.882 1.00 98.38 328 ALA A C 1
ATOM 2575 O O . ALA A 1 328 ? 2.961 15.314 -9.658 1.00 98.38 328 ALA A O 1
ATOM 2576 N N . ASP A 1 329 ? 2.695 14.005 -11.468 1.00 98.56 329 ASP A N 1
ATOM 2577 C CA . ASP A 1 329 ? 2.505 12.758 -10.723 1.00 98.56 329 ASP A CA 1
ATOM 2578 C C . ASP A 1 329 ? 3.767 12.384 -9.932 1.00 98.56 329 ASP A C 1
ATOM 2580 O O . ASP A 1 329 ? 3.686 12.035 -8.751 1.00 98.56 329 ASP A O 1
ATOM 2584 N N . LEU A 1 330 ? 4.956 12.539 -10.530 1.00 97.81 330 LEU A N 1
ATOM 2585 C CA . LEU A 1 330 ? 6.223 12.368 -9.815 1.00 97.81 330 LEU A CA 1
ATOM 2586 C C . LEU A 1 330 ? 6.353 13.357 -8.655 1.00 97.81 330 LEU A C 1
ATOM 2588 O O . LEU A 1 330 ? 6.806 12.974 -7.575 1.00 97.81 330 LEU A O 1
ATOM 2592 N N . TRP A 1 331 ? 5.993 14.624 -8.863 1.00 97.69 331 TRP A N 1
ATOM 2593 C CA . TRP A 1 331 ? 6.070 15.626 -7.807 1.00 97.69 331 TRP A CA 1
ATOM 2594 C C . TRP A 1 331 ? 5.132 15.285 -6.651 1.00 97.69 331 TRP A C 1
ATOM 2596 O O . TRP A 1 331 ? 5.565 15.334 -5.501 1.00 97.69 331 TRP A O 1
ATOM 2606 N N . LYS A 1 332 ? 3.910 14.826 -6.943 1.00 97.94 332 LYS A N 1
ATOM 2607 C CA . LYS A 1 332 ? 2.969 14.333 -5.931 1.00 97.94 332 LYS A CA 1
ATOM 2608 C C . LYS A 1 332 ? 3.551 13.172 -5.117 1.00 97.94 332 LYS A C 1
ATOM 2610 O O . LYS A 1 332 ? 3.578 13.244 -3.891 1.00 97.94 332 LYS A O 1
ATOM 2615 N N . TRP A 1 333 ? 4.091 12.146 -5.781 1.00 97.31 333 TRP A N 1
ATOM 2616 C CA . TRP A 1 333 ? 4.815 11.059 -5.105 1.00 97.31 333 TRP A CA 1
ATOM 2617 C C . TRP A 1 333 ? 5.944 11.595 -4.215 1.00 97.31 333 TRP A C 1
ATOM 2619 O O . TRP A 1 333 ? 6.090 11.161 -3.075 1.00 97.31 333 TRP A O 1
ATOM 2629 N N . THR A 1 334 ? 6.715 12.560 -4.717 1.00 95.38 334 THR A N 1
ATOM 2630 C CA . THR A 1 334 ? 7.891 13.111 -4.032 1.00 95.38 334 THR A CA 1
ATOM 2631 C C . THR A 1 334 ? 7.521 13.887 -2.767 1.00 95.38 334 THR A C 1
ATOM 2633 O O . THR A 1 334 ? 8.207 13.749 -1.759 1.00 95.38 334 THR A O 1
ATOM 2636 N N . ILE A 1 335 ? 6.456 14.696 -2.788 1.00 94.50 335 ILE A N 1
ATOM 2637 C CA . ILE A 1 335 ? 6.024 15.450 -1.598 1.00 94.50 335 ILE A CA 1
ATOM 2638 C C . ILE A 1 335 ? 5.386 14.546 -0.547 1.00 94.50 335 ILE A C 1
ATOM 2640 O O . ILE A 1 335 ? 5.581 14.768 0.644 1.00 94.50 335 ILE A O 1
ATOM 2644 N N . GLU A 1 336 ? 4.650 13.520 -0.977 1.00 93.25 336 GLU A N 1
ATOM 2645 C CA . GLU A 1 336 ? 4.005 12.569 -0.072 1.00 93.25 336 GLU A CA 1
ATOM 2646 C C . GLU A 1 336 ? 5.013 11.557 0.500 1.00 93.25 336 GLU A C 1
ATOM 2648 O O . GLU A 1 336 ? 4.748 10.945 1.534 1.00 93.25 336 GLU A O 1
ATOM 2653 N N . ASN A 1 337 ? 6.166 11.378 -0.163 1.00 94.00 337 ASN A N 1
ATOM 2654 C CA . ASN A 1 337 ? 7.186 10.373 0.156 1.00 94.00 337 ASN A CA 1
ATOM 2655 C C . ASN A 1 337 ? 8.611 10.913 -0.085 1.00 94.00 337 ASN A C 1
ATOM 2657 O O . ASN A 1 337 ? 9.352 10.383 -0.921 1.00 94.00 337 ASN A O 1
ATOM 2661 N N . PRO A 1 338 ? 9.045 11.959 0.641 1.00 91.50 338 PRO A N 1
ATOM 2662 C CA . PRO A 1 338 ? 10.324 12.630 0.379 1.00 91.50 338 PRO A CA 1
ATOM 2663 C C . PRO A 1 338 ? 11.542 11.698 0.514 1.00 91.50 338 PRO A C 1
ATOM 2665 O O . PRO A 1 338 ? 12.562 11.857 -0.169 1.00 91.50 338 PRO A O 1
ATOM 2668 N N . PHE A 1 339 ? 11.434 10.675 1.358 1.00 90.50 339 PHE A N 1
ATOM 2669 C CA . PHE A 1 339 ? 12.471 9.666 1.574 1.00 90.50 339 PHE A CA 1
ATOM 2670 C C . PHE A 1 339 ? 12.119 8.301 0.970 1.00 90.50 339 PHE A C 1
ATOM 2672 O O . PHE A 1 339 ? 12.747 7.302 1.311 1.00 90.50 339 PHE A O 1
ATOM 2679 N N . GLY A 1 340 ? 11.171 8.276 0.028 1.00 92.94 340 GLY A N 1
ATOM 2680 C CA . GLY A 1 340 ? 10.681 7.040 -0.566 1.00 92.94 340 GLY A CA 1
ATOM 2681 C C . GLY A 1 340 ? 9.842 6.242 0.426 1.00 92.94 340 GLY A C 1
ATOM 2682 O O . GLY A 1 340 ? 9.045 6.814 1.170 1.00 92.94 340 GLY A O 1
ATOM 2683 N N . PHE A 1 341 ? 10.019 4.923 0.446 1.00 93.69 341 PHE A N 1
ATOM 2684 C CA . PHE A 1 341 ? 9.327 4.046 1.396 1.00 93.69 341 PHE A CA 1
ATOM 2685 C C . PHE A 1 341 ? 9.991 4.000 2.778 1.00 93.69 341 PHE A C 1
ATOM 2687 O O . PHE A 1 341 ? 9.371 3.536 3.731 1.00 93.69 341 PHE A O 1
ATOM 2694 N N . ASN A 1 342 ? 11.233 4.478 2.903 1.00 91.19 342 ASN A N 1
ATOM 2695 C CA . ASN A 1 342 ? 11.944 4.490 4.176 1.00 91.19 342 ASN A CA 1
ATOM 2696 C C . ASN A 1 342 ? 11.485 5.664 5.053 1.00 91.19 342 ASN A C 1
ATOM 2698 O O . ASN A 1 342 ? 11.595 6.825 4.655 1.00 91.19 342 ASN A O 1
ATOM 2702 N N . ILE A 1 343 ? 11.016 5.355 6.260 1.00 92.88 343 ILE A N 1
ATOM 2703 C CA . ILE A 1 343 ? 10.489 6.320 7.227 1.00 92.88 343 ILE A CA 1
ATOM 2704 C C . ILE A 1 343 ? 11.323 6.225 8.507 1.00 92.88 343 ILE A C 1
ATOM 2706 O O . ILE A 1 343 ? 11.455 5.153 9.093 1.00 92.88 343 ILE A O 1
ATOM 2710 N N . GLU A 1 344 ? 11.910 7.344 8.934 1.00 92.25 344 GLU A N 1
ATOM 2711 C CA . GLU A 1 344 ? 12.711 7.398 10.161 1.00 92.25 344 GLU A CA 1
ATOM 2712 C C . GLU A 1 344 ? 11.870 7.008 11.386 1.00 92.25 344 GLU A C 1
ATOM 2714 O O . GLU A 1 344 ? 10.709 7.393 11.502 1.00 92.25 344 GLU A O 1
ATOM 2719 N N . GLY A 1 345 ? 12.448 6.209 12.287 1.00 95.06 345 GLY A N 1
ATOM 2720 C CA . GLY A 1 345 ? 11.750 5.711 13.477 1.00 95.06 345 GLY A CA 1
ATOM 2721 C C . GLY A 1 345 ? 10.708 4.623 13.197 1.00 95.06 345 GLY A C 1
ATOM 2722 O O . GLY A 1 345 ? 10.159 4.073 14.147 1.00 95.06 345 GLY A O 1
ATOM 2723 N N . TYR A 1 346 ? 10.458 4.261 11.934 1.00 97.38 346 TYR A N 1
ATOM 2724 C CA . TYR A 1 346 ? 9.533 3.196 11.552 1.00 97.38 346 TYR A CA 1
ATOM 2725 C C . TYR A 1 346 ? 10.267 1.962 11.020 1.00 97.38 346 TYR A C 1
ATOM 2727 O O . TYR A 1 346 ? 11.200 2.050 10.223 1.00 97.38 346 TYR A O 1
ATOM 2735 N N . LYS A 1 347 ? 9.811 0.784 11.441 1.00 97.06 347 LYS A N 1
ATOM 2736 C CA . LYS A 1 347 ? 10.228 -0.513 10.894 1.00 97.06 347 LYS A CA 1
ATOM 2737 C C . LYS A 1 347 ? 9.115 -1.532 11.072 1.00 97.06 347 LYS A C 1
ATOM 2739 O O . LYS A 1 347 ? 8.199 -1.317 11.858 1.00 97.06 347 LYS A O 1
ATOM 2744 N N . TRP A 1 348 ? 9.223 -2.675 10.412 1.00 97.50 348 TRP A N 1
ATOM 2745 C CA . TRP A 1 348 ? 8.297 -3.781 10.624 1.00 97.50 348 TRP A CA 1
ATOM 2746 C C . TRP A 1 348 ? 9.025 -5.122 10.648 1.00 97.50 348 TRP A C 1
ATOM 2748 O O . TRP A 1 348 ? 10.130 -5.252 10.120 1.00 97.50 348 TRP A O 1
ATOM 2758 N N . GLU A 1 349 ? 8.388 -6.117 11.254 1.00 97.19 349 GLU A N 1
ATOM 2759 C CA . GLU A 1 349 ? 8.842 -7.506 11.270 1.00 97.19 349 GLU A CA 1
ATOM 2760 C C . GLU A 1 349 ? 7.682 -8.482 11.037 1.00 97.19 349 GLU A C 1
ATOM 2762 O O . GLU A 1 349 ? 6.505 -8.126 11.150 1.00 97.19 349 GLU A O 1
ATOM 2767 N N . GLN A 1 350 ? 8.010 -9.722 10.668 1.00 96.94 350 GLN A N 1
ATOM 2768 C CA . GLN A 1 350 ? 7.015 -10.783 10.545 1.00 96.94 350 GLN A CA 1
ATOM 2769 C C . GLN A 1 350 ? 6.588 -11.253 11.941 1.00 96.94 350 GLN A C 1
ATOM 2771 O O . GLN A 1 350 ? 7.427 -11.630 12.755 1.00 96.94 350 GLN A O 1
ATOM 2776 N N . PHE A 1 351 ? 5.282 -11.304 12.189 1.00 97.31 351 PHE A N 1
ATOM 2777 C CA . PHE A 1 351 ? 4.688 -11.725 13.454 1.00 97.31 351 PHE A CA 1
ATOM 2778 C C . PHE A 1 351 ? 3.602 -12.774 13.192 1.00 97.31 351 PHE A C 1
ATOM 2780 O O . PHE A 1 351 ? 2.428 -12.466 12.998 1.00 97.31 351 PHE A O 1
ATOM 2787 N N . GLY A 1 352 ? 4.005 -14.045 13.111 1.00 96.12 352 GLY A N 1
ATOM 2788 C CA . GLY A 1 352 ? 3.109 -15.124 12.687 1.00 96.12 352 GLY A CA 1
ATOM 2789 C C . GLY A 1 352 ? 2.674 -14.952 11.229 1.00 96.12 352 GLY A C 1
ATOM 2790 O O . GLY A 1 352 ? 3.518 -14.938 10.338 1.00 96.12 352 GLY A O 1
ATOM 2791 N N . GLU A 1 353 ? 1.369 -14.818 10.983 1.00 94.75 353 GLU A N 1
ATOM 2792 C CA . GLU A 1 353 ? 0.788 -14.633 9.637 1.00 94.75 353 GLU A CA 1
ATOM 2793 C C . GLU A 1 353 ? 0.543 -13.145 9.299 1.00 94.75 353 GLU A C 1
ATOM 2795 O O . GLU A 1 353 ? -0.001 -12.828 8.245 1.00 94.75 353 GLU A O 1
ATOM 2800 N N . THR A 1 354 ? 0.931 -12.217 10.179 1.00 96.69 354 THR A N 1
ATOM 2801 C CA . THR A 1 354 ? 0.783 -10.764 9.994 1.00 96.69 354 THR A CA 1
ATOM 2802 C C . THR A 1 354 ? 2.140 -10.063 10.058 1.00 96.69 354 THR A C 1
ATOM 2804 O O . THR A 1 354 ? 3.128 -10.641 10.510 1.00 96.69 354 THR A O 1
ATOM 2807 N N . ARG A 1 355 ? 2.203 -8.795 9.638 1.00 97.31 355 ARG A N 1
ATOM 2808 C CA . ARG A 1 355 ? 3.323 -7.908 9.980 1.00 97.31 355 ARG A CA 1
ATOM 2809 C C . ARG A 1 355 ? 3.014 -7.157 11.272 1.00 97.31 355 ARG A C 1
ATOM 2811 O O . ARG A 1 355 ? 1.849 -6.830 11.525 1.00 97.31 355 ARG A O 1
ATOM 2818 N N . LEU A 1 356 ? 4.055 -6.902 12.057 1.00 98.62 356 LEU A N 1
ATOM 2819 C CA . LEU A 1 356 ? 4.043 -6.033 13.228 1.00 98.62 356 LEU A CA 1
ATOM 2820 C C . LEU A 1 356 ? 4.896 -4.801 12.925 1.00 98.62 356 LEU A C 1
ATOM 2822 O O . LEU A 1 356 ? 6.054 -4.915 12.532 1.00 98.62 356 LEU A O 1
ATOM 2826 N N . HIS A 1 357 ? 4.291 -3.631 13.071 1.00 98.62 357 HIS A N 1
ATOM 2827 C CA . HIS A 1 357 ? 4.828 -2.327 12.700 1.00 98.62 357 HIS A CA 1
ATOM 2828 C C . HIS A 1 357 ? 5.241 -1.583 13.950 1.00 98.62 357 HIS A C 1
ATOM 2830 O O . HIS A 1 357 ? 4.420 -1.395 14.839 1.00 98.62 357 HIS A O 1
ATOM 2836 N N . HIS A 1 358 ? 6.482 -1.130 14.006 1.00 98.50 358 HIS A N 1
ATOM 2837 C CA . HIS A 1 358 ? 7.022 -0.383 15.126 1.00 98.50 358 HIS A CA 1
ATOM 2838 C C . HIS A 1 358 ? 7.261 1.062 14.724 1.00 98.50 358 HIS A C 1
ATOM 2840 O O . HIS A 1 358 ? 7.880 1.319 13.693 1.00 98.50 358 HIS A O 1
ATOM 2846 N N . VAL A 1 359 ? 6.823 1.981 15.576 1.00 98.56 359 VAL A N 1
ATOM 2847 C CA . VAL A 1 359 ? 7.190 3.395 15.522 1.00 98.56 359 VAL A CA 1
ATOM 2848 C C . VAL A 1 359 ? 7.885 3.750 16.826 1.00 98.56 359 VAL A C 1
ATOM 2850 O O . VAL A 1 359 ? 7.368 3.446 17.900 1.00 98.56 359 VAL A O 1
ATOM 2853 N N . GLU A 1 360 ? 9.042 4.392 16.733 1.00 97.81 360 GLU A N 1
ATOM 2854 C CA . GLU A 1 360 ? 9.857 4.816 17.865 1.00 97.81 360 GLU A CA 1
ATOM 2855 C C . GLU A 1 360 ? 10.176 6.309 17.751 1.00 97.81 360 GLU A C 1
ATOM 2857 O O . GLU A 1 360 ? 10.758 6.766 16.766 1.00 97.81 360 GLU A O 1
ATOM 2862 N N . ILE A 1 361 ? 9.776 7.077 18.765 1.00 97.00 361 ILE A N 1
ATOM 2863 C CA . ILE A 1 361 ? 10.041 8.511 18.887 1.00 97.00 361 ILE A CA 1
ATOM 2864 C C . ILE A 1 361 ? 10.649 8.744 20.271 1.00 97.00 361 ILE A C 1
ATOM 2866 O O . ILE A 1 361 ? 9.934 8.805 21.272 1.00 97.00 361 ILE A O 1
ATOM 2870 N N . LYS A 1 362 ? 11.977 8.907 20.324 1.00 95.94 362 LYS A N 1
ATOM 2871 C CA . LYS A 1 362 ? 12.756 8.963 21.577 1.00 95.94 362 LYS A CA 1
ATOM 2872 C C . LYS A 1 362 ? 12.543 7.681 22.400 1.00 95.94 362 LYS A C 1
ATOM 2874 O O . LYS A 1 362 ? 12.763 6.601 21.877 1.00 95.94 362 LYS A O 1
ATOM 2879 N N . ASP A 1 363 ? 12.132 7.783 23.661 1.00 95.94 363 ASP A N 1
ATOM 2880 C CA . ASP A 1 363 ? 11.820 6.658 24.549 1.00 95.94 363 ASP A CA 1
ATOM 2881 C C . ASP A 1 363 ? 10.379 6.139 24.395 1.00 95.94 363 ASP A C 1
ATOM 2883 O O . ASP A 1 363 ? 9.984 5.227 25.116 1.00 95.94 363 ASP A O 1
ATOM 2887 N N . PHE A 1 364 ? 9.582 6.697 23.478 1.00 97.88 364 PHE A N 1
ATOM 2888 C CA . PHE A 1 364 ? 8.210 6.263 23.235 1.00 97.88 364 PHE A CA 1
ATOM 2889 C C . PHE A 1 364 ? 8.132 5.321 22.033 1.00 97.88 364 PHE A C 1
ATOM 2891 O O . PHE A 1 364 ? 8.481 5.710 20.916 1.00 97.88 364 PHE A O 1
ATOM 2898 N N . LYS A 1 365 ? 7.637 4.097 22.243 1.00 98.25 365 LYS A N 1
ATOM 2899 C CA . LYS A 1 365 ? 7.518 3.075 21.195 1.00 98.25 365 LYS A CA 1
ATOM 2900 C C . LYS A 1 365 ? 6.098 2.532 21.105 1.00 98.25 365 LYS A C 1
ATOM 2902 O O . LYS A 1 365 ? 5.509 2.173 22.119 1.00 98.25 365 LYS A O 1
ATOM 2907 N N . ILE A 1 366 ? 5.576 2.398 19.891 1.00 98.56 366 ILE A N 1
ATOM 2908 C CA . ILE A 1 366 ? 4.281 1.765 19.614 1.00 98.56 366 ILE A CA 1
ATOM 2909 C C . ILE A 1 366 ? 4.482 0.614 18.638 1.00 98.56 366 ILE A C 1
ATOM 2911 O O . ILE A 1 366 ? 5.271 0.728 17.699 1.00 98.56 366 ILE A O 1
ATOM 2915 N N . SER A 1 367 ? 3.752 -0.478 18.855 1.00 98.75 367 SER A N 1
ATOM 2916 C CA . SER A 1 367 ? 3.696 -1.624 17.951 1.00 98.75 367 SER A CA 1
ATOM 2917 C C . SER A 1 367 ? 2.256 -1.871 17.501 1.00 98.75 367 SER A C 1
ATOM 2919 O O . SER A 1 367 ? 1.365 -1.992 18.339 1.00 98.75 367 SER A O 1
ATOM 2921 N N . ILE A 1 368 ? 2.014 -1.948 16.191 1.00 98.88 368 ILE A N 1
ATOM 2922 C CA . ILE A 1 368 ? 0.680 -2.129 15.593 1.00 98.88 368 ILE A CA 1
ATOM 2923 C C . ILE A 1 368 ? 0.742 -3.243 14.557 1.00 98.88 368 ILE A C 1
ATOM 2925 O O . ILE A 1 368 ? 1.646 -3.240 13.731 1.00 98.88 368 ILE A O 1
ATOM 2929 N N . MET A 1 369 ? -0.185 -4.196 14.550 1.00 98.56 369 MET A N 1
ATOM 2930 C CA . MET A 1 369 ? -0.209 -5.266 13.539 1.00 98.56 369 MET A CA 1
ATOM 2931 C C . MET A 1 369 ? -1.352 -5.102 12.536 1.00 98.56 369 MET A C 1
ATOM 2933 O O . MET A 1 369 ? -2.380 -4.514 12.853 1.00 98.56 369 MET A O 1
ATOM 2937 N N . ASN A 1 370 ? -1.202 -5.666 11.330 1.00 98.62 370 ASN A N 1
ATOM 2938 C CA . ASN A 1 370 ? -2.274 -5.667 10.321 1.00 98.62 370 ASN A CA 1
ATOM 2939 C C . ASN A 1 370 ? -3.534 -6.409 10.788 1.00 98.62 370 ASN A C 1
ATOM 2941 O O . ASN A 1 370 ? -4.647 -5.999 10.468 1.00 98.62 370 ASN A O 1
ATOM 2945 N N . TYR A 1 371 ? -3.377 -7.514 11.517 1.00 98.56 371 TYR A N 1
ATOM 2946 C CA . TYR A 1 371 ? -4.511 -8.264 12.054 1.00 98.56 371 TYR A CA 1
ATOM 2947 C C . TYR A 1 371 ? -5.259 -7.430 13.102 1.00 98.56 371 TYR A C 1
ATOM 2949 O O . TYR A 1 371 ? -4.680 -6.997 14.099 1.00 98.56 371 TYR A O 1
ATOM 2957 N N . GLY A 1 372 ? -6.529 -7.140 12.845 1.00 98.50 372 GLY A N 1
ATOM 2958 C CA . GLY A 1 372 ? -7.340 -6.270 13.692 1.00 98.50 372 GLY A CA 1
ATOM 2959 C C . GLY A 1 372 ? -6.934 -4.797 13.717 1.00 98.50 372 GLY A C 1
ATOM 2960 O O . GLY A 1 372 ? -7.486 -4.063 14.531 1.00 98.50 372 GLY A O 1
ATOM 2961 N N . ALA A 1 373 ? -5.960 -4.369 12.893 1.00 98.75 373 ALA A N 1
ATOM 2962 C CA . ALA A 1 373 ? -5.272 -3.083 13.056 1.00 98.75 373 ALA A CA 1
ATOM 2963 C C . ALA A 1 373 ? -4.872 -2.846 14.532 1.00 98.75 373 ALA A C 1
ATOM 2965 O O . ALA A 1 373 ? -5.095 -1.786 15.110 1.00 98.75 373 ALA A O 1
ATOM 2966 N N . THR A 1 374 ? -4.354 -3.896 15.169 1.00 98.88 374 THR A N 1
ATOM 2967 C CA . THR A 1 374 ? -4.288 -4.007 16.629 1.00 98.88 374 THR A CA 1
ATOM 2968 C C . THR A 1 374 ? -3.084 -3.267 17.190 1.00 98.88 374 THR A C 1
ATOM 2970 O O . THR A 1 374 ? -1.958 -3.531 16.765 1.00 98.88 374 THR A O 1
ATOM 2973 N N . VAL A 1 375 ? -3.300 -2.409 18.191 1.00 98.81 375 VAL A N 1
ATOM 2974 C CA . VAL A 1 375 ? -2.239 -1.843 19.037 1.00 98.81 375 VAL A CA 1
ATOM 2975 C C . VAL A 1 375 ? -1.717 -2.957 19.945 1.00 98.81 375 VAL A C 1
ATOM 2977 O O . VAL A 1 375 ? -2.305 -3.272 20.972 1.00 98.81 375 VAL A O 1
ATOM 2980 N N . GLN A 1 376 ? -0.627 -3.592 19.526 1.00 98.69 376 GLN A N 1
ATOM 2981 C CA . GLN A 1 376 ? -0.032 -4.746 20.199 1.00 98.69 376 GLN A CA 1
ATOM 2982 C C . GLN A 1 376 ? 0.707 -4.340 21.476 1.00 98.69 376 GLN A C 1
ATOM 2984 O O . GLN A 1 376 ? 0.692 -5.082 22.455 1.00 98.69 376 GLN A O 1
ATOM 2989 N N . ASP A 1 377 ? 1.380 -3.188 21.450 1.00 98.44 377 ASP A N 1
ATOM 2990 C CA . ASP A 1 377 ? 2.138 -2.670 22.586 1.00 98.44 377 ASP A CA 1
ATOM 2991 C C . ASP A 1 377 ? 2.340 -1.154 22.466 1.00 98.44 377 ASP A C 1
ATOM 2993 O O . ASP A 1 377 ? 2.390 -0.594 21.366 1.00 98.44 377 ASP A O 1
ATOM 2997 N N . LEU A 1 378 ? 2.496 -0.499 23.610 1.00 97.81 378 LEU A N 1
ATOM 2998 C CA . LEU A 1 378 ? 2.778 0.925 23.751 1.00 97.81 378 LEU A CA 1
ATOM 2999 C C . LEU A 1 378 ? 3.678 1.094 24.972 1.00 97.81 378 LEU A C 1
ATOM 3001 O O . LEU A 1 378 ? 3.295 0.699 26.071 1.00 97.81 378 LEU A O 1
ATOM 3005 N N . LYS A 1 379 ? 4.873 1.652 24.777 1.00 96.75 379 LYS A N 1
ATOM 3006 C CA . LYS A 1 379 ? 5.948 1.696 25.771 1.00 96.75 379 LYS A CA 1
ATOM 3007 C C . LYS A 1 379 ? 6.500 3.096 25.989 1.00 96.75 379 LYS A C 1
ATOM 3009 O O . LYS A 1 379 ? 6.655 3.850 25.029 1.00 96.75 379 LYS A O 1
ATOM 3014 N N . ILE A 1 380 ? 6.864 3.387 27.238 1.00 95.19 380 ILE A N 1
ATOM 3015 C CA . ILE A 1 380 ? 7.779 4.475 27.611 1.00 95.19 380 ILE A CA 1
ATOM 3016 C C . ILE A 1 380 ? 9.002 3.828 28.270 1.00 95.19 380 ILE A C 1
ATOM 3018 O O . ILE A 1 380 ? 8.886 3.171 29.305 1.00 95.19 380 ILE A O 1
ATOM 3022 N N . GLY A 1 381 ? 10.171 3.965 27.647 1.00 93.31 381 GLY A N 1
ATOM 3023 C CA . GLY A 1 381 ? 11.337 3.150 27.980 1.00 93.31 381 GLY A CA 1
ATOM 3024 C C . GLY A 1 381 ? 11.043 1.665 27.740 1.00 93.31 381 GLY A C 1
ATOM 3025 O O . GLY A 1 381 ? 10.596 1.277 26.663 1.00 93.31 381 GLY A O 1
ATOM 3026 N N . GLU A 1 382 ? 11.260 0.833 28.758 1.00 93.06 382 GLU A N 1
ATOM 3027 C CA . GLU A 1 382 ? 10.977 -0.612 28.699 1.00 93.06 382 GLU A CA 1
ATOM 3028 C C . GLU A 1 382 ? 9.580 -0.979 29.226 1.00 93.06 382 GLU A C 1
ATOM 3030 O O . GLU A 1 382 ? 9.131 -2.122 29.092 1.00 93.06 382 GLU A O 1
ATOM 3035 N N . GLU A 1 383 ? 8.876 -0.022 29.831 1.00 93.50 383 GLU A N 1
ATOM 3036 C CA . GLU A 1 383 ? 7.593 -0.268 30.472 1.00 93.50 383 GLU A CA 1
ATOM 3037 C C . GLU A 1 383 ? 6.455 -0.207 29.458 1.00 93.50 383 GLU A C 1
ATOM 3039 O O . GLU A 1 383 ? 6.205 0.818 28.828 1.00 93.50 383 GLU A O 1
ATOM 3044 N N . SER A 1 384 ? 5.756 -1.330 29.317 1.00 96.06 384 SER A N 1
ATOM 3045 C CA . SER A 1 384 ? 4.530 -1.429 28.531 1.00 96.06 384 SER A CA 1
ATOM 3046 C C . SER A 1 384 ? 3.370 -0.825 29.319 1.00 96.06 384 SER A C 1
ATOM 3048 O O . SER A 1 384 ? 3.173 -1.167 30.482 1.00 96.06 384 SER A O 1
ATOM 3050 N N . LEU A 1 385 ? 2.590 0.040 28.682 1.00 96.81 385 LEU A N 1
ATOM 3051 C CA . LEU A 1 385 ? 1.445 0.738 29.274 1.00 96.81 385 LEU A CA 1
ATOM 3052 C C . LEU A 1 385 ? 0.105 0.130 28.849 1.00 96.81 385 LEU A C 1
ATOM 3054 O O . LEU A 1 385 ? -0.953 0.603 29.264 1.00 96.81 385 LEU A O 1
ATOM 3058 N N . VAL A 1 386 ? 0.138 -0.920 28.025 1.00 97.94 386 VAL A N 1
ATOM 3059 C CA . VAL A 1 386 ? -1.045 -1.658 27.576 1.00 97.94 386 VAL A CA 1
ATOM 3060 C C . VAL A 1 386 ? -0.891 -3.163 27.800 1.00 97.94 386 VAL A C 1
ATOM 3062 O O . VAL A 1 386 ? 0.205 -3.686 28.026 1.00 97.94 386 VAL A O 1
ATOM 3065 N N . LEU A 1 387 ? -2.009 -3.882 27.796 1.00 98.12 387 LEU A N 1
ATOM 3066 C CA . LEU A 1 387 ? -2.023 -5.339 27.718 1.00 98.12 387 LEU A CA 1
ATOM 3067 C C . LEU A 1 387 ? -1.960 -5.772 26.255 1.00 98.12 387 LEU A C 1
ATOM 3069 O O . LEU A 1 387 ? -2.571 -5.153 25.389 1.00 98.12 387 LEU A O 1
ATOM 3073 N N . GLY A 1 388 ? -1.247 -6.864 26.008 1.00 97.31 388 GLY A N 1
ATOM 3074 C CA . GLY A 1 388 ? -1.083 -7.450 24.688 1.00 97.31 388 GLY A CA 1
ATOM 3075 C C . GLY A 1 388 ? -0.312 -8.761 24.781 1.00 97.31 388 GLY A C 1
ATOM 3076 O O . GLY A 1 388 ? 0.390 -9.021 25.763 1.00 97.31 388 GLY A O 1
ATOM 3077 N N . PHE A 1 389 ? -0.454 -9.605 23.765 1.00 97.50 389 PHE A N 1
ATOM 3078 C CA . PHE A 1 389 ? 0.296 -10.852 23.656 1.00 97.50 389 PHE A CA 1
ATOM 3079 C C . PHE A 1 389 ? 1.618 -10.653 22.911 1.00 97.50 389 PHE A C 1
ATOM 3081 O O . PHE A 1 389 ? 1.748 -9.773 22.054 1.00 97.50 389 PHE A O 1
ATOM 3088 N N . ASN A 1 390 ? 2.581 -11.522 23.221 1.00 95.81 390 ASN A N 1
ATOM 3089 C CA . ASN A 1 390 ? 3.886 -11.584 22.556 1.00 95.81 390 ASN A CA 1
ATOM 3090 C C . ASN A 1 390 ? 3.910 -12.581 21.386 1.00 95.81 390 ASN A C 1
ATOM 3092 O O . ASN A 1 390 ? 4.943 -12.743 20.744 1.00 95.81 390 ASN A O 1
ATOM 3096 N N . ASP A 1 391 ? 2.796 -13.260 21.112 1.00 96.44 391 ASP A N 1
ATOM 3097 C CA . ASP A 1 391 ? 2.651 -14.186 19.994 1.00 96.44 391 ASP A CA 1
ATOM 3098 C C . ASP A 1 391 ? 1.328 -13.963 19.252 1.00 96.44 391 ASP A C 1
ATOM 3100 O O . ASP A 1 391 ? 0.325 -13.525 19.817 1.00 96.44 391 ASP A O 1
ATOM 3104 N N . PHE A 1 392 ? 1.334 -14.281 17.960 1.00 97.75 392 PHE A N 1
ATOM 3105 C CA . PHE A 1 392 ? 0.194 -14.066 17.076 1.00 97.75 392 PHE A CA 1
ATOM 3106 C C . PHE A 1 392 ? -0.983 -15.018 17.339 1.00 97.75 392 PHE A C 1
ATOM 3108 O O . PHE A 1 392 ? -2.137 -14.635 17.155 1.00 97.75 392 PHE A O 1
ATOM 3115 N N . GLN A 1 393 ? -0.726 -16.254 17.778 1.00 97.00 393 GLN A N 1
ATOM 3116 C CA . GLN A 1 393 ? -1.788 -17.253 17.955 1.00 97.00 393 GLN A CA 1
ATOM 3117 C C . GLN A 1 393 ? -2.731 -16.872 19.096 1.00 97.00 393 GLN A C 1
ATOM 3119 O O . GLN A 1 393 ? -3.938 -17.093 19.006 1.00 97.00 393 GLN A O 1
ATOM 3124 N N . SER A 1 394 ? -2.203 -16.218 20.127 1.00 97.25 394 SER A N 1
ATOM 3125 C CA . SER A 1 394 ? -2.991 -15.667 21.225 1.00 97.25 394 SER A CA 1
ATOM 3126 C C . SER A 1 394 ? -3.998 -14.611 20.767 1.00 97.25 394 SER A C 1
ATOM 3128 O O . SER A 1 394 ? -5.129 -14.616 21.247 1.00 97.25 394 SER A O 1
ATOM 3130 N N . TYR A 1 395 ? -3.657 -13.782 19.772 1.00 97.50 395 TYR A N 1
ATOM 3131 C CA . TYR A 1 395 ? -4.606 -12.829 19.179 1.00 97.50 395 TYR A CA 1
ATOM 3132 C C . TYR A 1 395 ? -5.724 -13.512 18.378 1.00 97.50 395 TYR A C 1
ATOM 3134 O O . TYR A 1 395 ? -6.836 -12.989 18.328 1.00 97.50 395 TYR A O 1
ATOM 3142 N N . LYS A 1 396 ? -5.461 -14.692 17.796 1.00 95.94 396 LYS A N 1
ATOM 3143 C CA . LYS A 1 396 ? -6.465 -15.524 17.102 1.00 95.94 396 LYS A CA 1
ATOM 3144 C C . LYS A 1 396 ? -7.327 -16.361 18.053 1.00 95.94 396 LYS A C 1
ATOM 3146 O O . LYS A 1 396 ? -8.290 -16.983 17.608 1.00 95.94 396 LYS A O 1
ATOM 3151 N N . SER A 1 397 ? -6.985 -16.420 19.339 1.00 94.44 397 SER A N 1
ATOM 3152 C CA . SER A 1 397 ? -7.734 -17.200 20.322 1.00 94.44 397 SER A CA 1
ATOM 3153 C C . SER A 1 397 ? -9.132 -16.622 20.534 1.00 94.44 397 SER A C 1
ATOM 3155 O O . SER A 1 397 ? -9.286 -15.426 20.760 1.00 94.44 397 SER A O 1
ATOM 3157 N N . ASN A 1 398 ? -10.148 -17.487 20.589 1.00 89.06 398 ASN A N 1
ATOM 3158 C CA . ASN A 1 398 ? -11.511 -17.087 20.964 1.00 89.06 398 ASN A CA 1
ATOM 3159 C C . ASN A 1 398 ? -11.602 -16.503 22.384 1.00 89.06 398 ASN A C 1
ATOM 3161 O O . ASN A 1 398 ? -12.591 -15.858 22.708 1.00 89.06 398 ASN A O 1
ATOM 3165 N N . GLY A 1 399 ? -10.601 -16.752 23.236 1.00 91.50 399 GLY A N 1
ATOM 3166 C CA . GLY A 1 399 ? -10.523 -16.169 24.575 1.00 91.50 399 GLY A CA 1
ATOM 3167 C C . GLY A 1 399 ? -9.882 -14.779 24.621 1.00 91.50 399 GLY A C 1
ATOM 3168 O O . GLY A 1 399 ? -9.819 -14.206 25.704 1.00 91.50 399 GLY A O 1
ATOM 3169 N N . ASN A 1 400 ? -9.366 -14.255 23.501 1.00 95.19 400 ASN A N 1
ATOM 3170 C CA . ASN A 1 400 ? -8.807 -12.906 23.445 1.00 95.19 400 ASN A CA 1
ATOM 3171 C C . ASN A 1 400 ? -9.918 -11.882 23.748 1.00 95.19 400 ASN A C 1
ATOM 3173 O O . ASN A 1 400 ? -10.864 -11.794 22.966 1.00 95.19 400 ASN A O 1
ATOM 3177 N N . PRO A 1 401 ? -9.812 -11.080 24.824 1.00 95.50 401 PRO A N 1
ATOM 3178 C CA . PRO A 1 401 ? -10.799 -10.058 25.162 1.00 95.50 401 PRO A CA 1
ATOM 3179 C C . PRO A 1 401 ? -10.586 -8.788 24.318 1.00 95.50 401 PRO A C 1
ATOM 3181 O O . PRO A 1 401 ? -10.695 -7.682 24.829 1.00 95.50 401 PRO A O 1
ATOM 3184 N N . TYR A 1 402 ? -10.243 -8.946 23.038 1.00 97.81 402 TYR A N 1
ATOM 3185 C CA . TYR A 1 402 ? -10.014 -7.862 22.081 1.00 97.81 402 TYR A CA 1
ATOM 3186 C C . TYR A 1 402 ? -8.826 -6.935 22.398 1.00 97.81 402 TYR A C 1
ATOM 3188 O O . TYR A 1 402 ? -8.855 -5.764 22.027 1.00 97.81 402 TYR A O 1
ATOM 3196 N N . PHE A 1 403 ? -7.760 -7.426 23.046 1.00 98.38 403 PHE A N 1
ATOM 3197 C CA . PHE A 1 403 ? -6.615 -6.584 23.429 1.00 98.38 403 PHE A CA 1
ATOM 3198 C C . PHE A 1 403 ? -6.087 -5.726 22.271 1.00 98.38 403 PHE A C 1
ATOM 3200 O O . PHE A 1 403 ? -5.541 -6.249 21.302 1.00 98.38 403 PHE A O 1
ATOM 3207 N N . GLY A 1 404 ? -6.261 -4.404 22.392 1.00 98.50 404 GLY A N 1
ATOM 3208 C CA . GLY A 1 404 ? -5.718 -3.398 21.478 1.00 98.50 404 GLY A CA 1
ATOM 3209 C C . GLY A 1 404 ? -6.385 -3.326 20.104 1.00 98.50 404 GLY A C 1
ATOM 3210 O O . GLY A 1 404 ? -5.956 -2.520 19.275 1.00 98.50 404 GLY A O 1
ATOM 3211 N N . ALA A 1 405 ? -7.393 -4.154 19.833 1.00 98.56 405 ALA A N 1
ATOM 3212 C CA . ALA A 1 405 ? -7.967 -4.313 18.503 1.00 98.56 405 ALA A CA 1
ATOM 3213 C C . ALA A 1 405 ? -8.801 -3.097 18.071 1.00 98.56 405 ALA A C 1
ATOM 3215 O O . ALA A 1 405 ? -9.411 -2.411 18.896 1.00 98.56 405 ALA A O 1
ATOM 3216 N N . THR A 1 406 ? -8.879 -2.845 16.765 1.00 98.81 406 THR A N 1
ATOM 3217 C CA . THR A 1 406 ? -9.957 -2.028 16.201 1.00 98.81 406 THR A CA 1
ATOM 3218 C C . THR A 1 406 ? -11.243 -2.844 16.184 1.00 98.81 406 THR A C 1
ATOM 3220 O O . THR A 1 406 ? -11.321 -3.901 15.561 1.00 98.81 406 THR A O 1
ATOM 3223 N N . ILE A 1 407 ? -12.278 -2.318 16.829 1.00 98.81 407 ILE A N 1
ATOM 3224 C CA . ILE A 1 407 ? -13.598 -2.933 16.879 1.00 98.81 407 ILE A CA 1
ATOM 3225 C C . ILE A 1 407 ? -14.472 -2.388 15.758 1.00 98.81 407 ILE A C 1
ATOM 3227 O O . ILE A 1 407 ? -14.560 -1.176 15.554 1.00 98.81 407 ILE A O 1
ATOM 3231 N N . GLY A 1 408 ? -15.163 -3.292 15.069 1.00 97.88 408 GLY A N 1
ATOM 3232 C CA . GLY A 1 408 ? -16.105 -2.954 14.015 1.00 97.88 408 GLY A CA 1
ATOM 3233 C C . GLY A 1 408 ? -16.788 -4.188 13.414 1.00 97.88 408 GLY A C 1
ATOM 3234 O O . GLY A 1 408 ? -16.407 -5.316 13.698 1.00 97.88 408 GLY A O 1
ATOM 3235 N N . ARG A 1 409 ? -17.821 -4.030 12.580 1.00 95.88 409 ARG A N 1
ATOM 3236 C CA . ARG A 1 409 ? -18.409 -2.741 12.166 1.00 95.88 409 ARG A CA 1
ATOM 3237 C C . ARG A 1 409 ? -19.087 -1.977 13.297 1.00 95.88 409 ARG A C 1
ATOM 3239 O O . ARG A 1 409 ? -19.255 -0.772 13.172 1.00 95.88 409 ARG A O 1
ATOM 3246 N N . TYR A 1 410 ? -19.466 -2.662 14.374 1.00 98.62 410 TYR A N 1
ATOM 3247 C CA . TYR A 1 410 ? -20.262 -2.085 15.448 1.00 98.62 410 TYR A CA 1
ATOM 3248 C C . TYR A 1 410 ? -19.718 -2.475 16.826 1.00 98.62 410 TYR A C 1
ATOM 3250 O O . TYR A 1 410 ? -19.760 -3.643 17.208 1.00 98.62 410 TYR A O 1
ATOM 3258 N N . ALA A 1 411 ? -19.195 -1.499 17.562 1.00 98.56 411 ALA A N 1
ATOM 3259 C CA . ALA A 1 411 ? -18.692 -1.662 18.916 1.00 98.56 411 ALA A CA 1
ATOM 3260 C C . ALA A 1 411 ? -19.823 -1.830 19.935 1.00 98.56 411 ALA A C 1
ATOM 3262 O O . ALA A 1 411 ? -20.920 -1.296 19.763 1.00 98.56 411 ALA A O 1
ATOM 3263 N N . ASN A 1 412 ? -19.516 -2.558 21.011 1.00 98.12 412 ASN A N 1
ATOM 3264 C CA . ASN A 1 412 ? -20.462 -2.990 22.033 1.00 98.12 412 ASN A CA 1
ATOM 3265 C C . ASN A 1 412 ? -21.602 -3.849 21.442 1.00 98.12 412 ASN A C 1
ATOM 3267 O O . ASN A 1 412 ? -21.408 -4.529 20.430 1.00 98.12 412 ASN A O 1
ATOM 3271 N N . ARG A 1 413 ? -22.747 -3.916 22.122 1.00 98.19 413 ARG A N 1
ATOM 3272 C CA . ARG A 1 413 ? -23.818 -4.876 21.841 1.00 98.19 413 ARG A CA 1
ATOM 3273 C C . ARG A 1 413 ? -24.849 -4.343 20.848 1.00 98.19 413 ARG A C 1
ATOM 3275 O O . ARG A 1 413 ? -25.233 -3.177 20.910 1.00 98.19 413 ARG A O 1
ATOM 3282 N N . ILE A 1 414 ? -25.344 -5.244 20.002 1.00 98.44 414 ILE A N 1
ATOM 3283 C CA . ILE A 1 414 ? -26.624 -5.155 19.291 1.00 98.44 414 ILE A CA 1
ATOM 3284 C C . ILE A 1 414 ? -27.551 -6.210 19.895 1.00 98.44 414 ILE A C 1
ATOM 3286 O O . ILE A 1 414 ? -27.231 -7.408 19.906 1.00 98.44 414 ILE A O 1
ATOM 3290 N N . SER A 1 415 ? -28.695 -5.759 20.401 1.00 97.69 415 SER A N 1
ATOM 3291 C CA . SER A 1 415 ? -29.685 -6.598 21.072 1.00 97.69 415 SER A CA 1
ATOM 3292 C C . SER A 1 415 ? -30.196 -7.699 20.146 1.00 97.69 415 SER A C 1
ATOM 3294 O O . SER A 1 415 ? -30.591 -7.442 19.009 1.00 97.69 415 SER A O 1
ATOM 3296 N N . ASN A 1 416 ? -30.174 -8.945 20.626 1.00 96.94 416 ASN A N 1
ATOM 3297 C CA . ASN A 1 416 ? -30.616 -10.140 19.891 1.00 96.94 416 ASN A CA 1
ATOM 3298 C C . ASN A 1 416 ? -29.894 -10.397 18.551 1.00 96.94 416 ASN A C 1
ATOM 3300 O O . ASN A 1 416 ? -30.372 -11.200 17.746 1.00 96.94 416 ASN A O 1
ATOM 3304 N N . GLY A 1 417 ? -28.783 -9.693 18.291 1.00 97.19 417 GLY A N 1
ATOM 3305 C CA . GLY A 1 417 ? -28.127 -9.691 16.985 1.00 97.19 417 GLY A CA 1
ATOM 3306 C C . GLY A 1 417 ? -29.083 -9.284 15.864 1.00 97.19 417 GLY A C 1
ATOM 3307 O O . GLY A 1 417 ? -29.040 -9.853 14.779 1.00 97.19 417 GLY A O 1
ATOM 3308 N N . GLU A 1 418 ? -30.015 -8.369 16.130 1.00 97.94 418 GLU A N 1
ATOM 3309 C CA . GLU A 1 418 ? -31.038 -7.968 15.169 1.00 97.94 418 GLU A CA 1
ATOM 3310 C C . GLU A 1 418 ? -31.197 -6.449 15.157 1.00 97.94 418 GLU A C 1
ATOM 3312 O O . GLU A 1 418 ? -31.176 -5.797 16.199 1.00 97.94 418 GLU A O 1
ATOM 3317 N N . PHE A 1 419 ? -31.386 -5.875 13.970 1.00 97.94 419 PHE A N 1
ATOM 3318 C CA . PHE A 1 419 ? -31.762 -4.472 13.828 1.00 97.94 419 PHE A CA 1
ATOM 3319 C C . PHE A 1 419 ? -32.651 -4.245 12.606 1.00 97.94 419 PHE A C 1
ATOM 3321 O O . PHE A 1 419 ? -32.753 -5.083 11.703 1.00 97.94 419 PHE A O 1
ATOM 3328 N N . LYS A 1 420 ? -33.307 -3.082 12.563 1.00 97.19 420 LYS A N 1
ATOM 3329 C CA . LYS A 1 420 ? -34.128 -2.655 11.424 1.00 97.19 420 LYS A CA 1
ATOM 3330 C C . LYS A 1 420 ? -33.482 -1.489 10.701 1.00 97.19 420 LYS A C 1
ATOM 3332 O O . LYS A 1 420 ? -33.140 -0.487 11.315 1.00 97.19 420 LYS A O 1
ATOM 3337 N N . LEU A 1 421 ? -33.395 -1.591 9.381 1.00 96.00 421 LEU A N 1
ATOM 3338 C CA . LEU A 1 421 ? -32.913 -0.517 8.523 1.00 96.00 421 LEU A CA 1
ATOM 3339 C C . LEU A 1 421 ? -33.809 -0.419 7.289 1.00 96.00 421 LEU A C 1
ATOM 3341 O O . LEU A 1 421 ? -34.039 -1.410 6.594 1.00 96.00 421 LEU A O 1
ATOM 3345 N N . ASN A 1 422 ? -34.368 0.768 7.045 1.00 93.19 422 ASN A N 1
ATOM 3346 C CA . ASN A 1 422 ? -35.301 1.039 5.942 1.00 93.19 422 ASN A CA 1
ATOM 3347 C C . ASN A 1 422 ? -36.474 0.040 5.860 1.00 93.19 422 ASN A C 1
ATOM 3349 O O . ASN A 1 422 ? -36.839 -0.435 4.787 1.00 93.19 422 ASN A O 1
ATOM 3353 N N . GLY A 1 423 ? -37.046 -0.317 7.015 1.00 92.88 423 GLY A N 1
ATOM 3354 C CA . GLY A 1 423 ? -38.178 -1.247 7.113 1.00 92.88 423 GLY A CA 1
ATOM 3355 C C . GLY A 1 423 ? -37.824 -2.728 6.934 1.00 92.88 423 GLY A C 1
ATOM 3356 O O . GLY A 1 423 ? -38.700 -3.576 7.097 1.00 92.88 423 GLY A O 1
ATOM 3357 N N . LYS A 1 424 ? -36.559 -3.062 6.652 1.00 96.38 424 LYS A N 1
ATOM 3358 C CA . LYS A 1 424 ? -36.066 -4.440 6.570 1.00 96.38 424 LYS A CA 1
ATOM 3359 C C . LYS A 1 424 ? -35.367 -4.836 7.869 1.00 96.38 424 LYS A C 1
ATOM 3361 O O . LYS A 1 424 ? -34.638 -4.040 8.452 1.00 96.38 424 LYS A O 1
ATOM 3366 N N . VAL A 1 425 ? -35.599 -6.071 8.305 1.00 97.62 425 VAL A N 1
ATOM 3367 C CA . VAL A 1 425 ? -34.911 -6.688 9.446 1.00 97.62 425 VAL A CA 1
ATOM 3368 C C . VAL A 1 425 ? -33.619 -7.339 8.957 1.00 97.62 425 VAL A C 1
ATOM 3370 O O . VAL A 1 425 ? -33.630 -8.059 7.954 1.00 97.62 425 VAL A O 1
ATOM 3373 N N . PHE A 1 426 ? -32.530 -7.100 9.675 1.00 97.94 426 PHE A N 1
ATOM 3374 C CA . PHE A 1 426 ? -31.224 -7.714 9.462 1.00 97.94 426 PHE A CA 1
ATOM 3375 C C . PHE A 1 426 ? -30.818 -8.475 10.716 1.00 97.94 426 PHE A C 1
ATOM 3377 O O . PHE A 1 426 ? -31.106 -8.027 11.823 1.00 97.94 426 PHE A O 1
ATOM 3384 N N . LYS A 1 427 ? -30.155 -9.616 10.524 1.00 97.75 427 LYS A N 1
ATOM 3385 C CA . LYS A 1 427 ? -29.609 -10.433 11.606 1.00 97.75 427 LYS A CA 1
ATOM 3386 C C . LYS A 1 427 ? -28.103 -10.500 11.473 1.00 97.75 427 LYS A C 1
ATOM 3388 O O . LYS A 1 427 ? -27.615 -10.758 10.376 1.00 97.75 427 LYS A O 1
ATOM 3393 N N . THR A 1 428 ? -27.412 -10.285 12.576 1.00 97.56 428 THR A N 1
ATOM 3394 C CA . THR A 1 428 ? -25.963 -10.355 12.695 1.00 97.56 428 THR A CA 1
ATOM 3395 C C . THR A 1 428 ? -25.54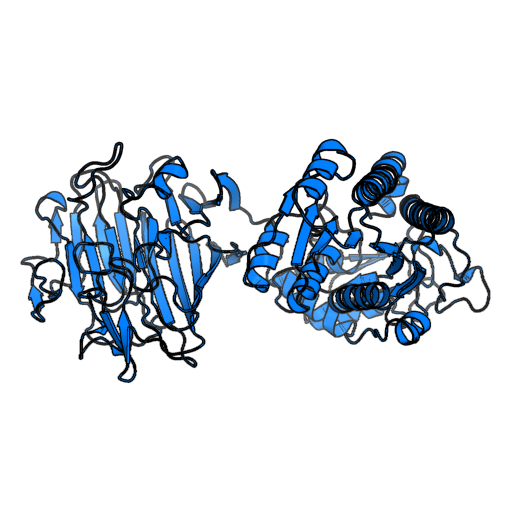6 -11.601 13.460 1.00 97.56 428 THR A C 1
ATOM 3397 O O . THR A 1 428 ? -26.335 -12.191 14.201 1.00 97.56 428 THR A O 1
ATOM 3400 N N . ASP A 1 429 ? -24.295 -12.015 13.281 1.00 96.50 429 ASP A N 1
ATOM 3401 C CA . ASP A 1 429 ? -23.767 -13.177 13.991 1.00 96.50 429 ASP A CA 1
ATOM 3402 C C . ASP A 1 429 ? -23.709 -12.899 15.499 1.00 96.50 429 ASP A C 1
ATOM 3404 O O . ASP A 1 429 ? -23.111 -11.922 15.961 1.00 96.50 429 ASP A O 1
ATOM 3408 N N . VAL A 1 430 ? -24.352 -13.765 16.276 1.00 96.56 430 VAL A N 1
ATOM 3409 C CA . VAL A 1 430 ? -24.388 -13.702 17.739 1.00 96.56 430 VAL A CA 1
ATOM 3410 C C . VAL A 1 430 ? -23.144 -14.388 18.299 1.00 96.56 430 VAL A C 1
ATOM 3412 O O . VAL A 1 430 ? -22.828 -15.518 17.927 1.00 96.56 430 VAL A O 1
ATOM 3415 N N . ASN A 1 431 ? -22.443 -13.714 19.206 1.00 95.31 431 ASN A N 1
ATOM 3416 C CA . ASN A 1 431 ? -21.213 -14.207 19.837 1.00 95.31 431 ASN A CA 1
ATOM 3417 C C . ASN A 1 431 ? -21.185 -14.003 21.362 1.00 95.31 431 ASN A C 1
ATOM 3419 O O . ASN A 1 431 ? -20.274 -14.509 22.014 1.00 95.31 431 ASN A O 1
ATOM 3423 N N . GLU A 1 432 ? -22.176 -13.321 21.945 1.00 94.38 432 GLU A N 1
ATOM 3424 C CA . GLU A 1 432 ? -22.311 -13.165 23.392 1.00 94.38 432 GLU A CA 1
ATOM 3425 C C . GLU A 1 432 ? -23.776 -13.355 23.818 1.00 94.38 432 GLU A C 1
ATOM 3427 O O . GLU A 1 432 ? -24.622 -12.480 23.637 1.00 94.38 432 GLU A O 1
ATOM 3432 N N . ASN A 1 433 ? -24.090 -14.507 24.419 1.00 92.38 433 ASN A N 1
ATOM 3433 C CA . ASN A 1 433 ? -25.462 -14.905 24.759 1.00 92.38 433 ASN A CA 1
ATOM 3434 C C . ASN A 1 433 ? -26.391 -14.854 23.528 1.00 92.38 433 ASN A C 1
ATOM 3436 O O . ASN A 1 433 ? -26.179 -15.615 22.590 1.00 92.38 433 ASN A O 1
ATOM 3440 N N . SER A 1 434 ? -27.417 -13.994 23.528 1.00 95.12 434 SER A N 1
ATOM 3441 C CA . SER A 1 434 ? -28.267 -13.715 22.360 1.00 95.12 434 SER A CA 1
ATOM 3442 C C . SER A 1 434 ? -27.832 -12.484 21.559 1.00 95.12 434 SER A C 1
ATOM 3444 O O . SER A 1 434 ? -28.446 -12.199 20.540 1.00 95.12 434 SER A O 1
ATOM 3446 N N . ASN A 1 435 ? -26.801 -11.751 21.982 1.00 97.44 435 ASN A N 1
ATOM 3447 C CA . ASN A 1 435 ? -26.412 -10.473 21.392 1.00 97.44 435 ASN A CA 1
ATOM 3448 C C . ASN A 1 435 ? -25.221 -10.606 20.433 1.00 97.44 435 ASN A C 1
ATOM 3450 O O . ASN A 1 435 ? -24.358 -11.481 20.566 1.00 97.44 435 ASN A O 1
ATOM 3454 N N . THR A 1 436 ? -25.134 -9.671 19.492 1.00 97.81 436 THR A N 1
ATOM 3455 C CA . THR A 1 436 ? -23.898 -9.436 18.741 1.00 97.81 436 THR A CA 1
ATOM 3456 C C . THR A 1 436 ? -23.058 -8.436 19.515 1.00 97.81 436 THR A C 1
ATOM 3458 O O . THR A 1 436 ? -23.477 -7.299 19.692 1.00 97.81 436 THR A O 1
ATOM 3461 N N . LEU A 1 437 ? -21.882 -8.847 19.965 1.00 97.75 437 LEU A N 1
ATOM 3462 C CA . LEU A 1 437 ? -20.893 -8.024 20.644 1.00 97.75 437 LEU A CA 1
ATOM 3463 C C . LEU A 1 437 ? -19.730 -7.723 19.686 1.00 97.75 437 LEU A C 1
ATOM 3465 O O . LEU A 1 437 ? -19.205 -8.636 19.043 1.00 97.75 437 LEU A O 1
ATOM 3469 N N . HIS A 1 438 ? -19.312 -6.456 19.611 1.00 97.69 438 HIS A N 1
ATOM 3470 C CA . HIS A 1 438 ? -18.092 -6.017 18.913 1.00 97.69 438 HIS A CA 1
ATOM 3471 C C . HIS A 1 438 ? -18.011 -6.461 17.436 1.00 97.69 438 HIS A C 1
ATOM 3473 O O . HIS A 1 438 ? -16.947 -6.790 16.920 1.00 97.69 438 HIS A O 1
ATOM 3479 N N . GLY A 1 439 ? -19.148 -6.458 16.735 1.00 96.06 439 GLY A N 1
ATOM 3480 C CA . GLY A 1 439 ? -19.222 -6.797 15.311 1.00 96.06 439 GLY A CA 1
ATOM 3481 C C . GLY A 1 439 ? -19.385 -8.287 14.997 1.00 96.06 439 GLY A C 1
ATOM 3482 O O . GLY A 1 439 ? -19.475 -8.633 13.820 1.00 96.06 439 GLY A O 1
ATOM 3483 N N . GLY A 1 440 ? -19.494 -9.151 16.011 1.00 95.88 440 GLY A N 1
ATOM 3484 C CA . GLY A 1 440 ? -19.879 -10.555 15.852 1.00 95.88 440 GLY A CA 1
ATOM 3485 C C . GLY A 1 440 ? -18.708 -11.536 15.805 1.00 95.88 440 GLY A C 1
ATOM 3486 O O . GLY A 1 440 ? -17.635 -11.310 16.365 1.00 95.88 440 GLY A O 1
ATOM 3487 N N . ALA A 1 441 ? -18.932 -12.694 15.185 1.00 93.00 441 ALA A N 1
ATOM 3488 C CA . ALA A 1 441 ? -17.983 -13.807 15.212 1.00 93.00 441 ALA A CA 1
ATOM 3489 C C . ALA A 1 441 ? -16.668 -13.501 14.473 1.00 93.00 441 ALA A C 1
ATOM 3491 O O . ALA A 1 441 ? -15.615 -13.986 14.893 1.00 93.00 441 ALA A O 1
ATOM 3492 N N . ASN A 1 442 ? -16.724 -12.678 13.426 1.00 94.25 442 ASN A N 1
ATOM 3493 C CA . ASN A 1 442 ? -15.614 -12.249 12.577 1.00 94.25 442 ASN A CA 1
ATOM 3494 C C . ASN A 1 442 ? -15.555 -10.711 12.469 1.00 94.25 442 ASN A C 1
ATOM 3496 O O . ASN A 1 442 ? -15.534 -10.158 11.362 1.00 94.25 442 ASN A O 1
ATOM 3500 N N . GLY A 1 443 ? -15.627 -10.021 13.611 1.00 96.69 443 GLY A N 1
ATOM 3501 C CA . GLY A 1 443 ? -15.495 -8.565 13.695 1.00 96.69 443 GLY A CA 1
ATOM 3502 C C . GLY A 1 443 ? -14.153 -8.057 13.158 1.00 96.69 443 GLY A C 1
ATOM 3503 O O . GLY A 1 443 ? -13.268 -8.829 12.780 1.00 96.69 443 GLY A O 1
ATOM 3504 N N . PHE A 1 444 ? -13.995 -6.735 13.095 1.00 98.44 444 PHE A N 1
ATOM 3505 C CA . PHE A 1 444 ? -12.790 -6.104 12.542 1.00 98.44 444 PHE A CA 1
ATOM 3506 C C . PHE A 1 444 ? -11.504 -6.532 13.254 1.00 98.44 444 PHE A C 1
ATOM 3508 O O . PHE A 1 444 ? -10.462 -6.546 12.602 1.00 98.44 444 PHE A O 1
ATOM 3515 N N . ASP A 1 445 ? -11.591 -6.940 14.522 1.00 98.00 445 ASP A N 1
ATOM 3516 C CA . ASP A 1 445 ? -10.510 -7.478 15.351 1.00 98.00 445 ASP A CA 1
ATOM 3517 C C . ASP A 1 445 ? -9.898 -8.770 14.787 1.00 98.00 445 ASP A C 1
ATOM 3519 O O . ASP A 1 445 ? -8.729 -9.063 15.039 1.00 98.00 445 ASP A O 1
ATOM 3523 N N . LYS A 1 446 ? -10.666 -9.522 13.990 1.00 96.75 446 LYS A N 1
ATOM 3524 C CA . LYS A 1 446 ? -10.252 -10.803 13.394 1.00 96.75 446 LYS A CA 1
ATOM 3525 C C . LYS A 1 446 ? -9.917 -10.716 11.913 1.00 96.75 446 LYS A C 1
ATOM 3527 O O . LYS A 1 446 ? -9.570 -11.719 11.289 1.00 96.75 446 LYS A O 1
ATOM 3532 N N . GLN A 1 447 ? -10.026 -9.528 11.331 1.00 97.06 447 GLN A N 1
ATOM 3533 C CA . GLN A 1 447 ? -9.786 -9.328 9.911 1.00 97.06 447 GLN A CA 1
ATOM 3534 C C . GLN A 1 447 ? -8.369 -8.824 9.651 1.00 97.06 447 GLN A C 1
ATOM 3536 O O . GLN A 1 447 ? -7.748 -8.153 10.475 1.00 97.06 447 GLN A O 1
ATOM 3541 N N . HIS A 1 448 ? -7.841 -9.152 8.475 1.00 97.00 448 HIS A N 1
ATOM 3542 C CA . HIS A 1 448 ? -6.554 -8.637 8.031 1.00 97.00 448 HIS A CA 1
ATOM 3543 C C . HIS A 1 448 ? -6.738 -7.275 7.360 1.00 97.00 448 HIS A C 1
ATOM 3545 O O . HIS A 1 448 ? -7.408 -7.170 6.333 1.00 97.00 448 HIS A O 1
ATOM 3551 N N . TRP A 1 449 ? -6.116 -6.240 7.918 1.00 98.62 449 TRP A N 1
ATOM 3552 C CA . TRP A 1 449 ? -6.136 -4.901 7.343 1.00 98.62 449 TRP A CA 1
ATOM 3553 C C . TRP A 1 449 ? -4.973 -4.697 6.370 1.00 98.62 449 TRP A C 1
ATOM 3555 O O . TRP A 1 449 ? -3.827 -5.022 6.672 1.00 98.62 449 TRP A O 1
ATOM 3565 N N . LEU A 1 450 ? -5.252 -4.102 5.215 1.00 98.50 450 LEU A N 1
ATOM 3566 C CA . LEU A 1 450 ? -4.276 -3.749 4.185 1.00 98.50 450 LEU A CA 1
ATOM 3567 C C . LEU A 1 450 ? -3.370 -2.598 4.640 1.00 98.50 450 LEU A C 1
ATOM 3569 O O . LEU A 1 450 ? -3.774 -1.749 5.440 1.00 98.50 450 LEU A O 1
ATOM 3573 N N . GLY A 1 451 ? -2.169 -2.526 4.062 1.00 96.31 451 GLY A N 1
ATOM 3574 C CA . GLY A 1 451 ? -1.162 -1.512 4.377 1.00 96.31 451 GLY A CA 1
ATOM 3575 C C . GLY A 1 451 ? -0.162 -1.975 5.454 1.00 96.31 451 GLY A C 1
ATOM 3576 O O . GLY A 1 451 ? 0.190 -3.159 5.481 1.00 96.31 451 GLY A O 1
ATOM 3577 N N . PRO A 1 452 ? 0.344 -1.077 6.318 1.00 97.62 452 PRO A N 1
ATOM 3578 C CA . PRO A 1 452 ? 0.005 0.336 6.379 1.00 97.62 452 PRO A CA 1
ATOM 3579 C C . PRO A 1 452 ? 0.648 1.134 5.243 1.00 97.62 452 PRO A C 1
ATOM 3581 O O . PRO A 1 452 ? 1.664 0.742 4.668 1.00 97.62 452 PRO A O 1
ATOM 3584 N N . ILE A 1 453 ? 0.078 2.301 4.965 1.00 97.25 453 ILE A N 1
ATOM 3585 C CA . ILE A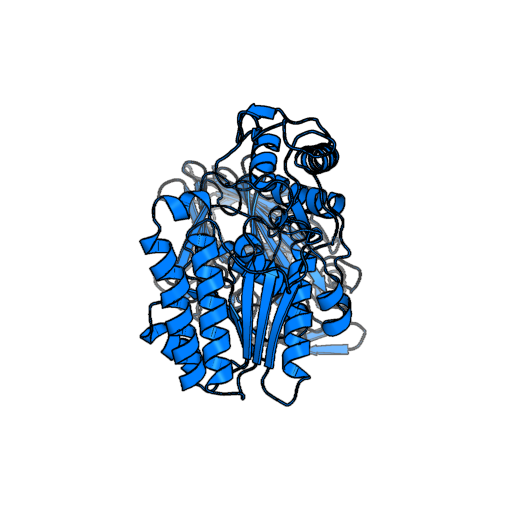 1 453 ? 0.824 3.411 4.379 1.00 97.25 453 ILE A CA 1
ATOM 3586 C C . ILE A 1 453 ? 1.492 4.145 5.541 1.00 97.25 453 ILE A C 1
ATOM 3588 O O . ILE A 1 453 ? 0.800 4.729 6.372 1.00 97.25 453 ILE A O 1
ATOM 3592 N N . ALA A 1 454 ? 2.821 4.075 5.610 1.00 96.25 454 ALA A N 1
ATOM 3593 C CA . ALA A 1 454 ? 3.622 4.814 6.581 1.00 96.25 454 ALA A CA 1
ATOM 3594 C C . ALA A 1 454 ? 4.071 6.162 5.996 1.00 96.25 454 ALA A C 1
ATOM 3596 O O . ALA A 1 454 ? 4.577 6.199 4.868 1.00 96.25 454 ALA A O 1
ATOM 3597 N N . GLN A 1 455 ? 3.877 7.250 6.746 1.00 94.88 455 GLN A N 1
ATOM 3598 C CA . GLN A 1 455 ? 4.232 8.623 6.359 1.00 94.88 455 GLN A CA 1
ATOM 3599 C C . GLN A 1 455 ? 4.703 9.442 7.567 1.00 94.88 455 GLN A C 1
ATOM 3601 O O . GLN A 1 455 ? 4.329 9.155 8.701 1.00 94.88 455 GLN A O 1
ATOM 3606 N N . ILE A 1 456 ? 5.479 10.500 7.317 1.00 92.81 456 ILE A N 1
ATOM 3607 C CA . ILE A 1 456 ? 5.844 11.507 8.326 1.00 92.81 456 ILE A CA 1
ATOM 3608 C C . ILE A 1 456 ? 4.971 12.744 8.119 1.00 92.81 456 ILE A C 1
ATOM 3610 O O . ILE A 1 456 ? 4.809 13.211 6.992 1.00 92.81 456 ILE A O 1
ATOM 3614 N N . SER A 1 457 ? 4.441 13.297 9.206 1.00 90.06 457 SER A N 1
ATOM 3615 C CA . SER A 1 457 ? 3.712 14.565 9.216 1.00 90.06 457 SER A CA 1
ATOM 3616 C C . SER A 1 457 ? 4.144 15.396 10.422 1.00 90.06 457 SER A C 1
ATOM 3618 O O . SER A 1 457 ? 3.732 15.127 11.551 1.00 90.06 457 SER A O 1
ATOM 3620 N N . GLY A 1 458 ? 4.972 16.419 10.187 1.00 90.56 458 GLY A N 1
ATOM 3621 C CA . GLY A 1 458 ? 5.620 17.169 11.268 1.00 90.56 458 GLY A CA 1
ATOM 3622 C C . GLY A 1 458 ? 6.498 16.245 12.116 1.00 90.56 458 GLY A C 1
ATOM 3623 O O . GLY A 1 458 ? 7.272 15.469 11.566 1.00 90.56 458 GLY A O 1
ATOM 3624 N N . ASP A 1 459 ? 6.318 16.281 13.437 1.00 92.94 459 ASP A N 1
ATOM 3625 C CA . ASP A 1 459 ? 7.036 15.421 14.393 1.00 92.94 459 ASP A CA 1
ATOM 3626 C C . ASP A 1 459 ? 6.315 14.085 14.667 1.00 92.94 459 ASP A C 1
ATOM 3628 O O . ASP A 1 459 ? 6.589 13.414 15.662 1.00 92.94 459 ASP A O 1
ATOM 3632 N N . SER A 1 460 ? 5.324 13.727 13.843 1.00 96.75 460 SER A N 1
ATOM 3633 C CA . SER A 1 460 ? 4.523 12.511 14.007 1.00 96.75 460 SER A CA 1
ATOM 3634 C C . SER A 1 460 ? 4.720 11.540 12.851 1.00 96.75 460 SER A C 1
ATOM 3636 O O . SER A 1 460 ? 4.879 11.941 11.697 1.00 96.75 460 SER A O 1
ATOM 3638 N N . THR A 1 461 ? 4.636 10.249 13.158 1.00 97.62 461 THR A N 1
ATOM 3639 C CA . THR A 1 461 ? 4.554 9.179 12.157 1.00 97.62 461 THR A CA 1
ATOM 3640 C C . THR A 1 461 ? 3.111 8.711 12.042 1.00 97.62 461 THR A C 1
ATOM 3642 O O . THR A 1 461 ? 2.460 8.445 13.049 1.00 97.62 461 THR A O 1
ATOM 3645 N N . ILE A 1 462 ? 2.602 8.600 10.820 1.00 98.06 462 ILE A N 1
ATOM 3646 C CA . ILE A 1 462 ? 1.248 8.133 10.525 1.00 98.06 462 ILE A CA 1
ATOM 3647 C C . ILE A 1 462 ? 1.334 6.733 9.928 1.00 98.06 462 ILE A C 1
ATOM 3649 O O . ILE A 1 462 ? 2.018 6.540 8.925 1.00 98.06 462 ILE A O 1
ATOM 3653 N N . LEU A 1 463 ? 0.606 5.778 10.508 1.00 98.62 463 LEU A N 1
ATOM 3654 C CA . LEU A 1 463 ? 0.349 4.464 9.919 1.00 98.62 463 LEU A CA 1
ATOM 3655 C C . LEU A 1 463 ? -1.123 4.365 9.525 1.00 98.62 463 LEU A C 1
ATOM 3657 O O . LEU A 1 463 ? -2.004 4.394 10.384 1.00 98.62 463 LEU A O 1
ATOM 3661 N N . GLN A 1 464 ? -1.396 4.248 8.228 1.00 98.56 464 GLN A N 1
ATOM 3662 C CA . GLN A 1 464 ? -2.753 4.168 7.696 1.00 98.56 464 GLN A CA 1
ATOM 3663 C C . GLN A 1 464 ? -3.069 2.763 7.185 1.00 98.56 464 GLN A C 1
ATOM 3665 O O . GLN A 1 464 ? -2.476 2.309 6.208 1.00 98.56 464 GLN A O 1
ATOM 3670 N N . PHE A 1 465 ? -4.047 2.107 7.799 1.00 98.88 465 PHE A N 1
ATOM 3671 C CA . PHE A 1 465 ? -4.540 0.790 7.404 1.00 98.88 465 PHE A CA 1
ATOM 3672 C C . PHE A 1 465 ? -5.904 0.899 6.724 1.00 98.88 465 PHE A C 1
ATOM 3674 O O . PHE A 1 465 ? -6.645 1.859 6.952 1.00 98.88 465 PHE A O 1
ATOM 3681 N N . LYS A 1 466 ? -6.242 -0.088 5.892 1.00 98.75 466 LYS A N 1
ATOM 3682 C CA . LYS A 1 466 ? -7.528 -0.161 5.187 1.00 98.75 466 LYS A CA 1
ATOM 3683 C C . LYS A 1 466 ? -8.165 -1.536 5.328 1.00 98.75 466 LYS A C 1
ATOM 3685 O O . LYS A 1 466 ? -7.486 -2.542 5.167 1.00 98.75 466 LYS A O 1
ATOM 3690 N N . LEU A 1 467 ? -9.475 -1.574 5.520 1.00 98.62 467 LEU A N 1
ATOM 3691 C CA . LEU A 1 467 ? -10.276 -2.788 5.453 1.00 98.62 467 LEU A CA 1
ATOM 3692 C C . LEU A 1 467 ? -11.416 -2.603 4.455 1.00 98.62 467 LEU A C 1
ATOM 3694 O O . LEU A 1 467 ? -12.134 -1.606 4.514 1.00 98.62 467 LEU A O 1
ATOM 3698 N N . ILE A 1 468 ? -11.584 -3.571 3.554 1.00 98.00 468 ILE A N 1
ATOM 3699 C CA . ILE A 1 468 ? -12.772 -3.683 2.704 1.00 98.00 468 ILE A CA 1
ATOM 3700 C C . ILE A 1 468 ? -13.630 -4.812 3.268 1.00 98.00 468 ILE A C 1
ATOM 3702 O O . ILE A 1 468 ? -13.418 -5.980 2.941 1.00 98.00 468 ILE A O 1
ATOM 3706 N N . ASP A 1 469 ? -14.591 -4.466 4.116 1.00 97.50 469 ASP A N 1
ATOM 3707 C CA . ASP A 1 469 ? -15.500 -5.444 4.697 1.00 97.50 469 ASP A CA 1
ATOM 3708 C C . ASP A 1 469 ? -16.697 -5.650 3.760 1.00 97.50 469 ASP A C 1
ATOM 3710 O O . ASP A 1 469 ? -17.413 -4.708 3.408 1.00 97.50 469 ASP A O 1
ATOM 3714 N N . GLN A 1 470 ? -16.875 -6.887 3.303 1.00 96.00 470 GLN A N 1
ATOM 3715 C CA . GLN A 1 470 ? -17.822 -7.239 2.244 1.00 96.00 470 GLN A CA 1
ATOM 3716 C C . GLN A 1 470 ? -19.275 -7.215 2.731 1.00 96.00 470 GLN A C 1
ATOM 3718 O O . GLN A 1 470 ? -19.560 -7.341 3.921 1.00 96.00 470 GLN A O 1
ATOM 3723 N N . GLU A 1 471 ? -20.219 -7.063 1.804 1.00 95.31 471 GLU A N 1
ATOM 3724 C CA . GLU A 1 471 ? -21.639 -7.229 2.124 1.00 95.31 471 GLU A CA 1
ATOM 3725 C C . GLU A 1 471 ? -21.912 -8.629 2.712 1.00 95.31 471 GLU A C 1
ATOM 3727 O O . GLU A 1 471 ? -21.321 -9.617 2.283 1.00 95.31 471 GLU A O 1
ATOM 3732 N N . GLN A 1 472 ? -22.821 -8.704 3.691 1.00 93.69 472 GLN A N 1
ATOM 3733 C CA . GLN A 1 472 ? -23.149 -9.893 4.490 1.00 93.69 472 GLN A CA 1
ATOM 3734 C C . GLN A 1 472 ? -22.036 -10.389 5.429 1.00 93.69 472 GLN A C 1
ATOM 3736 O O . GLN A 1 472 ? -22.233 -11.400 6.103 1.00 93.69 472 GLN A O 1
ATOM 3741 N N . SER A 1 473 ? -20.905 -9.687 5.551 1.00 93.00 473 SER A N 1
ATOM 3742 C CA . SER A 1 473 ? -19.915 -9.985 6.594 1.00 93.00 473 SER A CA 1
ATOM 3743 C C . SER A 1 473 ? -20.559 -9.839 7.980 1.00 93.00 473 SER A C 1
ATOM 3745 O O . SER A 1 473 ? -21.088 -8.777 8.306 1.00 93.00 473 SER A O 1
ATOM 3747 N N . ASN A 1 474 ? -20.600 -10.926 8.761 1.00 95.31 474 ASN A N 1
ATOM 3748 C CA . ASN A 1 474 ? -21.369 -11.061 10.013 1.00 95.31 474 ASN A CA 1
ATOM 3749 C C . ASN A 1 474 ? -22.845 -10.634 9.905 1.00 95.31 474 ASN A C 1
ATOM 3751 O O . ASN A 1 474 ? -23.414 -10.138 10.875 1.00 95.31 474 ASN A O 1
ATOM 3755 N N . GLY A 1 475 ? -23.461 -10.765 8.725 1.00 96.12 475 GLY A N 1
ATOM 3756 C CA . GLY A 1 475 ? -24.858 -10.389 8.486 1.00 96.12 475 GLY A CA 1
ATOM 3757 C C . GLY A 1 475 ? -25.121 -8.886 8.312 1.00 96.12 475 GLY A C 1
ATOM 3758 O O . GLY A 1 475 ? -26.274 -8.481 8.130 1.00 96.12 475 GLY A O 1
ATOM 3759 N N . PHE A 1 476 ? -24.083 -8.040 8.309 1.00 97.69 476 PHE A N 1
ATOM 3760 C CA . PHE A 1 476 ? -24.243 -6.611 8.030 1.00 97.69 476 PHE A CA 1
ATOM 3761 C C . PHE A 1 476 ? -24.529 -6.353 6.535 1.00 97.69 476 PHE A C 1
ATOM 3763 O O . PHE A 1 476 ? -23.892 -6.952 5.663 1.00 97.69 476 PHE A O 1
ATOM 3770 N N . PRO A 1 477 ? -25.471 -5.453 6.195 1.00 97.25 477 PRO A N 1
ATOM 3771 C CA . PRO A 1 477 ? -25.749 -5.088 4.811 1.00 97.25 477 PRO A CA 1
ATOM 3772 C C . PRO A 1 477 ? -24.646 -4.214 4.222 1.00 97.25 477 PRO A C 1
ATOM 3774 O O . PRO A 1 477 ? -23.977 -3.483 4.948 1.00 97.25 477 PRO A O 1
ATOM 3777 N N . ASN A 1 478 ? -24.548 -4.217 2.889 1.00 97.75 478 ASN A N 1
ATOM 3778 C CA . ASN A 1 478 ? -23.662 -3.358 2.102 1.00 97.75 478 ASN A CA 1
ATOM 3779 C C . ASN A 1 478 ? -22.158 -3.556 2.400 1.00 97.75 478 ASN A C 1
ATOM 3781 O O . ASN A 1 478 ? -21.754 -4.107 3.422 1.00 97.75 478 ASN A O 1
ATOM 3785 N N . GLN A 1 479 ? -21.298 -3.154 1.470 1.00 97.94 479 GLN A N 1
ATOM 3786 C CA . GLN A 1 479 ? -19.845 -3.171 1.658 1.00 97.94 479 GLN A CA 1
ATOM 3787 C C . GLN A 1 479 ? -19.416 -1.898 2.393 1.00 97.94 479 GLN A C 1
ATOM 3789 O O . GLN A 1 479 ? -19.951 -0.822 2.113 1.00 97.94 479 GLN A O 1
ATOM 3794 N N . VAL A 1 480 ? -18.421 -1.990 3.275 1.00 98.38 480 VAL A N 1
ATOM 3795 C CA . VAL A 1 480 ? -17.790 -0.831 3.923 1.00 98.38 480 VAL A CA 1
ATOM 3796 C C . VAL A 1 480 ? -16.297 -0.817 3.622 1.00 98.38 480 VAL A C 1
ATOM 3798 O O . VAL A 1 480 ? -15.596 -1.794 3.873 1.00 98.38 480 VAL A O 1
ATOM 3801 N N . GLU A 1 481 ? -15.802 0.308 3.111 1.00 98.44 481 GLU A N 1
ATOM 3802 C CA . GLU A 1 481 ? -14.373 0.618 3.104 1.00 98.44 481 GLU A CA 1
ATOM 3803 C C . GLU A 1 481 ? -14.058 1.457 4.341 1.00 98.44 481 GLU A C 1
ATOM 3805 O O . GLU A 1 481 ? -14.547 2.581 4.464 1.00 98.44 481 GLU A O 1
ATOM 3810 N N . THR A 1 482 ? -13.234 0.916 5.237 1.00 98.75 482 THR A N 1
ATOM 3811 C CA . THR A 1 482 ? -12.770 1.596 6.449 1.00 98.75 482 THR A CA 1
ATOM 3812 C C . THR A 1 482 ? -11.281 1.880 6.353 1.00 98.75 482 THR A C 1
ATOM 3814 O O . THR A 1 482 ? -10.491 1.026 5.959 1.00 98.75 482 THR A O 1
ATOM 3817 N N . ILE A 1 483 ? -10.887 3.073 6.770 1.00 98.81 483 ILE A N 1
ATOM 3818 C CA . ILE A 1 483 ? -9.513 3.500 6.973 1.00 98.81 483 ILE A CA 1
ATOM 3819 C C . ILE A 1 483 ? -9.338 3.810 8.459 1.00 98.81 483 ILE A C 1
ATOM 3821 O O . ILE A 1 483 ? -10.127 4.564 9.028 1.00 98.81 483 ILE A O 1
ATOM 3825 N N . VAL A 1 484 ? -8.280 3.277 9.067 1.00 98.88 484 VAL A N 1
ATOM 3826 C CA . VAL A 1 484 ? -7.809 3.706 10.390 1.00 98.88 484 VAL A CA 1
ATOM 3827 C C . VAL A 1 484 ? -6.416 4.302 10.255 1.00 98.88 484 VAL A C 1
ATOM 3829 O O . VAL A 1 484 ? -5.535 3.713 9.624 1.00 98.88 484 VAL A O 1
ATOM 3832 N N . LYS A 1 485 ? -6.221 5.494 10.816 1.00 98.81 485 LYS A N 1
ATOM 3833 C CA . LYS A 1 485 ? -4.921 6.158 10.917 1.00 98.81 485 LYS A CA 1
ATOM 3834 C C . LYS A 1 485 ? -4.476 6.156 12.368 1.00 98.81 485 LYS A C 1
ATOM 3836 O O . LYS A 1 485 ? -5.192 6.666 13.224 1.00 98.81 485 LYS A O 1
ATOM 3841 N N . PHE A 1 486 ? -3.275 5.655 12.608 1.00 98.88 486 PHE A N 1
ATOM 3842 C CA . PHE A 1 486 ? -2.560 5.809 13.867 1.00 98.88 486 PHE A CA 1
ATOM 3843 C C . PHE A 1 486 ? -1.518 6.905 13.692 1.00 98.88 486 PHE A C 1
ATOM 3845 O O . PHE A 1 486 ? -0.557 6.735 12.943 1.00 98.88 486 PHE A O 1
ATOM 3852 N N . ILE A 1 487 ? -1.733 8.040 14.342 1.00 98.69 487 ILE A N 1
ATOM 3853 C CA . ILE A 1 487 ? -0.864 9.213 14.312 1.00 98.69 487 ILE A CA 1
ATOM 3854 C C . ILE A 1 487 ? -0.061 9.193 15.612 1.00 98.69 487 ILE A C 1
ATOM 3856 O O . ILE A 1 487 ? -0.561 9.527 16.689 1.00 98.69 487 ILE A O 1
ATOM 3860 N N . VAL A 1 488 ? 1.180 8.736 15.506 1.00 98.62 488 VAL A N 1
ATOM 3861 C CA . VAL A 1 488 ? 2.102 8.541 16.622 1.00 98.62 488 VAL A CA 1
ATOM 3862 C C . VAL A 1 488 ? 2.951 9.792 16.784 1.00 98.62 488 VAL A C 1
ATOM 3864 O O . VAL A 1 488 ? 3.771 10.100 15.920 1.00 98.62 488 VAL A O 1
ATOM 3867 N N . GLY A 1 489 ? 2.756 10.503 17.890 1.00 98.00 489 GLY A N 1
ATOM 3868 C CA . GLY A 1 489 ? 3.609 11.606 18.324 1.00 98.00 489 GLY A CA 1
ATOM 3869 C C . GLY A 1 489 ? 4.425 11.217 19.555 1.00 98.00 489 GLY A C 1
ATOM 3870 O O . GLY A 1 489 ? 4.241 10.148 20.139 1.00 98.00 489 GLY A O 1
ATOM 3871 N N . TYR A 1 490 ? 5.316 12.100 20.006 1.00 97.25 490 TYR A N 1
ATOM 3872 C CA . TYR A 1 490 ? 6.037 11.869 21.260 1.00 97.25 490 TYR A CA 1
ATOM 3873 C C . TYR A 1 490 ? 5.049 11.749 22.434 1.00 97.25 490 TYR A C 1
ATOM 3875 O O . TYR A 1 490 ? 4.261 12.668 22.671 1.00 97.25 490 TYR A O 1
ATOM 3883 N N . LYS A 1 491 ? 5.064 10.597 23.124 1.00 97.31 491 LYS A N 1
ATOM 3884 C CA . LYS A 1 491 ? 4.138 10.226 24.211 1.00 97.31 491 LYS A CA 1
ATOM 3885 C C . LYS A 1 491 ? 2.649 10.429 23.880 1.00 97.31 491 LYS A C 1
ATOM 3887 O O . LYS A 1 491 ? 1.840 10.726 24.760 1.00 97.31 491 LYS A O 1
ATOM 3892 N N . SER A 1 492 ? 2.260 10.283 22.614 1.00 98.31 492 SER A N 1
ATOM 3893 C CA . SER A 1 492 ? 0.852 10.365 22.222 1.00 98.31 492 SER A CA 1
ATOM 3894 C C . SER A 1 492 ? 0.506 9.464 21.044 1.00 98.31 492 SER A C 1
ATOM 3896 O O . SER A 1 492 ? 1.310 9.251 20.138 1.00 98.31 492 SER A O 1
ATOM 3898 N N . LEU A 1 493 ? -0.721 8.951 21.065 1.00 98.81 493 LEU A N 1
ATOM 3899 C CA . LEU A 1 493 ? -1.317 8.185 19.978 1.00 98.81 493 LEU A CA 1
ATOM 3900 C C . LEU A 1 493 ? -2.684 8.776 19.660 1.00 98.81 493 LEU A C 1
ATOM 3902 O O . LEU A 1 493 ? -3.585 8.715 20.490 1.00 98.81 493 LEU A O 1
ATOM 3906 N N . GLU A 1 494 ? -2.853 9.326 18.467 1.00 98.81 494 GLU A N 1
ATOM 3907 C CA . GLU A 1 494 ? -4.168 9.675 17.935 1.00 98.81 494 GLU A CA 1
ATOM 3908 C C . GLU A 1 494 ? -4.631 8.594 16.951 1.00 98.81 494 GLU A C 1
ATOM 3910 O O . GLU A 1 494 ? -3.864 8.127 16.113 1.00 98.81 494 GLU A O 1
ATOM 3915 N N . ILE A 1 495 ? -5.885 8.175 17.080 1.00 98.88 495 ILE A N 1
ATOM 3916 C CA . ILE A 1 495 ? -6.544 7.174 16.250 1.00 98.88 495 ILE A CA 1
ATOM 3917 C C . ILE A 1 495 ? -7.701 7.870 15.543 1.00 98.88 495 ILE A C 1
ATOM 3919 O O . ILE A 1 495 ? -8.628 8.362 16.191 1.00 98.88 495 ILE A O 1
ATOM 3923 N N . GLU A 1 496 ? -7.642 7.921 14.217 1.00 98.81 496 GLU A N 1
ATOM 3924 C CA . GLU A 1 496 ? -8.690 8.492 13.375 1.00 98.81 496 GLU A CA 1
ATOM 3925 C C . GLU A 1 496 ? -9.297 7.399 12.497 1.00 98.81 496 GLU A C 1
ATOM 3927 O O . GLU A 1 496 ? -8.599 6.757 11.710 1.00 98.81 496 GLU A O 1
ATOM 3932 N N . TYR A 1 497 ? -10.608 7.218 12.608 1.00 98.88 497 TYR A N 1
ATOM 3933 C CA . TYR A 1 497 ? -11.385 6.321 11.765 1.00 98.88 497 TYR A CA 1
ATOM 3934 C C . TYR A 1 497 ? -12.102 7.106 10.678 1.00 98.88 497 TYR A C 1
ATOM 3936 O O . TYR A 1 497 ? -12.672 8.162 10.946 1.00 98.88 497 TYR A O 1
ATOM 3944 N N . GLN A 1 498 ? -12.135 6.552 9.473 1.00 98.69 498 GLN A N 1
ATOM 3945 C CA . GLN A 1 498 ? -12.966 7.022 8.376 1.00 98.69 498 GLN A CA 1
ATOM 3946 C C . GLN A 1 498 ? -13.590 5.819 7.678 1.00 98.69 498 GLN A C 1
ATOM 3948 O O . GLN A 1 498 ? -12.867 4.886 7.344 1.00 98.69 498 GLN A O 1
ATOM 3953 N N . ALA A 1 499 ? -14.888 5.840 7.393 1.00 98.69 499 ALA A N 1
ATOM 3954 C CA . ALA A 1 499 ? -15.502 4.777 6.606 1.00 98.69 499 ALA A CA 1
ATOM 3955 C C . ALA A 1 499 ? -16.557 5.293 5.631 1.00 98.69 499 ALA A C 1
ATOM 3957 O O . ALA A 1 499 ? -17.285 6.238 5.926 1.00 98.69 499 ALA A O 1
ATOM 3958 N N . ASN A 1 500 ? -16.638 4.640 4.475 1.00 98.44 500 ASN A N 1
ATOM 3959 C CA . ASN A 1 500 ? -17.631 4.893 3.435 1.00 98.44 500 ASN A CA 1
ATOM 3960 C C . ASN A 1 500 ? -18.311 3.571 3.062 1.00 98.44 500 ASN A C 1
ATOM 3962 O O . ASN A 1 500 ? -17.667 2.519 3.073 1.00 98.44 500 ASN A O 1
ATOM 3966 N N . SER A 1 501 ? -19.590 3.614 2.693 1.00 97.94 501 SER A N 1
ATOM 3967 C CA . SER A 1 501 ? -20.337 2.423 2.280 1.00 97.94 501 SER A CA 1
ATOM 3968 C C . SER A 1 501 ? -20.995 2.603 0.917 1.00 97.94 501 SER A C 1
ATOM 3970 O O . SER A 1 501 ? -21.321 3.713 0.508 1.00 97.94 501 SER A O 1
ATOM 3972 N N . ASN A 1 502 ? -21.224 1.501 0.201 1.00 97.06 502 ASN A N 1
ATOM 3973 C CA . ASN A 1 502 ? -22.007 1.521 -1.036 1.00 97.06 502 ASN A CA 1
ATOM 3974 C C . ASN A 1 502 ? -23.534 1.556 -0.791 1.00 97.06 502 ASN A C 1
ATOM 3976 O O . ASN A 1 502 ? -24.295 1.647 -1.759 1.00 97.06 502 ASN A O 1
ATOM 3980 N N . GLY A 1 503 ? -23.979 1.539 0.471 1.00 96.88 503 GLY A N 1
ATOM 3981 C CA . GLY A 1 503 ? -25.377 1.671 0.879 1.00 96.88 503 GLY A CA 1
ATOM 3982 C C . GLY A 1 503 ? -25.539 1.846 2.399 1.00 96.88 503 GLY A C 1
ATOM 3983 O O . GLY A 1 503 ? -24.552 1.839 3.121 1.00 96.88 503 GLY A O 1
ATOM 3984 N N . PRO A 1 504 ? -26.773 2.004 2.910 1.00 97.50 504 PRO A N 1
ATOM 3985 C CA . PRO A 1 504 ? -27.020 2.161 4.344 1.00 97.50 504 PRO A CA 1
ATOM 3986 C C . PRO A 1 504 ? -26.532 0.965 5.178 1.00 97.50 504 PRO A C 1
ATOM 3988 O O . PRO A 1 504 ? -26.912 -0.175 4.901 1.00 97.50 504 PRO A O 1
ATOM 3991 N N . THR A 1 505 ? -25.744 1.202 6.226 1.00 98.31 505 THR A N 1
ATOM 3992 C CA . THR A 1 505 ? -25.276 0.156 7.159 1.00 98.31 505 THR A CA 1
ATOM 3993 C C . THR A 1 505 ? -25.043 0.722 8.561 1.00 98.31 505 THR A C 1
ATOM 3995 O O . THR A 1 505 ? -24.649 1.884 8.681 1.00 98.31 505 THR A O 1
ATOM 3998 N N . PRO A 1 506 ? -25.233 -0.073 9.632 1.00 98.25 506 PRO A N 1
ATOM 3999 C CA . PRO A 1 506 ? -24.757 0.303 10.953 1.00 98.25 506 PRO A CA 1
ATOM 4000 C C . PRO A 1 506 ? -23.230 0.404 10.986 1.00 98.25 506 PRO A C 1
ATOM 4002 O O . PRO A 1 506 ? -22.544 -0.424 10.375 1.00 98.25 506 PRO A O 1
ATOM 4005 N N . ILE A 1 507 ? -22.712 1.384 11.722 1.00 98.69 507 ILE A N 1
ATOM 4006 C CA . ILE A 1 507 ? -21.290 1.541 12.005 1.00 98.69 507 ILE A CA 1
ATOM 4007 C C . ILE A 1 507 ? -21.061 2.278 13.334 1.00 98.69 507 ILE A C 1
ATOM 4009 O O . ILE A 1 507 ? -21.694 3.290 13.627 1.00 98.69 507 ILE A O 1
ATOM 4013 N N . ASN A 1 508 ? -20.151 1.751 14.145 1.00 98.69 508 ASN A N 1
ATOM 4014 C CA . ASN A 1 508 ? -19.701 2.313 15.415 1.00 98.69 508 ASN A CA 1
ATOM 4015 C C . ASN A 1 508 ? -18.318 1.713 15.699 1.00 98.69 508 ASN A C 1
ATOM 4017 O O . ASN A 1 508 ? -18.226 0.517 15.967 1.00 98.69 508 ASN A O 1
ATOM 4021 N N . LEU A 1 509 ? -17.246 2.491 15.557 1.00 98.81 509 LEU A N 1
ATOM 4022 C CA . LEU A 1 509 ? -15.868 1.988 15.632 1.00 98.81 509 LEU A CA 1
ATOM 4023 C C . LEU A 1 509 ? -15.158 2.523 16.871 1.00 98.81 509 LEU A C 1
ATOM 4025 O O . LEU A 1 509 ? -15.305 3.696 17.206 1.00 98.81 509 LEU A O 1
ATOM 4029 N N . THR A 1 510 ? -14.330 1.690 17.496 1.00 98.88 510 THR A N 1
ATOM 4030 C CA . THR A 1 510 ? -13.484 2.089 18.629 1.00 98.88 510 THR A CA 1
ATOM 4031 C C . THR A 1 510 ? -12.196 1.265 18.677 1.00 98.88 510 THR A C 1
ATOM 4033 O O . THR A 1 510 ? -12.033 0.316 17.908 1.00 98.88 510 THR A O 1
ATOM 4036 N N . ASN A 1 511 ? -11.249 1.644 19.538 1.00 98.81 511 ASN A N 1
ATOM 4037 C CA . ASN A 1 511 ? -10.057 0.844 19.822 1.00 98.81 511 ASN A CA 1
ATOM 4038 C C . ASN A 1 511 ? -10.152 0.252 21.232 1.00 98.81 511 ASN A C 1
ATOM 4040 O O . ASN A 1 511 ? -10.395 0.982 22.187 1.00 98.81 511 ASN A O 1
ATOM 4044 N N . HIS A 1 512 ? -9.894 -1.044 21.362 1.00 98.69 512 HIS A N 1
ATOM 4045 C CA . HIS A 1 512 ? -10.117 -1.799 22.594 1.00 98.69 512 HIS A CA 1
ATOM 4046 C C . HIS A 1 512 ? -8.811 -2.045 23.378 1.00 98.69 512 HIS A C 1
ATOM 4048 O O . HIS A 1 512 ? -8.505 -3.149 23.840 1.00 98.69 512 HIS A O 1
ATOM 4054 N N . SER A 1 513 ? -7.988 -1.001 23.512 1.00 98.62 513 SER A N 1
ATOM 4055 C CA . SER A 1 513 ? -6.763 -1.052 24.322 1.00 98.62 513 SER A CA 1
ATOM 4056 C C . SER A 1 513 ? -7.086 -1.190 25.809 1.00 98.62 513 SER A C 1
ATOM 4058 O O . SER A 1 513 ? -7.893 -0.437 26.347 1.00 98.62 513 SER A O 1
ATOM 4060 N N . TYR A 1 514 ? -6.404 -2.118 26.482 1.00 98.62 514 TYR A N 1
ATOM 4061 C CA . TYR A 1 514 ? -6.414 -2.212 27.941 1.00 98.62 514 TYR A CA 1
ATOM 4062 C C . TYR A 1 514 ? -5.154 -1.569 28.491 1.00 98.62 514 TYR A C 1
ATOM 4064 O O . TYR A 1 514 ? -4.060 -2.049 28.213 1.00 98.62 514 TYR A O 1
ATOM 4072 N N . PHE A 1 515 ? -5.294 -0.519 29.285 1.00 98.38 515 PHE A N 1
ATOM 4073 C CA . PHE A 1 515 ? -4.182 0.211 29.875 1.00 98.38 515 PHE A CA 1
ATOM 4074 C C . PHE A 1 515 ? -3.772 -0.389 31.222 1.00 98.38 515 PHE A C 1
ATOM 4076 O O . PHE A 1 515 ? -4.626 -0.767 32.028 1.00 98.38 515 PHE A O 1
ATOM 4083 N N . LYS A 1 516 ? -2.463 -0.431 31.484 1.00 94.81 516 LYS A N 1
ATOM 4084 C CA . LYS A 1 516 ? -1.865 -0.759 32.786 1.00 94.81 516 LYS A CA 1
ATOM 4085 C C . LYS A 1 516 ? -0.899 0.362 33.177 1.00 94.81 516 LYS A C 1
ATOM 4087 O O . LYS A 1 516 ? 0.036 0.652 32.445 1.00 94.81 516 LYS A O 1
ATOM 4092 N N . LEU A 1 517 ? -1.145 1.025 34.306 1.00 92.88 517 LEU A N 1
ATOM 4093 C CA . LEU A 1 517 ? -0.344 2.178 34.766 1.00 92.88 517 LEU A CA 1
ATOM 4094 C C . LEU A 1 517 ? 0.315 1.937 36.136 1.00 92.88 517 LEU A C 1
ATOM 4096 O O . LEU A 1 517 ? 0.809 2.875 36.760 1.00 92.88 517 LEU A O 1
ATOM 4100 N N . GLY A 1 518 ? 0.278 0.691 36.619 1.00 88.81 518 GLY A N 1
ATOM 4101 C CA . GLY A 1 518 ? 0.674 0.306 37.972 1.00 88.81 518 GLY A CA 1
ATOM 4102 C C . GLY A 1 518 ? -0.525 0.113 38.905 1.00 88.81 518 GLY A C 1
ATOM 4103 O O . GLY A 1 518 ? -1.614 -0.246 38.459 1.00 88.81 518 GLY A O 1
ATOM 4104 N N . ASN A 1 519 ? -0.304 0.336 40.201 1.00 88.44 519 ASN A N 1
ATOM 4105 C CA . ASN A 1 519 ? -1.314 0.223 41.258 1.00 88.44 519 ASN A CA 1
ATOM 4106 C C . ASN A 1 519 ? -1.768 1.613 41.740 1.00 88.44 519 ASN A C 1
ATOM 4108 O O . ASN A 1 519 ? -1.165 2.623 41.375 1.00 88.44 519 ASN A O 1
ATOM 4112 N N . ASP A 1 520 ? -2.802 1.650 42.586 1.00 92.75 520 ASP A N 1
ATOM 4113 C CA . ASP A 1 520 ? -3.314 2.857 43.256 1.00 92.75 520 ASP A CA 1
ATOM 4114 C C . ASP A 1 520 ? -3.714 3.983 42.282 1.00 92.75 520 ASP A C 1
ATOM 4116 O O . ASP A 1 520 ? -3.458 5.168 42.526 1.00 92.75 520 ASP A O 1
ATOM 4120 N N . ILE A 1 521 ? -4.333 3.611 41.158 1.00 96.94 521 ILE A N 1
ATOM 4121 C CA . ILE A 1 521 ? -4.635 4.514 40.042 1.00 96.94 521 ILE A CA 1
ATOM 4122 C C . ILE A 1 521 ? -5.794 5.448 40.412 1.00 96.94 521 ILE A C 1
ATOM 4124 O O . ILE A 1 521 ? -6.915 5.001 40.657 1.00 96.94 521 ILE A O 1
ATOM 4128 N N . ASP A 1 522 ? -5.545 6.756 40.381 1.00 97.81 522 ASP A N 1
ATOM 4129 C CA . ASP A 1 522 ? -6.583 7.784 40.470 1.00 97.81 522 ASP A CA 1
ATOM 4130 C C . ASP A 1 522 ? -7.259 7.974 39.114 1.00 97.81 522 ASP A C 1
ATOM 4132 O O . ASP A 1 522 ? -6.586 8.241 38.116 1.00 97.81 522 ASP A O 1
ATOM 4136 N N . ILE A 1 523 ? -8.588 7.873 39.085 1.00 98.25 523 ILE A N 1
ATOM 4137 C CA . ILE A 1 523 ? -9.418 8.107 37.901 1.00 98.25 523 ILE A CA 1
ATOM 4138 C C . ILE A 1 523 ? -10.157 9.435 38.039 1.00 98.25 523 ILE A C 1
ATOM 4140 O O . ILE A 1 523 ? -10.727 9.724 39.091 1.00 98.25 523 ILE A O 1
ATOM 4144 N N . ASN A 1 524 ? -10.190 10.212 36.956 1.00 98.19 524 ASN A N 1
ATOM 4145 C CA . ASN A 1 524 ? -11.035 11.387 36.777 1.00 98.19 524 ASN A CA 1
ATOM 4146 C C . ASN A 1 524 ? -11.860 11.242 35.487 1.00 98.19 524 ASN A C 1
ATOM 4148 O O . ASN A 1 524 ? -11.307 11.107 34.395 1.00 98.19 524 ASN A O 1
ATOM 4152 N N . LEU A 1 525 ? -13.187 11.263 35.624 1.00 98.19 525 LEU A N 1
ATOM 4153 C CA . LEU A 1 525 ? -14.129 11.230 34.504 1.00 98.19 525 LEU A CA 1
ATOM 4154 C C . LEU A 1 525 ? -14.684 12.623 34.201 1.00 98.19 525 LEU A C 1
ATOM 4156 O O . LEU A 1 525 ? -15.114 13.352 35.094 1.00 98.19 525 LEU A O 1
ATOM 4160 N N . SER A 1 526 ? -14.806 12.947 32.920 1.00 97.50 526 SER A N 1
ATOM 4161 C CA . SER A 1 526 ? -15.418 14.201 32.448 1.00 97.50 526 SER A CA 1
ATOM 4162 C C . SER A 1 526 ? -16.919 14.330 32.749 1.00 97.50 526 SER A C 1
ATOM 4164 O O . SER A 1 526 ? -17.460 15.434 32.779 1.00 97.50 526 SER A O 1
ATOM 4166 N N . THR A 1 527 ? -17.598 13.218 33.033 1.00 98.00 527 THR A N 1
ATOM 4167 C CA . THR A 1 527 ? -19.043 13.142 33.280 1.00 98.00 527 THR A CA 1
ATOM 4168 C C . THR A 1 527 ? -19.345 12.178 34.427 1.00 98.00 527 THR A C 1
ATOM 4170 O O . THR A 1 527 ? -18.569 11.265 34.707 1.00 98.00 527 THR A O 1
ATOM 4173 N N . LYS A 1 528 ? -20.475 12.386 35.111 1.00 97.81 528 LYS A N 1
ATOM 4174 C CA . LYS A 1 528 ? -21.032 11.421 36.076 1.00 97.81 528 LYS A CA 1
ATOM 4175 C C . LYS A 1 528 ? -22.072 10.502 35.451 1.00 97.81 528 LYS A C 1
ATOM 4177 O O . LYS A 1 528 ? -22.410 9.489 36.057 1.00 97.81 528 LYS A O 1
ATOM 4182 N N . LYS A 1 529 ? -22.608 10.897 34.295 1.00 98.19 529 LYS A N 1
ATOM 4183 C CA . LYS A 1 529 ? -23.772 10.280 33.673 1.00 98.19 529 LYS A CA 1
ATOM 4184 C C . LYS A 1 529 ? -23.358 9.053 32.886 1.00 98.19 529 LYS A C 1
ATOM 4186 O O . LYS A 1 529 ? -22.447 9.141 32.063 1.00 98.19 529 LYS A O 1
ATOM 4191 N N . TYR A 1 530 ? -24.061 7.955 33.098 1.00 97.81 530 TYR A N 1
ATOM 4192 C CA . TYR A 1 530 ? -23.907 6.733 32.325 1.00 97.81 530 TYR A CA 1
ATOM 4193 C C . TYR A 1 530 ? -25.273 6.141 31.989 1.00 97.81 530 TYR A C 1
ATOM 4195 O O . TYR A 1 530 ? -26.273 6.413 32.660 1.00 97.81 530 TYR A O 1
ATOM 4203 N N . LEU A 1 531 ? -25.306 5.373 30.908 1.00 96.75 531 LEU A N 1
ATOM 4204 C CA . LEU A 1 531 ? -26.480 4.642 30.463 1.00 96.75 531 LEU A CA 1
ATOM 4205 C C . LEU A 1 531 ? -26.641 3.397 31.338 1.00 96.75 531 LEU A C 1
ATOM 4207 O O . LEU A 1 531 ? -25.750 2.548 31.359 1.00 96.75 531 LEU A O 1
ATOM 4211 N N . GLU A 1 532 ? -27.754 3.299 32.063 1.00 97.12 532 GLU A N 1
ATOM 4212 C CA . GLU A 1 532 ? -28.054 2.114 32.864 1.00 97.12 532 GLU A CA 1
ATOM 4213 C C . GLU A 1 532 ? -28.246 0.915 31.932 1.00 97.12 532 GLU A C 1
ATOM 4215 O O . GLU A 1 532 ? -28.867 1.023 30.863 1.00 97.12 532 GLU A O 1
ATOM 4220 N N . THR A 1 533 ? -27.676 -0.225 32.332 1.00 95.69 533 THR A N 1
ATOM 4221 C CA . THR A 1 533 ? -27.833 -1.473 31.595 1.00 95.69 533 THR A CA 1
ATOM 4222 C C . THR A 1 533 ? -28.349 -2.607 32.469 1.00 95.69 533 THR A C 1
ATOM 4224 O O . THR A 1 533 ? -27.966 -2.774 33.627 1.00 95.69 533 THR A O 1
ATOM 4227 N N . SER A 1 534 ? -29.157 -3.467 31.855 1.00 94.00 534 SER A N 1
ATOM 4228 C CA . SER A 1 534 ? -29.564 -4.756 32.396 1.00 94.00 534 SER A CA 1
ATOM 4229 C C . SER A 1 534 ? -29.074 -5.858 31.462 1.00 94.00 534 SER A C 1
ATOM 4231 O O . SER A 1 534 ? -29.398 -5.872 30.275 1.00 94.00 534 SER A O 1
ATOM 4233 N N . ASN A 1 535 ? -28.252 -6.777 31.980 1.00 88.31 535 ASN A N 1
ATOM 4234 C CA . ASN A 1 535 ? -27.570 -7.811 31.184 1.00 88.31 535 ASN A CA 1
ATOM 4235 C C . ASN A 1 535 ? -26.787 -7.238 29.981 1.00 88.31 535 ASN A C 1
ATOM 4237 O O . ASN A 1 535 ? -26.779 -7.823 28.898 1.00 88.31 535 ASN A O 1
ATOM 4241 N N . GLY A 1 536 ? -26.155 -6.074 30.169 1.00 89.69 536 GLY A N 1
ATOM 4242 C CA . GLY A 1 536 ? -25.349 -5.399 29.150 1.00 89.69 536 GLY A CA 1
ATOM 4243 C C . GLY A 1 536 ? -26.148 -4.661 28.072 1.00 89.69 536 GLY A C 1
ATOM 4244 O O . GLY A 1 536 ? -25.541 -4.115 27.159 1.00 89.69 536 GLY A O 1
ATOM 4245 N N . LEU A 1 537 ? -27.482 -4.624 28.148 1.00 95.56 537 LEU A N 1
ATOM 4246 C CA . LEU A 1 537 ? -28.335 -3.865 27.229 1.00 95.56 537 LEU A CA 1
ATOM 4247 C C . LEU A 1 537 ? -28.946 -2.650 27.931 1.00 95.56 537 LEU A C 1
ATOM 4249 O O . LEU A 1 537 ? -29.267 -2.748 29.115 1.00 95.56 537 LEU A O 1
ATOM 4253 N N . PRO A 1 538 ? -29.138 -1.522 27.231 1.00 95.00 538 PRO A N 1
ATOM 4254 C CA . PRO A 1 538 ? -29.661 -0.311 27.847 1.00 95.00 538 PRO A CA 1
ATOM 4255 C C . PRO A 1 538 ? -31.124 -0.475 28.269 1.00 95.00 538 PRO A C 1
ATOM 4257 O O . PRO A 1 538 ? -31.946 -0.958 27.489 1.00 95.00 538 PRO A O 1
ATOM 4260 N N . THR A 1 539 ? -31.481 -0.019 29.470 1.00 95.56 539 THR A N 1
ATOM 4261 C CA . THR A 1 539 ? -32.902 0.091 29.874 1.00 95.56 539 THR A CA 1
ATOM 4262 C C . THR A 1 539 ? -33.558 1.374 29.377 1.00 95.56 539 THR A C 1
ATOM 4264 O O . THR A 1 539 ? -34.785 1.469 29.336 1.00 95.56 539 THR A O 1
ATOM 4267 N N . GLY A 1 540 ? -32.739 2.355 28.985 1.00 90.81 540 GLY A N 1
ATOM 4268 C CA . GLY A 1 540 ? -33.160 3.707 28.625 1.00 90.81 540 GLY A CA 1
ATOM 4269 C C . GLY A 1 540 ? -33.052 4.713 29.774 1.00 90.81 540 GLY A C 1
ATOM 4270 O O . GLY A 1 540 ? -33.269 5.901 29.540 1.00 90.81 540 GLY A O 1
ATOM 4271 N N . GLU A 1 541 ? -32.695 4.280 30.987 1.00 95.25 541 GLU A N 1
ATOM 4272 C CA . GLU A 1 541 ? -32.437 5.186 32.108 1.00 95.25 541 GLU A CA 1
ATOM 4273 C C . GLU A 1 541 ? -31.001 5.732 32.082 1.00 95.25 541 GLU A C 1
ATOM 4275 O O . GLU A 1 541 ? -30.048 5.046 31.712 1.00 95.25 541 GLU A O 1
ATOM 4280 N N . ILE A 1 542 ? -30.843 6.990 32.501 1.00 96.88 542 ILE A N 1
ATOM 4281 C CA . ILE A 1 542 ? -29.538 7.624 32.710 1.00 96.88 542 ILE A CA 1
ATOM 4282 C C . ILE A 1 542 ? -29.341 7.789 34.212 1.00 96.88 542 ILE A C 1
ATOM 4284 O O . ILE A 1 542 ? -30.139 8.455 34.876 1.00 96.88 542 ILE A O 1
ATOM 4288 N N . LEU A 1 543 ? -28.261 7.218 34.735 1.00 97.56 543 LEU A N 1
ATOM 4289 C CA . LEU A 1 543 ? -27.888 7.304 36.144 1.00 97.56 543 LEU A CA 1
ATOM 4290 C C . LEU A 1 543 ? -26.601 8.106 36.323 1.00 97.56 543 LEU A C 1
ATOM 4292 O O . LEU A 1 543 ? -25.875 8.382 35.369 1.00 97.56 543 LEU A O 1
ATOM 4296 N N . GLU A 1 544 ? -26.313 8.484 37.569 1.00 97.88 544 GLU A N 1
ATOM 4297 C CA . GLU A 1 544 ? -25.097 9.211 37.925 1.00 97.88 544 GLU A CA 1
ATOM 4298 C C . GLU A 1 544 ? -24.273 8.474 38.977 1.00 97.88 544 GLU A C 1
ATOM 4300 O O . GLU A 1 544 ? -24.795 7.980 39.980 1.00 97.88 544 GLU A O 1
ATOM 4305 N N . ILE A 1 545 ? -22.954 8.449 38.786 1.00 97.06 545 ILE A N 1
ATOM 4306 C CA . ILE A 1 545 ? -22.029 8.008 39.831 1.00 97.06 545 ILE A CA 1
ATOM 4307 C C . ILE A 1 545 ? -21.847 9.105 40.898 1.00 97.06 545 ILE A C 1
ATOM 4309 O O . ILE A 1 545 ? -21.845 10.295 40.578 1.00 97.06 545 ILE A O 1
ATOM 4313 N N . PRO A 1 546 ? -21.592 8.747 42.172 1.00 95.19 546 PRO A N 1
ATOM 4314 C CA . PRO A 1 546 ? -21.423 9.730 43.249 1.00 95.19 546 PRO A CA 1
ATOM 4315 C C . PRO A 1 546 ? -20.335 10.797 43.006 1.00 95.19 546 PRO A C 1
ATOM 4317 O O . PRO A 1 546 ? -20.501 11.969 43.357 1.00 95.19 546 PRO A O 1
ATOM 4320 N N . SER A 1 547 ? -19.214 10.408 42.393 1.00 96.19 547 SER A N 1
ATOM 4321 C CA . SER A 1 547 ? -18.030 11.249 42.195 1.00 96.19 547 SER A CA 1
ATOM 4322 C C . SER A 1 547 ? -17.355 10.918 40.869 1.00 96.19 547 SER A C 1
ATOM 4324 O O . SER A 1 547 ? -17.287 9.750 40.507 1.00 96.19 547 SER A O 1
ATOM 4326 N N . GLN A 1 548 ? -16.825 11.942 40.195 1.00 96.44 548 GLN A N 1
ATOM 4327 C CA . GLN A 1 548 ? -15.970 11.812 39.007 1.00 96.44 548 GLN A CA 1
ATOM 4328 C C . GLN A 1 548 ? -14.546 11.380 39.354 1.00 96.44 548 GLN A C 1
ATOM 4330 O O . GLN A 1 548 ? -13.832 10.920 38.474 1.00 96.44 548 GLN A O 1
ATOM 4335 N N . ASN A 1 549 ? -14.148 11.556 40.617 1.00 97.62 549 ASN A N 1
ATOM 4336 C CA . ASN A 1 549 ? -12.835 11.196 41.136 1.00 97.62 549 ASN A CA 1
ATOM 4337 C C . ASN A 1 549 ? -12.968 9.995 42.067 1.00 97.62 549 ASN A C 1
ATOM 4339 O O . ASN A 1 549 ? -13.772 10.050 43.007 1.00 97.62 549 ASN A O 1
ATOM 4343 N N . PHE A 1 550 ? -12.203 8.942 41.813 1.00 96.88 550 PHE A N 1
ATOM 4344 C CA . PHE A 1 550 ? -12.177 7.724 42.623 1.00 96.88 550 PHE A CA 1
ATOM 4345 C C . PHE A 1 550 ? -10.907 6.921 42.331 1.00 96.88 550 PHE A C 1
ATOM 4347 O O . PHE A 1 550 ? -10.265 7.131 41.299 1.00 96.88 550 PHE A O 1
ATOM 4354 N N . LYS A 1 551 ? -10.557 5.987 43.220 1.00 96.50 551 LYS A N 1
ATOM 4355 C CA . LYS A 1 551 ? -9.524 4.999 42.918 1.00 96.50 551 LYS A CA 1
ATOM 4356 C C . LYS A 1 551 ? -10.090 3.901 42.036 1.00 96.50 551 LYS A C 1
ATOM 4358 O O . LYS A 1 551 ? -11.224 3.466 42.245 1.00 96.50 551 LYS A O 1
ATOM 4363 N N . LEU A 1 552 ? -9.309 3.448 41.058 1.00 95.81 552 LEU A N 1
ATOM 4364 C CA . LEU A 1 552 ? -9.729 2.413 40.117 1.00 95.81 552 LEU A CA 1
ATOM 4365 C C . LEU A 1 552 ? -10.260 1.183 40.867 1.00 95.81 552 LEU A C 1
ATOM 4367 O O . LEU A 1 552 ? -11.334 0.693 40.531 1.00 95.81 552 LEU A O 1
ATOM 4371 N N . GLU A 1 553 ? -9.548 0.716 41.894 1.00 92.88 553 GLU A N 1
ATOM 4372 C CA . GLU A 1 553 ? -9.878 -0.447 42.729 1.00 92.88 553 GLU A CA 1
ATOM 4373 C C . GLU A 1 553 ? -11.171 -0.331 43.548 1.00 92.88 553 GLU A C 1
ATOM 4375 O O . GLU A 1 553 ? -11.745 -1.360 43.902 1.00 92.88 553 GLU A O 1
ATOM 4380 N N . ASP A 1 554 ? -11.671 0.880 43.806 1.00 93.25 554 ASP A N 1
ATOM 4381 C CA . ASP A 1 554 ? -12.854 1.078 44.652 1.00 93.25 554 ASP A CA 1
ATOM 4382 C C . ASP A 1 554 ? -14.143 0.596 43.981 1.00 93.25 554 ASP A C 1
ATOM 4384 O O . ASP A 1 554 ? -15.159 0.375 44.652 1.00 93.25 554 ASP A O 1
ATOM 4388 N N . ARG A 1 555 ? -14.152 0.517 42.644 1.00 91.44 555 ARG A N 1
ATOM 4389 C CA . ARG A 1 555 ? -15.364 0.270 41.862 1.00 91.44 555 ARG A CA 1
ATOM 4390 C C . ARG A 1 555 ? -15.104 -0.603 40.644 1.00 91.44 555 ARG A C 1
ATOM 4392 O O . ARG A 1 555 ? -14.070 -0.533 39.980 1.00 91.44 555 ARG A O 1
ATOM 4399 N N . LYS A 1 556 ? -16.110 -1.414 40.339 1.00 95.06 556 LYS A N 1
ATOM 4400 C CA . LYS A 1 556 ? -16.232 -2.126 39.075 1.00 95.06 556 LYS A CA 1
ATOM 4401 C C . LYS A 1 556 ? -17.055 -1.273 38.117 1.00 95.06 556 LYS A C 1
ATOM 4403 O O . LYS A 1 556 ? -18.132 -0.827 38.507 1.00 95.06 556 LYS A O 1
ATOM 4408 N N . PHE A 1 557 ? -16.555 -1.095 36.901 1.00 96.44 557 PHE A N 1
ATOM 4409 C CA . PHE A 1 557 ? -17.284 -0.480 35.800 1.00 96.44 557 PHE A CA 1
ATOM 4410 C C . PHE A 1 557 ? -17.298 -1.404 34.590 1.00 96.44 557 PHE A C 1
ATOM 4412 O O . PHE A 1 557 ? -16.304 -2.069 34.283 1.00 96.44 557 PHE A O 1
ATOM 4419 N N . ASP A 1 558 ? -18.443 -1.422 33.927 1.00 96.75 558 ASP A N 1
ATOM 4420 C CA . ASP A 1 558 ? -18.634 -1.893 32.557 1.00 96.75 558 ASP A CA 1
ATOM 4421 C C . ASP A 1 558 ? -19.770 -1.059 31.953 1.00 96.75 558 ASP A C 1
ATOM 4423 O O . ASP A 1 558 ? -20.827 -1.562 31.569 1.00 96.75 558 ASP A O 1
ATOM 4427 N N . ASP A 1 559 ? -19.571 0.259 31.964 1.00 97.81 559 ASP A N 1
ATOM 4428 C CA . ASP A 1 559 ? -20.642 1.236 31.787 1.00 97.81 559 ASP A CA 1
ATOM 4429 C C . ASP A 1 559 ? -20.333 2.219 30.656 1.00 97.81 559 ASP A C 1
ATOM 4431 O O . ASP A 1 559 ? -19.192 2.654 30.468 1.00 97.81 559 ASP A O 1
ATOM 4435 N N . CYS A 1 560 ? -21.378 2.604 29.921 1.00 98.31 560 CYS A N 1
ATOM 4436 C CA . CYS A 1 560 ? -21.303 3.583 28.842 1.00 98.31 560 CYS A CA 1
ATOM 4437 C C . CYS A 1 560 ? -21.590 4.988 29.384 1.00 98.31 560 CYS A C 1
ATOM 4439 O O . CYS A 1 560 ? -22.743 5.347 29.636 1.00 98.31 560 CYS A O 1
ATOM 4441 N N . PHE A 1 561 ? -20.553 5.806 29.531 1.00 98.50 561 PHE A N 1
ATOM 4442 C CA . PHE A 1 561 ? -20.642 7.186 30.003 1.00 98.50 561 PHE A CA 1
ATOM 4443 C C . PHE A 1 561 ? -21.057 8.152 28.888 1.00 98.50 561 PHE A C 1
ATOM 4445 O O . PHE A 1 561 ? -20.639 8.019 27.738 1.00 98.50 561 PHE A O 1
ATOM 4452 N N . ILE A 1 562 ? -21.876 9.147 29.237 1.00 97.81 562 ILE A N 1
ATOM 4453 C CA . ILE A 1 562 ? -22.534 10.058 28.289 1.00 97.81 562 ILE A CA 1
ATOM 4454 C C . ILE A 1 562 ? -21.905 11.453 28.366 1.00 97.81 562 ILE A C 1
ATOM 4456 O O . ILE A 1 562 ? -21.901 12.083 29.430 1.00 97.81 562 ILE A O 1
ATOM 4460 N N . LEU A 1 563 ? -21.424 11.952 27.224 1.00 96.94 563 LEU A N 1
ATOM 4461 C CA . LEU A 1 563 ? -20.879 13.307 27.057 1.00 96.94 563 LEU A CA 1
ATOM 4462 C C . LEU A 1 563 ? -21.892 14.226 26.371 1.00 96.94 563 LEU A C 1
ATOM 4464 O O . LEU A 1 563 ? -22.095 15.363 26.792 1.00 96.94 563 LEU A O 1
ATOM 4468 N N . ASN A 1 564 ? -22.529 13.719 25.316 1.00 92.38 564 ASN A N 1
ATOM 4469 C CA . ASN A 1 564 ? -23.554 14.409 24.544 1.00 92.38 564 ASN A CA 1
ATOM 4470 C C . ASN A 1 564 ? -24.548 13.379 23.994 1.00 92.38 564 ASN A C 1
ATOM 4472 O O . ASN A 1 564 ? -24.139 12.318 23.550 1.00 92.38 564 ASN A O 1
ATOM 4476 N N . GLU A 1 565 ? -25.844 13.677 24.002 1.00 85.69 565 GLU A N 1
ATOM 4477 C CA . GLU A 1 565 ? -26.887 12.751 23.535 1.00 85.69 565 GLU A CA 1
ATOM 4478 C C . GLU A 1 565 ? -27.066 12.752 22.008 1.00 85.69 565 GLU A C 1
ATOM 4480 O O . GLU A 1 565 ? -27.703 11.850 21.467 1.00 85.69 565 GLU A O 1
ATOM 4485 N N . SER A 1 566 ? -26.497 13.733 21.300 1.00 86.12 566 SER A N 1
ATOM 4486 C CA . SER A 1 566 ? -26.582 13.866 19.842 1.00 86.12 566 SER A CA 1
ATOM 4487 C C . SER A 1 566 ? -25.207 14.085 19.222 1.00 86.12 566 SER A C 1
ATOM 4489 O O . SER A 1 566 ? -24.403 14.867 19.728 1.00 86.12 566 SER A O 1
ATOM 4491 N N . SER A 1 567 ? -24.982 13.478 18.060 1.00 90.44 567 SER A N 1
ATOM 4492 C CA . SER A 1 567 ? -23.764 13.633 17.273 1.00 90.44 567 SER A CA 1
ATOM 4493 C C . SER A 1 567 ? -24.031 13.438 15.781 1.00 90.44 567 SER A C 1
ATOM 4495 O O . SER A 1 567 ? -25.019 12.820 15.388 1.00 90.44 567 SER A O 1
ATOM 4497 N N . SER A 1 568 ? -23.143 13.967 14.944 1.00 94.44 568 SER A N 1
ATOM 4498 C CA . SER A 1 568 ? -23.072 13.644 13.518 1.00 94.44 568 SER A CA 1
ATOM 4499 C C . SER A 1 568 ? -22.447 12.264 13.294 1.00 94.44 568 SER A C 1
ATOM 4501 O O . SER A 1 568 ? -21.730 11.740 14.148 1.00 94.44 568 SER A O 1
ATOM 4503 N N . ILE A 1 569 ? -22.674 11.696 12.104 1.00 97.19 569 ILE A N 1
ATOM 4504 C CA . ILE A 1 569 ? -22.035 10.446 11.668 1.00 97.19 569 ILE A CA 1
ATOM 4505 C C . ILE A 1 569 ? -20.504 10.605 11.503 1.00 97.19 569 ILE A C 1
ATOM 4507 O O . ILE A 1 569 ? -19.760 9.655 11.761 1.00 97.19 569 ILE A O 1
ATOM 4511 N N . ASP A 1 570 ? -20.023 11.810 11.162 1.00 98.38 570 ASP A N 1
ATOM 4512 C CA . ASP A 1 570 ? -18.604 12.203 11.181 1.00 98.38 570 ASP A CA 1
ATOM 4513 C C . ASP A 1 570 ? -18.342 13.219 12.295 1.00 98.38 570 ASP A C 1
ATOM 4515 O O . ASP A 1 570 ? -18.854 14.340 12.250 1.00 98.38 570 ASP A O 1
ATOM 4519 N N . THR A 1 571 ? -17.549 12.836 13.293 1.00 98.38 571 THR A N 1
ATOM 4520 C CA . THR A 1 571 ? -17.182 13.692 14.429 1.00 98.38 571 THR A CA 1
ATOM 4521 C C . THR A 1 571 ? -15.762 14.236 14.334 1.00 98.38 571 THR A C 1
ATOM 4523 O O . THR A 1 571 ? -15.347 14.986 15.212 1.00 98.38 571 THR A O 1
ATOM 4526 N N . ARG A 1 572 ? -14.989 13.929 13.282 1.00 98.00 572 ARG A N 1
ATOM 4527 C CA . ARG A 1 572 ? -13.550 14.266 13.229 1.00 98.00 572 ARG A CA 1
ATOM 4528 C C . ARG A 1 572 ? -13.256 15.764 13.241 1.00 98.00 572 ARG A C 1
ATOM 4530 O O . ARG A 1 572 ? -12.154 16.154 13.619 1.00 98.00 572 ARG A O 1
ATOM 4537 N N . SER A 1 573 ? -14.211 16.590 12.814 1.00 97.19 573 SER A N 1
ATOM 4538 C CA . SER A 1 573 ? -14.123 18.054 12.876 1.00 97.19 573 SER A CA 1
ATOM 4539 C C . SER A 1 573 ? -14.518 18.640 14.234 1.00 97.19 573 SER A C 1
ATOM 4541 O O . SER A 1 573 ? -14.341 19.840 14.442 1.00 97.19 573 SER A O 1
ATOM 4543 N N . ASN A 1 574 ? -15.083 17.836 15.139 1.00 97.12 574 ASN A N 1
ATOM 4544 C CA . ASN A 1 574 ? -15.434 18.286 16.480 1.00 97.12 574 ASN A CA 1
ATOM 4545 C C . ASN A 1 574 ? -14.165 18.527 17.304 1.00 97.12 574 ASN A C 1
ATOM 4547 O O . ASN A 1 574 ? -13.082 18.018 17.011 1.00 97.12 574 ASN A O 1
ATOM 4551 N N . GLN A 1 575 ? -14.307 19.305 18.373 1.00 96.19 575 GLN A N 1
ATOM 4552 C CA . GLN A 1 575 ? -13.222 19.510 19.321 1.00 96.19 575 GLN A CA 1
ATOM 4553 C C . GLN A 1 575 ? -12.904 18.201 20.057 1.00 96.19 575 GLN A C 1
ATOM 4555 O O . GLN A 1 575 ? -13.803 17.551 20.586 1.00 96.19 575 GLN A O 1
ATOM 4560 N N . LEU A 1 576 ? -11.617 17.856 20.147 1.00 97.69 576 LEU A N 1
ATOM 4561 C CA . LEU A 1 576 ? -11.138 16.836 21.077 1.00 97.69 576 LEU A CA 1
ATOM 4562 C C . LEU A 1 576 ? -11.304 17.348 22.509 1.00 97.69 576 LEU A C 1
ATOM 4564 O O . LEU A 1 576 ? -10.629 18.298 22.915 1.00 97.69 576 LEU A O 1
ATOM 4568 N N . ILE A 1 577 ? -12.201 16.722 23.264 1.00 97.62 577 ILE A N 1
ATOM 4569 C CA . ILE A 1 577 ? -12.418 17.020 24.682 1.00 97.62 577 ILE A CA 1
ATOM 4570 C C . ILE A 1 577 ? -11.780 15.934 25.541 1.00 97.62 577 ILE A C 1
ATOM 4572 O O . ILE A 1 577 ? -11.767 14.773 25.149 1.00 97.62 577 ILE A O 1
ATOM 4576 N N . GLU A 1 578 ? -11.234 16.302 26.700 1.00 98.50 578 GLU A N 1
ATOM 4577 C CA . GLU A 1 578 ? -10.775 15.335 27.702 1.00 98.50 578 GLU A CA 1
ATOM 4578 C C . GLU A 1 578 ? -11.982 14.601 28.280 1.00 98.50 578 GLU A C 1
ATOM 4580 O O . GLU A 1 578 ? -12.880 15.227 28.840 1.00 98.50 578 GLU A O 1
ATOM 4585 N N . ILE A 1 579 ? -12.006 13.279 28.116 1.00 98.56 579 ILE A N 1
ATOM 4586 C CA . ILE A 1 579 ? -13.127 12.441 28.551 1.00 98.56 579 ILE A CA 1
ATOM 4587 C C . ILE A 1 579 ? -12.790 11.631 29.802 1.00 98.56 579 ILE A C 1
ATOM 4589 O O . ILE A 1 579 ? -13.678 11.339 30.607 1.00 98.56 579 ILE A O 1
ATOM 4593 N N . PHE A 1 580 ? -11.510 11.299 29.963 1.00 98.69 580 PHE A N 1
ATOM 4594 C CA . PHE A 1 580 ? -11.004 10.374 30.962 1.00 98.69 580 PHE A CA 1
ATOM 4595 C C . PHE A 1 580 ? -9.541 10.685 31.265 1.00 98.69 580 PHE A C 1
ATOM 4597 O O . PHE A 1 580 ? -8.738 10.897 30.350 1.00 98.69 580 PHE A O 1
ATOM 4604 N N . LYS A 1 581 ? -9.176 10.629 32.542 1.00 98.62 581 LYS A N 1
ATOM 4605 C CA . LYS A 1 581 ? -7.792 10.705 32.995 1.00 98.62 581 LYS A CA 1
ATOM 4606 C C . LYS A 1 581 ? -7.526 9.649 34.060 1.00 98.62 581 LYS A C 1
ATOM 4608 O O . LYS A 1 581 ? -8.302 9.510 35.000 1.00 98.62 581 LYS A O 1
ATOM 4613 N N . ALA A 1 582 ? -6.413 8.942 33.918 1.00 98.38 582 ALA A N 1
ATOM 4614 C CA . ALA A 1 582 ? -5.878 8.028 34.916 1.00 98.38 582 ALA A CA 1
ATOM 4615 C C . ALA A 1 582 ? -4.466 8.463 35.308 1.00 98.38 582 ALA A C 1
ATOM 4617 O O . ALA A 1 582 ? -3.674 8.847 34.444 1.00 98.38 582 ALA A O 1
ATOM 4618 N N . SER A 1 583 ? -4.127 8.408 36.591 1.00 97.38 583 SER A N 1
ATOM 4619 C CA . SER A 1 583 ? -2.790 8.778 37.058 1.00 97.38 583 SER A CA 1
ATOM 4620 C C . SER A 1 583 ? -2.324 7.968 38.257 1.00 97.38 583 SER A C 1
ATOM 4622 O O . SER A 1 583 ? -3.101 7.662 39.156 1.00 97.38 583 SER A O 1
ATOM 4624 N N . THR A 1 584 ? -1.027 7.700 38.281 1.00 95.00 584 THR A N 1
ATOM 4625 C CA . THR A 1 584 ? -0.245 7.267 39.441 1.00 95.00 584 THR A CA 1
ATOM 4626 C C . THR A 1 584 ? 0.829 8.329 39.719 1.00 95.00 584 THR A C 1
ATOM 4628 O O . THR A 1 584 ? 0.961 9.287 38.950 1.00 95.00 584 THR A O 1
ATOM 4631 N N . PRO A 1 585 ? 1.638 8.208 40.787 1.00 90.19 585 PRO A N 1
ATOM 4632 C CA . PRO A 1 585 ? 2.774 9.110 40.990 1.00 90.19 585 PRO A CA 1
ATOM 4633 C C . PRO A 1 585 ? 3.802 9.098 39.845 1.00 90.19 585 PRO A C 1
ATOM 4635 O O . PRO A 1 585 ? 4.545 10.066 39.696 1.00 90.19 585 PRO A O 1
ATOM 4638 N N . SER A 1 586 ? 3.858 8.013 39.064 1.00 86.69 586 SER A N 1
ATOM 4639 C CA . SER A 1 586 ? 4.876 7.786 38.030 1.00 86.69 586 SER A CA 1
ATOM 4640 C C . SER A 1 586 ? 4.362 7.959 36.603 1.00 86.69 586 SER A C 1
ATOM 4642 O O . SER A 1 586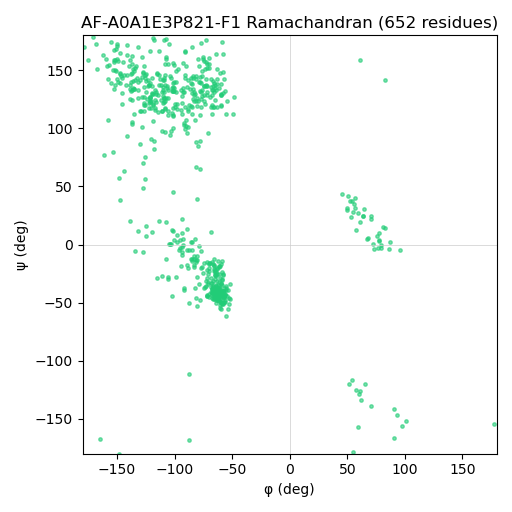 ? 5.150 8.320 35.734 1.00 86.69 586 SER A O 1
ATOM 4644 N N . HIS A 1 587 ? 3.069 7.729 36.360 1.00 91.31 587 HIS A N 1
ATOM 4645 C CA . HIS A 1 587 ? 2.484 7.762 35.020 1.00 91.31 587 HIS A CA 1
ATOM 4646 C C . HIS A 1 587 ? 1.156 8.497 35.006 1.00 91.31 587 HIS A C 1
ATOM 4648 O O . HIS A 1 587 ? 0.381 8.453 35.962 1.00 91.31 587 HIS A O 1
ATOM 4654 N N . SER A 1 588 ? 0.833 9.107 33.872 1.00 96.31 588 SER A N 1
ATOM 4655 C CA . SER A 1 588 ? -0.539 9.531 33.598 1.00 96.31 588 SER A CA 1
ATOM 4656 C C . SER A 1 588 ? -0.964 9.176 32.185 1.00 96.31 588 SER A C 1
ATOM 4658 O O . SER A 1 588 ? -0.146 9.168 31.269 1.00 96.31 588 SER A O 1
ATOM 4660 N N . LEU A 1 589 ? -2.256 8.919 32.029 1.00 98.44 589 LEU A N 1
ATOM 4661 C CA . LEU A 1 589 ? -2.954 8.754 30.767 1.00 98.44 589 LEU A CA 1
ATOM 4662 C C . LEU A 1 589 ? -4.102 9.754 30.733 1.00 98.44 589 LEU A C 1
ATOM 4664 O O . LEU A 1 589 ? -4.952 9.762 31.618 1.00 98.44 589 LEU A O 1
ATOM 4668 N N . THR A 1 590 ? -4.143 10.578 29.697 1.00 98.81 590 THR A N 1
ATOM 4669 C CA . THR A 1 590 ? -5.298 11.413 29.363 1.00 98.81 590 THR A CA 1
ATOM 4670 C C . THR A 1 590 ? -5.867 10.934 28.039 1.00 98.81 590 THR A C 1
ATOM 4672 O O . THR A 1 590 ? -5.126 10.795 27.064 1.00 98.81 590 THR A O 1
ATOM 4675 N N . ILE A 1 591 ? -7.170 10.678 28.001 1.00 98.88 591 ILE A N 1
ATOM 4676 C CA . ILE A 1 591 ? -7.886 10.284 26.791 1.00 98.88 591 ILE A CA 1
ATOM 4677 C C . ILE A 1 591 ? -8.789 11.434 26.382 1.00 98.88 591 ILE A C 1
ATOM 4679 O O . ILE A 1 591 ? -9.590 11.941 27.174 1.00 98.88 591 ILE A O 1
ATOM 4683 N N . GLN A 1 592 ? -8.651 11.829 25.125 1.00 98.88 592 GLN A N 1
ATOM 4684 C CA . GLN A 1 592 ? -9.506 12.804 24.477 1.00 98.88 592 GLN A CA 1
ATOM 4685 C C . GLN A 1 592 ? -10.273 12.142 23.340 1.00 98.88 592 GLN A C 1
ATOM 4687 O O . GLN A 1 592 ? -9.743 11.251 22.677 1.00 98.88 592 GLN A O 1
ATOM 4692 N N . SER A 1 593 ? -11.501 12.577 23.084 1.00 98.75 593 SER A N 1
ATOM 4693 C CA . SER A 1 593 ? -12.279 12.066 21.956 1.00 98.75 593 SER A CA 1
ATOM 4694 C C . SER A 1 593 ? -13.240 13.108 21.400 1.00 98.75 593 SER A C 1
ATOM 4696 O O . SER A 1 593 ? -13.568 14.087 22.071 1.00 98.75 593 SER A O 1
ATOM 4698 N N . THR A 1 594 ? -13.657 12.895 20.155 1.00 98.56 594 THR A N 1
ATOM 4699 C CA . THR A 1 594 ? -14.737 13.635 19.492 1.00 98.56 594 THR A CA 1
ATOM 4700 C C . THR A 1 594 ? -16.099 12.951 19.617 1.00 98.56 594 THR A C 1
ATOM 4702 O O . THR A 1 594 ? -17.104 13.508 19.174 1.00 98.56 594 THR A O 1
ATOM 4705 N N . GLU A 1 595 ? -16.133 11.738 20.171 1.00 98.50 595 GLU A N 1
ATOM 4706 C CA . GLU A 1 595 ? -17.327 10.900 20.237 1.00 98.50 595 GLU A CA 1
ATOM 4707 C C . GLU A 1 595 ? -18.293 11.318 21.365 1.00 98.50 595 GLU A C 1
ATOM 4709 O O . GLU A 1 595 ? -17.872 11.896 22.370 1.00 98.50 595 GLU A O 1
ATOM 4714 N N . PRO A 1 596 ? -19.602 11.032 21.221 1.00 98.06 596 PRO A N 1
ATOM 4715 C CA . PRO A 1 596 ? -20.637 11.450 22.175 1.00 98.06 596 PRO A CA 1
ATOM 4716 C C . PRO A 1 596 ? -20.658 10.651 23.486 1.00 98.06 596 PRO A C 1
ATOM 4718 O O . PRO A 1 596 ? -21.293 11.067 24.460 1.00 98.06 596 PRO A O 1
ATOM 4721 N N . SER A 1 597 ? -19.998 9.496 23.523 1.00 98.50 597 SER A N 1
ATOM 4722 C CA . SER A 1 597 ? -19.985 8.597 24.675 1.00 98.50 597 SER A CA 1
ATOM 4723 C C . SER A 1 597 ? -18.684 7.802 24.735 1.00 98.50 597 SER A C 1
ATOM 4725 O O . SER A 1 597 ? -17.916 7.779 23.770 1.00 98.50 597 SER A O 1
ATOM 4727 N N . PHE A 1 598 ? -18.436 7.135 25.857 1.00 98.75 598 PHE A N 1
ATOM 4728 C CA . PHE A 1 598 ? -17.343 6.175 25.974 1.00 98.75 598 PHE A CA 1
ATOM 4729 C C . PHE A 1 598 ? -17.703 5.039 26.931 1.00 98.75 598 PHE A C 1
ATOM 4731 O O . PHE A 1 598 ? -18.272 5.283 27.995 1.00 98.75 598 PHE A O 1
ATOM 4738 N N . GLN A 1 599 ? -17.346 3.805 26.577 1.00 98.69 599 GLN A N 1
ATOM 4739 C CA . GLN A 1 599 ? -17.367 2.690 27.523 1.00 98.69 599 GLN A CA 1
ATOM 4740 C C . GLN A 1 599 ? -16.175 2.836 28.470 1.00 98.69 599 GLN A C 1
ATOM 4742 O O . GLN A 1 599 ? -15.065 3.123 28.018 1.00 98.69 599 GLN A O 1
ATOM 4747 N N . PHE A 1 600 ? -16.380 2.622 29.766 1.00 98.62 600 PHE A N 1
ATOM 4748 C CA . PHE A 1 600 ? -15.291 2.419 30.716 1.00 98.62 600 PHE A CA 1
ATOM 4749 C C . PHE A 1 600 ? -15.441 1.049 31.368 1.00 98.62 600 PHE A C 1
ATOM 4751 O O . PHE A 1 600 ? -16.423 0.781 32.062 1.00 98.62 600 PHE A O 1
ATOM 4758 N N . TYR A 1 601 ? -14.448 0.193 31.138 1.00 98.44 601 TYR A N 1
ATOM 4759 C CA . TYR A 1 601 ? -14.422 -1.175 31.628 1.00 98.44 601 TYR A CA 1
ATOM 4760 C C . TYR A 1 601 ? -13.190 -1.422 32.496 1.00 98.44 601 TYR A C 1
ATOM 4762 O O . TYR A 1 601 ? -12.054 -1.282 32.041 1.00 98.44 601 TYR A O 1
ATOM 4770 N N . THR A 1 602 ? -13.389 -1.853 33.741 1.00 97.81 602 THR A N 1
ATOM 4771 C CA . THR A 1 602 ? -12.290 -2.062 34.700 1.00 97.81 602 THR A CA 1
ATOM 4772 C C . THR A 1 602 ? -11.555 -3.397 34.557 1.00 97.81 602 THR A C 1
ATOM 4774 O O . THR A 1 602 ? -10.669 -3.694 35.357 1.00 97.81 602 THR A O 1
ATOM 4777 N N . GLY A 1 603 ? -11.878 -4.206 33.543 1.00 96.88 603 GLY A N 1
ATOM 4778 C CA . GLY A 1 603 ? -11.135 -5.436 33.254 1.00 96.88 603 GLY A CA 1
ATOM 4779 C C . GLY A 1 603 ? -11.513 -6.638 34.115 1.00 96.88 603 GLY A C 1
ATOM 4780 O O . GLY A 1 603 ? -10.764 -7.612 34.157 1.00 96.88 603 GLY A O 1
ATOM 4781 N N . ASP A 1 604 ? -12.639 -6.613 34.830 1.00 96.56 604 ASP A N 1
ATOM 4782 C CA . ASP A 1 604 ? -12.940 -7.623 35.857 1.00 96.56 604 ASP A CA 1
ATOM 4783 C C . ASP A 1 604 ? -13.149 -9.043 35.307 1.00 96.56 604 ASP A C 1
ATOM 4785 O O . ASP A 1 604 ? -12.989 -10.019 36.036 1.00 96.56 604 ASP A O 1
ATOM 4789 N N . GLY A 1 605 ? -13.506 -9.160 34.031 1.00 93.38 605 GLY A N 1
ATOM 4790 C CA . GLY A 1 605 ? -13.695 -10.417 33.303 1.00 93.38 605 GLY A CA 1
ATOM 4791 C C . GLY A 1 605 ? -12.452 -10.896 32.552 1.00 93.38 605 GLY A C 1
ATOM 4792 O O . GLY A 1 605 ? -12.492 -11.968 31.953 1.00 93.38 605 GLY A O 1
ATOM 4793 N N . VAL A 1 606 ? -11.347 -10.143 32.584 1.00 95.75 606 VAL A N 1
ATOM 4794 C CA . VAL A 1 606 ? -10.083 -10.574 31.978 1.00 95.75 606 VAL A CA 1
ATOM 4795 C C . VAL A 1 606 ? -9.557 -11.783 32.747 1.00 95.75 606 VAL A C 1
ATOM 4797 O O . VAL A 1 606 ? -9.274 -11.703 33.938 1.00 95.75 606 VAL A O 1
ATOM 4800 N N . ASN A 1 607 ? -9.431 -12.921 32.072 1.00 94.56 607 ASN A N 1
ATOM 4801 C CA . ASN A 1 607 ? -8.819 -14.118 32.638 1.00 94.56 607 ASN A CA 1
ATOM 4802 C C . ASN A 1 607 ? -8.244 -14.985 31.515 1.00 94.56 607 ASN A C 1
ATOM 4804 O O . ASN A 1 607 ? -8.869 -15.947 31.066 1.00 94.56 607 ASN A O 1
ATOM 4808 N N . ILE A 1 608 ? -7.069 -14.602 31.022 1.00 94.75 608 ILE A N 1
ATOM 4809 C CA . ILE A 1 608 ? -6.400 -15.271 29.908 1.00 94.75 608 ILE A CA 1
ATOM 4810 C C . ILE A 1 608 ? -4.885 -15.232 30.092 1.00 94.75 608 ILE A C 1
ATOM 4812 O O . ILE A 1 608 ? -4.296 -14.179 30.319 1.00 94.75 608 ILE A O 1
ATOM 4816 N N . GLN A 1 609 ? -4.244 -16.396 29.957 1.00 92.62 609 GLN A N 1
ATOM 4817 C CA . GLN A 1 609 ? -2.801 -16.560 30.159 1.00 92.62 609 GLN A CA 1
ATOM 4818 C C . GLN A 1 609 ? -2.341 -15.989 31.511 1.00 92.62 609 GLN A C 1
ATOM 4820 O O . GLN A 1 609 ? -2.789 -16.450 32.558 1.00 92.62 609 GLN A O 1
ATOM 4825 N N . ASN A 1 610 ? -1.439 -15.010 31.487 1.00 91.56 610 ASN A N 1
ATOM 4826 C CA . ASN A 1 610 ? -0.891 -14.314 32.646 1.00 91.56 610 ASN A CA 1
ATOM 4827 C C . ASN A 1 610 ? -1.664 -13.032 33.003 1.00 91.56 610 ASN A C 1
ATOM 4829 O O . ASN A 1 610 ? -1.226 -12.291 33.880 1.00 91.56 610 ASN A O 1
ATOM 4833 N N . PHE A 1 611 ? -2.775 -12.749 32.319 1.00 95.56 611 PHE A N 1
ATOM 4834 C CA . PHE A 1 611 ? -3.647 -11.622 32.620 1.00 95.56 611 PHE A CA 1
ATOM 4835 C C . PHE A 1 611 ? -4.854 -12.107 33.420 1.00 95.56 611 PHE A C 1
ATOM 4837 O O . PHE A 1 611 ? -5.629 -12.957 32.979 1.00 95.56 611 PHE A O 1
ATOM 4844 N N . HIS A 1 612 ? -5.006 -11.541 34.608 1.00 95.31 612 HIS A N 1
ATOM 4845 C CA . HIS A 1 612 ? -6.098 -11.802 35.536 1.00 95.31 612 HIS A CA 1
ATOM 4846 C C . HIS A 1 612 ? -7.064 -10.618 35.600 1.00 95.31 612 HIS A C 1
ATOM 4848 O O . HIS A 1 612 ? -6.831 -9.567 34.991 1.00 95.31 612 HIS A O 1
ATOM 4854 N N . SER A 1 613 ? -8.128 -10.792 36.381 1.00 95.81 613 SER A N 1
ATOM 4855 C CA . SER A 1 613 ? -9.137 -9.767 36.622 1.00 95.81 613 SER A CA 1
ATOM 4856 C C . SER A 1 613 ? -8.456 -8.451 36.990 1.00 95.81 613 SER A C 1
ATOM 4858 O O . SER A 1 613 ? -7.603 -8.425 37.880 1.00 95.81 613 SER A O 1
ATOM 4860 N N . ARG A 1 614 ? -8.809 -7.376 36.279 1.00 95.25 614 ARG A N 1
ATOM 4861 C CA . ARG A 1 614 ? -8.297 -6.016 36.510 1.00 95.25 614 ARG A CA 1
ATOM 4862 C C . ARG A 1 614 ? -6.789 -5.843 36.288 1.00 95.25 614 ARG A C 1
ATOM 4864 O O . ARG A 1 614 ? -6.198 -4.900 36.802 1.00 95.25 614 ARG A O 1
ATOM 4871 N N . SER A 1 615 ? -6.163 -6.701 35.472 1.00 95.81 615 SER A N 1
ATOM 4872 C CA . SER A 1 615 ? -4.771 -6.487 35.016 1.00 95.81 615 SER A CA 1
ATOM 4873 C C . SER A 1 615 ? -4.597 -5.200 34.203 1.00 95.81 615 SER A C 1
ATOM 4875 O O . SER A 1 615 ? -3.480 -4.726 34.025 1.00 95.81 615 SER A O 1
ATOM 4877 N N . GLY A 1 616 ? -5.698 -4.656 33.688 1.00 97.00 616 GLY A N 1
ATOM 4878 C CA . GLY A 1 616 ? -5.779 -3.377 33.005 1.00 97.00 616 GLY A CA 1
ATOM 4879 C C . GLY A 1 616 ? -7.239 -2.979 32.812 1.00 97.00 616 GLY A C 1
ATOM 4880 O O . GLY A 1 616 ? -8.141 -3.774 33.081 1.00 97.00 616 GLY A O 1
ATOM 4881 N N . PHE A 1 617 ? -7.470 -1.763 32.333 1.00 98.31 617 PHE A N 1
ATOM 4882 C CA . PHE A 1 617 ? -8.803 -1.206 32.091 1.00 98.31 617 PHE A CA 1
ATOM 4883 C C . PHE A 1 617 ? -8.917 -0.678 30.658 1.00 98.31 617 PHE A C 1
ATOM 4885 O O . PHE A 1 617 ? -7.928 -0.209 30.100 1.00 98.31 617 PHE A O 1
ATOM 4892 N N . ALA A 1 618 ? -10.107 -0.731 30.067 1.00 98.62 618 ALA A N 1
ATOM 4893 C CA . ALA A 1 618 ? -10.377 -0.219 28.727 1.00 98.62 618 ALA A CA 1
ATOM 4894 C C . ALA A 1 618 ? -11.245 1.042 28.789 1.00 98.62 618 ALA A C 1
ATOM 4896 O O . ALA A 1 618 ? -12.140 1.158 29.629 1.00 98.62 618 ALA A O 1
ATOM 4897 N N . VAL A 1 619 ? -10.965 1.986 27.892 1.00 98.75 619 VAL A N 1
ATOM 4898 C CA . VAL A 1 619 ? -11.792 3.172 27.658 1.00 98.75 619 VAL A CA 1
ATOM 4899 C C . VAL A 1 619 ? -12.033 3.258 26.162 1.00 98.75 619 VAL A C 1
ATOM 4901 O O . VAL A 1 619 ? -11.088 3.458 25.401 1.00 98.75 619 VAL A O 1
ATOM 4904 N N . GLU A 1 620 ? -13.284 3.101 25.750 1.00 98.75 620 GLU A N 1
ATOM 4905 C CA . GLU A 1 620 ? -13.661 2.943 24.347 1.00 98.75 620 GLU A CA 1
ATOM 4906 C C . GLU A 1 620 ? -14.625 4.060 23.936 1.00 98.75 620 GLU A C 1
ATOM 4908 O O . GLU A 1 620 ? -15.844 3.928 24.094 1.00 98.75 620 GLU A O 1
ATOM 4913 N N . PRO A 1 621 ? -14.122 5.193 23.420 1.00 98.75 621 PRO A N 1
ATOM 4914 C CA . PRO A 1 621 ? -14.986 6.229 22.875 1.00 98.75 621 PRO A CA 1
ATOM 4915 C C . PRO A 1 621 ? -15.766 5.705 21.671 1.00 98.75 621 PRO A C 1
ATOM 4917 O O . PRO A 1 621 ? -15.206 4.998 20.830 1.00 98.75 621 PRO A O 1
ATOM 4920 N N . GLY A 1 622 ? -17.048 6.045 21.593 1.00 97.94 622 GLY A N 1
ATOM 4921 C CA . GLY A 1 622 ? -17.956 5.554 20.560 1.00 97.94 622 GLY A CA 1
ATOM 4922 C C . GLY A 1 622 ? -19.384 6.058 20.754 1.00 97.94 622 GLY A C 1
ATOM 4923 O O . GLY A 1 622 ? -19.617 7.117 21.349 1.00 97.94 622 GLY A O 1
ATOM 4924 N N . ARG A 1 623 ? -20.360 5.298 20.245 1.00 98.00 623 ARG A N 1
ATOM 4925 C CA . ARG A 1 623 ? -21.765 5.731 20.136 1.00 98.00 623 ARG A CA 1
ATOM 4926 C C . ARG A 1 623 ? -22.730 4.754 20.791 1.00 98.00 623 ARG A C 1
ATOM 4928 O O . ARG A 1 623 ? -23.460 4.043 20.103 1.00 98.00 623 ARG A O 1
ATOM 4935 N N . PHE A 1 624 ? -22.757 4.798 22.120 1.00 97.81 624 PHE A N 1
ATOM 4936 C CA . PHE A 1 624 ? -23.701 4.100 22.991 1.00 97.81 624 PHE A CA 1
ATOM 4937 C C . PHE A 1 624 ? -23.769 2.577 22.774 1.00 97.81 624 PHE A C 1
ATOM 4939 O O . PHE A 1 624 ? -23.049 1.984 21.970 1.00 97.81 624 PHE A O 1
ATOM 4946 N N . ILE A 1 625 ? -24.648 1.930 23.535 1.00 97.81 625 ILE A N 1
ATOM 4947 C CA . ILE A 1 625 ? -24.941 0.499 23.444 1.00 97.81 625 ILE A CA 1
ATOM 4948 C C . ILE A 1 625 ? -26.260 0.342 22.694 1.00 97.81 625 ILE A C 1
ATOM 4950 O O . ILE A 1 625 ? -27.202 1.086 22.961 1.00 97.81 625 ILE A O 1
ATOM 4954 N N . ASP A 1 626 ? -26.329 -0.590 21.740 1.00 97.94 626 ASP A N 1
ATOM 4955 C CA . ASP A 1 626 ? -27.538 -0.882 20.954 1.00 97.94 626 ASP A CA 1
ATOM 4956 C C . ASP A 1 626 ? -28.165 0.352 20.265 1.00 97.94 626 ASP A C 1
ATOM 4958 O O . ASP A 1 626 ? -29.350 0.372 19.936 1.00 97.94 626 ASP A O 1
ATOM 4962 N N . ALA A 1 627 ? -27.366 1.402 20.018 1.00 97.62 627 ALA A N 1
ATOM 4963 C CA . ALA A 1 627 ? -27.830 2.660 19.428 1.00 97.62 627 ALA A CA 1
ATOM 4964 C C . ALA A 1 627 ? -28.626 2.469 18.129 1.00 97.62 627 ALA A C 1
ATOM 4966 O O . ALA A 1 627 ? -29.595 3.190 17.910 1.00 97.62 627 ALA A O 1
ATOM 4967 N N . ILE A 1 628 ? -28.286 1.473 17.306 1.00 97.81 628 ILE A N 1
ATOM 4968 C CA . ILE A 1 628 ? -29.005 1.150 16.067 1.00 97.81 628 ILE A CA 1
ATOM 4969 C C . ILE A 1 628 ? -30.488 0.806 16.292 1.00 97.81 628 ILE A C 1
ATOM 4971 O O . ILE A 1 628 ? -31.316 1.095 15.429 1.00 97.81 628 ILE A O 1
ATOM 4975 N N . ASN A 1 629 ? -30.837 0.242 17.450 1.00 97.31 629 ASN A N 1
ATOM 4976 C CA . ASN A 1 629 ? -32.213 -0.064 17.847 1.00 97.31 629 ASN A CA 1
ATOM 4977 C C . ASN A 1 629 ? -32.838 1.028 18.731 1.00 97.31 629 ASN A C 1
ATOM 4979 O O . ASN A 1 629 ? -34.029 0.967 19.043 1.00 97.31 629 ASN A O 1
ATOM 4983 N N . SER A 1 630 ? -32.067 2.052 19.105 1.00 94.56 630 SER A N 1
ATOM 4984 C CA . SER A 1 630 ? -32.563 3.198 19.858 1.00 94.56 630 SER A CA 1
ATOM 4985 C C . SER A 1 630 ? -33.214 4.230 18.927 1.00 94.56 630 SER A C 1
ATOM 4987 O O . SER A 1 630 ? -32.576 4.714 17.984 1.00 94.56 630 SER A O 1
ATOM 4989 N N . PRO A 1 631 ? -34.452 4.673 19.210 1.00 89.94 631 PRO A N 1
ATOM 4990 C CA . PRO A 1 631 ? -35.075 5.760 18.457 1.00 89.94 631 PRO A CA 1
ATOM 4991 C C . PRO A 1 631 ? -34.364 7.109 18.664 1.00 89.94 631 PRO A C 1
ATOM 4993 O O . PRO A 1 631 ? -34.578 8.025 17.876 1.00 89.94 631 PRO A O 1
ATOM 4996 N N . ILE A 1 632 ? -33.533 7.234 19.705 1.00 91.19 632 ILE A N 1
ATOM 4997 C CA . ILE A 1 632 ? -32.811 8.466 20.050 1.00 91.19 632 ILE A CA 1
ATOM 4998 C C . ILE A 1 632 ? -31.426 8.494 19.389 1.00 91.19 632 ILE A C 1
ATOM 5000 O O . ILE A 1 632 ? -30.994 9.540 18.914 1.00 91.19 632 ILE A O 1
ATOM 5004 N N . TYR A 1 633 ? -30.733 7.351 19.343 1.00 94.81 633 TYR A N 1
ATOM 5005 C CA . TYR A 1 633 ? -29.309 7.302 18.980 1.00 94.81 633 TYR A CA 1
ATOM 5006 C C . TYR A 1 633 ? -29.020 6.712 17.591 1.00 94.81 633 TYR A C 1
ATOM 5008 O O . TYR A 1 633 ? -27.907 6.863 17.088 1.00 94.81 633 TYR A O 1
ATOM 5016 N N . SER A 1 634 ? -29.996 6.066 16.943 1.00 94.62 634 SER A N 1
ATOM 5017 C CA . SER A 1 634 ? -29.780 5.327 15.684 1.00 94.62 634 SER A CA 1
ATOM 5018 C C . SER A 1 634 ? -29.232 6.178 14.538 1.00 94.62 634 SER A C 1
ATOM 5020 O O . SER A 1 634 ? -28.396 5.704 13.771 1.00 94.62 634 SER A O 1
ATOM 5022 N N . ASN A 1 635 ? -29.622 7.449 14.438 1.00 92.81 635 ASN A N 1
ATOM 5023 C CA . ASN A 1 635 ? -29.125 8.362 13.403 1.00 92.81 635 ASN A CA 1
ATOM 5024 C C . ASN A 1 635 ? -27.610 8.630 13.486 1.00 92.81 635 ASN A C 1
ATOM 5026 O O . ASN A 1 635 ? -27.014 9.033 12.493 1.00 92.81 635 ASN A O 1
ATOM 5030 N N . GLN A 1 636 ? -26.982 8.391 14.638 1.00 95.69 636 GLN A N 1
ATOM 5031 C CA . GLN A 1 636 ? -25.547 8.604 14.848 1.00 95.69 636 GLN A CA 1
ATOM 5032 C C . GLN A 1 636 ? -24.715 7.404 14.388 1.00 95.69 636 GLN A C 1
ATOM 5034 O O . GLN A 1 636 ? -23.497 7.513 14.275 1.00 95.69 636 GLN A O 1
ATOM 5039 N N . VAL A 1 637 ? -25.349 6.255 14.142 1.00 98.00 637 VAL A N 1
ATOM 5040 C CA . VAL A 1 637 ? -24.675 4.984 13.830 1.00 98.00 637 VAL A CA 1
ATOM 5041 C C . VAL A 1 637 ? -25.139 4.363 12.516 1.00 98.00 637 VAL A C 1
ATOM 5043 O O . VAL A 1 637 ? -24.749 3.244 12.210 1.00 98.00 637 VAL A O 1
ATOM 5046 N N . VAL A 1 638 ? -25.956 5.056 11.721 1.00 98.06 638 VAL A N 1
ATOM 5047 C CA . VAL A 1 638 ? -26.328 4.627 10.365 1.00 98.06 638 VAL A CA 1
ATOM 5048 C C . VAL A 1 638 ? -25.527 5.439 9.356 1.00 98.06 638 VAL A C 1
ATOM 5050 O O . VAL A 1 638 ? -25.736 6.639 9.221 1.00 98.06 638 VAL A O 1
ATOM 5053 N N . LEU A 1 639 ? -24.633 4.771 8.630 1.00 98.31 639 LEU A N 1
ATOM 5054 C CA . LEU A 1 639 ? -23.866 5.354 7.533 1.00 98.31 639 LEU A CA 1
ATOM 5055 C C . LEU A 1 639 ? -24.610 5.157 6.217 1.00 98.31 639 LEU A C 1
ATOM 5057 O O . LEU A 1 639 ? -24.806 4.013 5.803 1.00 98.31 639 LEU A O 1
ATOM 5061 N N . ASN A 1 640 ? -24.996 6.244 5.549 1.00 97.25 640 ASN A N 1
ATOM 5062 C CA . ASN A 1 640 ? -25.589 6.195 4.212 1.00 97.25 640 ASN A CA 1
ATOM 5063 C C . ASN A 1 640 ? -24.528 6.303 3.102 1.00 97.25 640 ASN A C 1
ATOM 5065 O O . ASN A 1 640 ? -23.379 6.659 3.338 1.00 97.25 640 ASN A O 1
ATOM 5069 N N . LYS A 1 641 ? -24.927 5.994 1.860 1.00 93.94 641 LYS A N 1
ATOM 5070 C CA . LYS A 1 641 ? -24.029 5.890 0.692 1.00 93.94 641 LYS A CA 1
ATOM 5071 C C . LYS A 1 641 ? -23.207 7.154 0.401 1.00 93.94 641 LYS A C 1
ATOM 5073 O O . LYS A 1 641 ? -22.063 7.051 -0.024 1.00 93.94 641 LYS A O 1
ATOM 5078 N N . ASP A 1 642 ? -23.808 8.322 0.597 1.00 93.75 642 ASP A N 1
ATOM 5079 C CA . ASP A 1 642 ? -23.197 9.618 0.275 1.00 93.75 642 ASP A CA 1
ATOM 5080 C C . ASP A 1 642 ? -22.642 10.324 1.526 1.00 93.75 642 ASP A C 1
ATOM 5082 O O . ASP A 1 642 ? -22.298 11.505 1.490 1.00 93.75 642 ASP A O 1
ATOM 5086 N N . GLU A 1 643 ? -22.565 9.598 2.642 1.00 97.50 643 GLU A N 1
ATOM 5087 C CA . GLU A 1 643 ? -22.005 10.062 3.903 1.00 97.50 643 GLU A CA 1
ATOM 5088 C C . GLU A 1 643 ? -20.653 9.395 4.170 1.00 97.50 643 GLU A C 1
ATOM 5090 O O . GLU A 1 643 ? -20.314 8.345 3.622 1.00 97.50 643 GLU A O 1
ATOM 5095 N N . THR A 1 644 ? -19.890 10.005 5.070 1.00 98.31 644 THR A N 1
ATOM 5096 C CA . THR A 1 644 ? -18.667 9.428 5.618 1.00 98.31 644 THR A CA 1
ATOM 5097 C C . THR A 1 644 ? -18.850 9.276 7.119 1.00 98.31 644 THR A C 1
ATOM 5099 O O . THR A 1 644 ? -19.224 10.227 7.794 1.00 98.31 644 THR A O 1
ATOM 5102 N N . TYR A 1 645 ? -18.575 8.092 7.656 1.00 98.75 645 TYR A N 1
ATOM 5103 C CA . TYR A 1 645 ? -18.385 7.927 9.091 1.00 98.75 645 TYR A CA 1
ATOM 5104 C C . TYR A 1 645 ? -17.002 8.441 9.461 1.00 98.75 645 TYR A C 1
ATOM 5106 O O . TYR A 1 645 ? -16.025 8.146 8.767 1.00 98.75 645 TYR A O 1
ATOM 5114 N N . GLY A 1 646 ? -16.904 9.137 10.587 1.00 98.62 646 GLY A N 1
ATOM 5115 C CA . GLY A 1 646 ? -15.621 9.541 11.135 1.00 98.62 646 GLY A CA 1
ATOM 5116 C C . GLY A 1 646 ? -15.639 9.649 12.650 1.00 98.62 646 GLY A C 1
ATOM 5117 O O . GLY A 1 646 ? -16.634 10.077 13.231 1.00 98.62 646 GLY A O 1
ATOM 5118 N N . SER A 1 647 ? -14.530 9.252 13.271 1.00 98.62 647 SER A N 1
ATOM 5119 C CA . SER A 1 647 ? -14.305 9.303 14.719 1.00 98.62 647 SER A CA 1
ATOM 5120 C C . SER A 1 647 ? -12.826 9.565 15.006 1.00 98.62 647 SER A C 1
ATOM 5122 O O . SER A 1 647 ? -11.963 9.145 14.227 1.00 98.62 647 SER A O 1
ATOM 5124 N N . LYS A 1 648 ? -12.525 10.278 16.096 1.00 98.69 648 LYS A N 1
ATOM 5125 C CA . LYS A 1 648 ? -11.158 10.593 16.517 1.00 98.69 648 LYS A CA 1
ATOM 5126 C C . LYS A 1 648 ? -10.994 10.427 18.023 1.00 98.69 648 LYS A C 1
ATOM 5128 O O . LYS A 1 648 ? -11.779 10.947 18.811 1.00 98.69 648 LYS A O 1
ATOM 5133 N N . THR A 1 649 ? -9.932 9.736 18.419 1.00 98.88 649 THR A N 1
ATOM 5134 C CA . THR A 1 649 ? -9.548 9.535 19.820 1.00 98.88 649 THR A CA 1
ATOM 5135 C C . THR A 1 649 ? -8.055 9.768 19.978 1.00 98.88 649 THR A C 1
ATOM 5137 O O . THR A 1 649 ? -7.284 9.399 19.101 1.00 98.88 649 THR A O 1
ATOM 5140 N N . LYS A 1 650 ? -7.627 10.379 21.080 1.00 98.81 650 LYS A N 1
ATOM 5141 C CA . LYS A 1 650 ? -6.221 10.668 21.358 1.00 98.81 650 LYS A CA 1
ATOM 5142 C C . LYS A 1 650 ? -5.841 10.248 22.769 1.00 98.81 650 LYS A C 1
ATOM 5144 O O . LYS A 1 650 ? -6.462 10.683 23.733 1.00 98.81 650 LYS A O 1
ATOM 5149 N N . TYR A 1 651 ? -4.793 9.444 22.875 1.00 98.81 651 TYR A N 1
ATOM 5150 C CA . TYR A 1 651 ? -4.143 9.053 24.120 1.00 98.81 651 TYR A CA 1
ATOM 5151 C C . TYR A 1 651 ? -2.900 9.916 24.322 1.00 98.81 651 TYR A C 1
ATOM 5153 O O . TYR A 1 651 ? -2.091 10.073 23.404 1.00 98.81 651 TYR A O 1
ATOM 5161 N N . ILE A 1 652 ? -2.747 10.484 25.513 1.00 98.62 652 ILE A N 1
ATOM 5162 C CA . ILE A 1 652 ? -1.612 11.325 25.899 1.00 98.62 652 ILE A CA 1
ATOM 5163 C C . ILE A 1 652 ? -1.028 10.755 27.183 1.00 98.62 652 ILE A C 1
ATOM 5165 O O . ILE A 1 652 ? -1.753 10.586 28.165 1.00 98.62 652 ILE A O 1
ATOM 5169 N N . PHE A 1 653 ? 0.273 10.493 27.174 1.00 97.44 653 PHE A N 1
ATOM 5170 C CA . PHE A 1 653 ? 0.999 9.921 28.299 1.00 97.44 653 PHE A CA 1
ATOM 5171 C C . PHE A 1 653 ? 1.990 10.938 28.865 1.00 97.44 653 PHE A C 1
ATOM 5173 O O . PHE A 1 653 ? 2.579 11.711 28.108 1.00 97.44 653 PHE A O 1
ATOM 5180 N N . ASN A 1 654 ? 2.212 10.922 30.181 1.00 88.00 654 ASN A N 1
ATOM 5181 C CA . ASN A 1 654 ? 3.329 11.647 30.802 1.00 88.00 654 ASN A CA 1
ATOM 5182 C C . ASN A 1 654 ? 4.160 10.729 31.672 1.00 88.00 654 ASN A C 1
ATOM 5184 O O . ASN A 1 654 ? 3.531 9.952 32.429 1.00 88.00 654 ASN A O 1
#

Nearest PDB structures (foldseek):
  4lis-assembly1_A  TM=9.862E-01  e=7.715E-49  Aspergillus nidulans FGSC A4
  7xpq-assembly1_A  TM=9.688E-01  e=1.794E-45  Zea mays
  2udp-assembly1_A  TM=9.698E-01  e=1.181E-43  Escherichia coli
  1lrk-assembly1_A  TM=9.685E-01  e=1.857E-43  Escherichia coli
  1gy8-assembly1_A  TM=9.135E-01  e=3.886E-33  Trypanosoma brucei

Secondary structure (DSSP, 8-state):
-EEEEETTTSHHHHHHHHHHHHTT-EEEEEE--TT--HHHHHHHHHHHTS---EEE--TT-HHHHHHHHHTS---EEEE--S---HHHHTTSHHHHHIIIIIHHHHHHHHHHHTT--EEEEEEEGGGG--GGGSTT-SSB-TTSPP--SSHHHHHHHHHHHHHHHHHHH-TT-EEEEEEE-EEE---TTSS-----SSS--SHHHHHHHHHTTSSS-EEEE-S-SSSTTSSPEEEEEEHHHHHHHHHHHHHHHHH-SS-EEEEEEES-S-EE-HHHHHHHHHHHHTS---EEEEPPPTT--SEE-B--HHIIIII-------HHHHHHHHHHHHHH-TTTT--TTEEEEEETTEEEEEEEETTEEEEEETBTTEEEEEEETTEE-B---SSHHHHHSTT---TTPEE-SB-SEEGGGEEEETTEEEE----BTTBEETTSTT-GGGSBPEEEEEEEETTEEEEEEEEEEPTTGGG--S-EEEEEEEEEETTEEEEEEEEEESS-EE-B-EE-PEE---SS-EEEES-SEEEEEETTEEEEEEEE-S-SEEEGGG---EEEEES-S---SB-TTS--EEEEEEE-SS-EEEEEESSSEEEEE--TT--BTTB-TTSSEEEEEES-SSGGG-TTTGGGTEE-TT--EEEEEEEEE-

InterPro domains:
  IPR001509 NAD-dependent epimerase/dehydratase [PF01370] (3-259)
  IPR005886 UDP-glucose 4-epimerase [TIGR01179] (3-337)
  IPR005886 UDP-glucose 4-epimerase [cd05247] (3-333)
  IPR008183 Aldose 1-/Glucose-6-phosphate 1-epimerase [PF01263] (363-651)
  IPR011013 Galactose mutarotase-like domain superfamily [SSF74650] (362-653)
  IPR014718 Glycoside hydrolase-type carbohydrate-binding [G3DSA:2.70.98.10] (349-654)
  IPR036291 NAD(P)-binding domain superfamily [SSF51735] (1-339)
  IPR047215 Galactose mutarotase-like [cd09019] (362-653)

Organism: Wickerhamomyces anomalus (strain ATCC 58044 / CBS 1984 / NCYC 433 / NRRL Y-366-8) (NCBI:txid683960)

=== Feature glossary ===
The record interleaves many kinds of information about one protein. Here is each kind framed as the question it answers.

Q: Are the domains correctly placed relative to each other?
A: Predicted aligned error is AlphaFold's pairwise confidence. Unlike pLDDT (per-residue), PAE is per-residue-pair and captures whether two parts of the structure are correctly placed relative to each other. Units are ångströms of expected positional error.

Q: Which residues are in helices, strands, or loops?
A: Eight-state secondary structure (DSSP): H is the canonical α-helix, G the tighter 3₁₀-helix, I the wider π-helix; E/B are β-structure, T and S are turns and bends, and '-' is everything else. DSSP derives these from the pattern of main-chain N–H···O=C hydrogen bonds, not from the sequence.

Q: What if only a Cα trace is available?
A: P-SEA three-state annotation labels each residue as helix, strand, or coil based purely on the geometry of the Cα trace. It serves as a fallback when the full backbone (and thus DSSP) is unavailable.

Q: What are the backbone torsion angles?
A: φ (phi) and ψ (psi) are the two rotatable backbone dihedrals per residue: φ is the C(i-1)–N–Cα–C torsion, ψ is the N–Cα–C–N(i+1) torsion, both in degrees on (−180°, 180°]. α-helical residues cluster near (−60°, −45°); β-strand residues near (−120°, +130°). A Ramachandran plot is simply a scatter of (φ, ψ) for every residue.

Q: What known structures does this most resemble?
A: Structural nearest neighbors (via Foldseek easy-search vs the PDB). Reported per hit: target PDB id, E-value, and alignment TM-score. A TM-score above ~0.5 is the conventional threshold for 'same fold'.

Q: What family and function is it annotated with?
A: Database cross-references. InterPro integrates a dozen domain/family signature databases into unified entries with residue-range hits. GO terms attach function/process/location labels with evidence codes. CATH codes position the fold in a four-level structural taxonomy. Organism is the NCBI-taxonomy species name.

Q: Which residues are buried vs exposed?
A: Solvent accessibility: the surface area of each residue that a 1.4 Å water probe can touch, in Å². When only backbone atoms are present the absolute values are lower than full-atom SASA (side chains contribute most of the area) and are flagged as backbone-only.

Q: What do the diagnostic plots show?
A: Three diagnostic plots accompany the record. The Cα contact map visualizes the tertiary structure as a 2D adjacency matrix (8 Å cutoff, sequence-local contacts suppressed). The Ramachandran plot shows the distribution of backbone (φ, ψ) torsions, with points in the α and β basins reflecting secondary structure content. The PAE plot shows AlphaFold's inter-residue confidence as a color matrix.

Q: What is the amino-acid chain?
A: The amino-acid sequence is the protein's primary structure: the linear order of residues from the N-terminus to the C-terminus, written in one-letter code. Everything else here — the 3D coordinates, the secondary structure, the domain annotations — is ultimately a consequence of this string.

Q: What do the rendered images show?
A: The six renders are orthographic views along the three Cartesian axes in both directions. Representation (cartoon, sticks, or surface) and color scheme (sequence-rainbow or by-chain) vary across proteins so the training set covers all the common visualization conventions.

Q: Where is each backbone atom in 3D?
A: The mmCIF table is the protein's shape written out atom by atom. For each backbone N, Cα, C, and carbonyl O, it records an (x, y, z) coordinate triple in Å plus the residue type, chain letter, and residue number.

Q: How mobile is each atom in the crystal?
A: For experimental (PDB) structures, the B-factor (temperature factor) quantifies the positional spread of each atom in the crystal — a combination of thermal vibration and static disorder — in units of Å². High B-factors mark flexible loops or poorly resolved regions; low B-factors mark the rigid, well-ordered core.

Q: How big and how compact is the whole molecule?
A: Three whole-structure scalars: the radius of gyration (RMS distance of Cα from centroid, in Å), the count of Cα–Cα contacts (pairs closer than 8 Å and separated by more than four residues in sequence — i.e. tertiary, not local, contacts), and the bounding-box dimensions. Together they distinguish compact globular folds from extended fibres or disordered chains.

Q: What does the local fold look like, residue by residue?
A: A 3Di character summarizes, for each residue, the relative orientation of the Cα frame of its nearest spatial neighbor. Because it encodes fold topology rather than chemistry, 3Di alignments detect remote structural similarity that sequence alignment misses.

Q: How confident is the AlphaFold model at each residue?
A: For AlphaFold models, the B-factor field carries pLDDT — the model's own estimate of local accuracy on a 0–100 scale. Regions with pLDDT<50 should be treated as essentially unmodeled; they often correspond to intrinsically disordered segments.